Protein 5MUA (pdb70)

Sequence (544 aa):
SFQGHGIYYIASAYVANNTRLALSESPDVIIISSDAVDPLNNLWLIEPVGEADTYTVRNAFAGSYMDLAGHAATDGTAIIGYRPTGGDNQKWIISSQQWKIKSKETGTFVTLLNGTVVGWQNITNNTSQNWTFQKLSQTGANVHATLLLACPALRQDFKSYLSDGLYLVLTRDQISSSIWQQASGLGSTPWRSEIFDCDDFATVFKGAVAKKWGNEENFKANGFALLCGLLMFGSKSSSGAHAYNWFVEERGNFSSTVTFFEPQNGTYSSANNAWDYKAYFGLFSFQGHGIYYIASAYVANTRLALSEDSSANKSPDVIISSSDAVDPLNNLWLIEPVGEADDTYTVRNAFAGSYMDLAGHAATTDGTAIIIGYRPTGGDNQKWIISQWKIKSKETGTFVTLLNGTVVGWQNITNNTSQNWTFQKLSQTGANVHHATLLACPALRQDFKSYLSDGLYLVLTRDQISSSIWQASGLGSSTPWRSEIFDCDDFATVFKGAVAKWGNENFKANGFALLLCGLMFGSKSSGAHAYNWFVERGNFSSTVTFFEPQNGTYSANAWDYKAYFGLF

Radius of gyration: 29.64 Å; Cα contacts (8 Å, |Δi|>4): 1423; chains: 2; bounding box: 54×51×108 Å

B-factor: mean 17.14, std 5.66, range [8.71, 62.14]

Structure (mmCIF, N/CA/C/O backbone):
data_5MUA
#
_entry.id   5MUA
#
_cell.length_a   75.671
_cell.length_b   94.331
_cell.length_c   102.764
_cell.angle_alpha   90.00
_cell.angle_beta   90.00
_cell.angle_gamma   90.00
#
_symmetry.space_group_name_H-M   'P 21 21 21'
#
loop_
_entity.id
_entity.type
_entity.pdbx_description
1 polymer 'Ricin B-related lectin'
2 non-polymer beta-D-galactopyranose
3 non-polymer 'CALCIUM ION'
4 non-polymer N-[N-[1-HYDROXYCARBOXYETHYL-CARBONYL]LEUCYLAMINO-BUTYL]-GUANIDINE
5 non-polymer 'DIMETHYL SULFOXIDE'
6 water water
#
loop_
_atom_site.group_PDB
_atom_site.id
_atom_site.type_symbol
_atom_site.label_atom_id
_atom_site.label_alt_id
_atom_site.label_comp_id
_atom_site.label_asym_id
_atom_site.label_entity_id
_atom_site.label_seq_id
_atom_site.pdbx_PDB_ins_code
_atom_site.Cartn_x
_atom_site.Cartn_y
_atom_site.Cartn_z
_atom_site.occupancy
_atom_site.B_iso_or_equiv
_atom_site.auth_seq_id
_atom_site.auth_comp_id
_atom_site.auth_asym_id
_atom_site.auth_atom_id
_atom_site.pdbx_PDB_model_num
ATOM 1 N N . SER A 1 2 ? 5.939 17.445 -37.219 1.00 20.42 2 SER A N 1
ATOM 2 C CA . SER A 1 2 ? 5.226 18.367 -38.119 1.00 21.38 2 SER A CA 1
ATOM 3 C C . SER A 1 2 ? 4.919 19.606 -37.304 1.00 19.47 2 SER A C 1
ATOM 4 O O . SER A 1 2 ? 4.919 19.572 -36.046 1.00 20.17 2 SER A O 1
ATOM 7 N N . PHE A 1 3 ? 4.679 20.706 -37.998 1.00 17.09 3 PHE A N 1
ATOM 8 C CA . PHE A 1 3 ? 4.256 21.911 -37.311 1.00 17.09 3 PHE A CA 1
ATOM 9 C C . PHE A 1 3 ? 2.813 21.823 -36.846 1.00 15.44 3 PHE A C 1
ATOM 10 O O . PHE A 1 3 ? 1.897 21.480 -37.617 1.00 16.47 3 PHE A O 1
ATOM 18 N N . GLN A 1 4 ? 2.572 22.143 -35.606 1.00 15.48 4 GLN A N 1
ATOM 19 C CA . GLN A 1 4 ? 1.221 22.029 -35.041 1.00 15.92 4 GLN A CA 1
ATOM 20 C C . GLN A 1 4 ? 0.783 23.262 -34.264 1.00 15.70 4 GLN A C 1
ATOM 21 O O . GLN A 1 4 ? 0.041 23.188 -33.321 1.00 17.25 4 GLN A O 1
ATOM 27 N N . GLY A 1 5 ? 1.309 24.402 -34.635 1.00 14.82 5 GLY A N 1
ATOM 28 C CA . GLY A 1 5 ? 0.994 25.655 -33.965 1.00 15.96 5 GLY A CA 1
ATOM 29 C C . GLY A 1 5 ? 1.772 25.788 -32.665 1.00 14.15 5 GLY A C 1
ATOM 30 O O . GLY A 1 5 ? 2.889 25.309 -32.561 1.00 15.35 5 GLY A O 1
ATOM 31 N N . HIS A 1 6 ? 1.175 26.472 -31.719 1.00 14.65 6 HIS A N 1
ATOM 32 C CA . HIS A 1 6 ? 1.801 26.785 -30.427 1.00 13.64 6 HIS A CA 1
ATOM 33 C C . HIS A 1 6 ? 2.650 25.673 -29.896 1.00 15.64 6 HIS A C 1
ATOM 34 O O . HIS A 1 6 ? 2.139 24.623 -29.632 1.00 13.51 6 HIS A O 1
ATOM 41 N N . GLY A 1 7 ? 3.941 25.907 -29.699 1.00 14.68 7 GLY A N 1
ATOM 42 C CA . GLY A 1 7 ? 4.825 24.848 -29.216 1.00 14.97 7 GLY A CA 1
ATOM 43 C C . GLY A 1 7 ? 6.277 25.223 -29.313 1.00 13.89 7 GLY A C 1
ATOM 44 O O . GLY A 1 7 ? 6.622 26.328 -29.696 1.00 15.24 7 GLY A O 1
ATOM 45 N N . ILE A 1 8 ? 7.115 24.267 -28.945 1.00 12.61 8 ILE A N 1
ATOM 46 C CA . ILE A 1 8 ? 8.553 24.417 -29.016 1.00 12.05 8 ILE A CA 1
ATOM 47 C C . ILE A 1 8 ? 9.049 23.401 -30.003 1.00 12.55 8 ILE A C 1
ATOM 48 O O . ILE A 1 8 ? 8.571 22.229 -29.962 1.00 11.84 8 ILE A O 1
ATOM 53 N N . TYR A 1 9 ? 9.958 23.840 -30.877 1.00 12.01 9 TYR A N 1
ATOM 54 C CA . TYR A 1 9 ? 10.335 23.016 -32.027 1.00 12.91 9 TYR A CA 1
ATOM 55 C C . TYR A 1 9 ? 11.823 23.114 -32.334 1.00 12.95 9 TYR A C 1
ATOM 56 O O . TYR A 1 9 ? 12.439 24.168 -32.110 1.00 12.17 9 TYR A O 1
ATOM 65 N N . TYR A 1 10 ? 12.311 22.065 -32.978 1.00 11.46 10 TYR A N 1
ATOM 66 C CA . TYR A 1 10 ? 13.470 22.167 -33.850 1.00 12.33 10 TYR A CA 1
ATOM 67 C C . TYR A 1 10 ? 12.943 22.625 -35.226 1.00 12.06 10 TYR A C 1
ATOM 68 O O . TYR A 1 10 ? 11.876 22.142 -35.666 1.00 13.72 10 TYR A O 1
ATOM 77 N N . ILE A 1 11 ? 13.648 23.586 -35.842 1.00 11.38 11 ILE A N 1
ATOM 78 C CA . ILE A 1 11 ? 13.347 23.996 -37.222 1.00 11.71 11 ILE A CA 1
ATOM 79 C C . ILE A 1 11 ? 14.523 23.556 -38.091 1.00 11.75 11 ILE A C 1
ATOM 80 O O . ILE A 1 11 ? 15.634 24.138 -38.014 1.00 13.25 11 ILE A O 1
ATOM 85 N N . ALA A 1 12 ? 14.260 22.537 -38.901 1.00 13.42 12 ALA A N 1
ATOM 86 C CA . ALA A 1 12 ? 15.281 21.871 -39.649 1.00 13.75 12 ALA A CA 1
ATOM 87 C C . ALA A 1 12 ? 15.133 22.244 -41.163 1.00 13.69 12 ALA A C 1
ATOM 88 O O . ALA A 1 12 ? 14.056 22.332 -41.654 1.00 12.99 12 ALA A O 1
ATOM 90 N N . SER A 1 13 ? 16.241 22.438 -41.837 1.00 15.79 13 SER A N 1
ATOM 91 C CA . SER A 1 13 ? 16.214 22.632 -43.311 1.00 13.84 13 SER A CA 1
ATOM 92 C C . SER A 1 13 ? 15.681 21.378 -43.998 1.00 16.32 13 SER A C 1
ATOM 93 O O . SER A 1 13 ? 16.079 20.293 -43.674 1.00 16.17 13 SER A O 1
ATOM 96 N N . ALA A 1 14 ? 14.789 21.525 -44.959 1.00 15.02 14 ALA A N 1
ATOM 97 C CA . ALA A 1 14 ? 14.426 20.403 -45.826 1.00 14.90 14 ALA A CA 1
ATOM 98 C C . ALA A 1 14 ? 15.390 20.265 -47.001 1.00 15.81 14 ALA A C 1
ATOM 99 O O . ALA A 1 14 ? 15.357 19.272 -47.710 1.00 17.42 14 ALA A O 1
ATOM 101 N N . TYR A 1 15 ? 16.216 21.260 -47.197 1.00 15.63 15 TYR A N 1
ATOM 102 C CA . TYR A 1 15 ? 17.085 21.416 -48.348 1.00 17.51 15 TYR A CA 1
ATOM 103 C C . TYR A 1 15 ? 18.338 20.652 -48.219 1.00 19.13 15 TYR A C 1
ATOM 104 O O . TYR A 1 15 ? 18.825 20.137 -49.231 1.00 18.88 15 TYR A O 1
ATOM 113 N N . VAL A 1 16 ? 18.890 20.554 -46.994 1.00 19.87 16 VAL A N 1
ATOM 114 C CA . VAL A 1 16 ? 20.096 19.783 -46.701 1.00 20.39 16 VAL A CA 1
ATOM 115 C C . VAL A 1 16 ? 19.915 19.087 -45.371 1.00 21.24 16 VAL A C 1
ATOM 116 O O . VAL A 1 16 ? 19.181 19.578 -44.507 1.00 21.07 16 VAL A O 1
ATOM 120 N N . ALA A 1 17 ? 20.511 17.915 -45.289 1.00 21.59 17 ALA A N 1
ATOM 121 C CA . ALA A 1 17 ? 20.421 17.007 -44.189 1.00 23.62 17 ALA A CA 1
ATOM 122 C C . ALA A 1 17 ? 21.120 17.574 -42.954 1.00 19.09 17 ALA A C 1
ATOM 123 O O . ALA A 1 17 ? 22.069 18.340 -43.026 1.00 18.07 17 ALA A O 1
ATOM 125 N N A ASN A 1 18 ? 20.554 17.179 -41.819 0.50 20.25 18 ASN A N 1
ATOM 126 N N B ASN A 1 18 ? 20.716 17.094 -41.780 0.50 20.32 18 ASN A N 1
ATOM 127 C CA A ASN A 1 18 ? 21.208 17.266 -40.531 0.50 19.26 18 ASN A CA 1
ATOM 128 C CA B ASN A 1 18 ? 21.458 17.323 -40.519 0.50 19.28 18 ASN A CA 1
ATOM 129 C C A ASN A 1 18 ? 21.521 18.681 -40.100 0.50 18.51 18 ASN A C 1
ATOM 130 C C B ASN A 1 18 ? 21.557 18.744 -40.058 0.50 18.50 18 ASN A C 1
ATOM 131 O O A ASN A 1 18 ? 22.486 18.925 -39.399 0.50 17.38 18 ASN A O 1
ATOM 132 O O B ASN A 1 18 ? 22.455 19.064 -39.286 0.50 17.73 18 ASN A O 1
ATOM 141 N N . THR A 1 19 ? 20.654 19.601 -40.539 1.00 17.75 19 THR A N 1
ATOM 142 C CA . THR A 1 19 ? 20.858 20.990 -40.434 1.00 18.39 19 THR A CA 1
ATOM 143 C C . THR A 1 19 ? 19.607 21.620 -39.856 1.00 18.73 19 THR A C 1
ATOM 144 O O . THR A 1 19 ? 18.525 21.375 -40.339 1.00 20.65 19 THR A O 1
ATOM 148 N N . ARG A 1 20 ? 19.782 22.386 -38.787 1.00 16.22 20 ARG A N 1
ATOM 149 C CA . ARG A 1 20 ? 18.663 23.066 -38.129 1.00 15.77 20 ARG A CA 1
ATOM 150 C C . ARG A 1 20 ? 19.036 24.440 -37.645 1.00 14.90 20 ARG A C 1
ATOM 151 O O . ARG A 1 20 ? 20.256 24.807 -37.659 1.00 18.14 20 ARG A O 1
ATOM 159 N N . LEU A 1 21 ? 18.043 25.230 -37.236 1.00 14.41 21 LEU A N 1
ATOM 160 C CA . LEU A 1 21 ? 18.287 26.616 -36.898 1.00 13.10 21 LEU A CA 1
ATOM 161 C C . LEU A 1 21 ? 18.633 26.796 -35.457 1.00 14.88 21 LEU A C 1
ATOM 162 O O . LEU A 1 21 ? 18.057 26.132 -34.596 1.00 14.36 21 LEU A O 1
ATOM 167 N N . ALA A 1 22 ? 19.616 27.647 -35.246 1.00 15.24 22 ALA A N 1
ATOM 168 C CA . ALA A 1 22 ? 19.996 28.145 -33.961 1.00 17.04 22 ALA A CA 1
ATOM 169 C C . ALA A 1 22 ? 20.312 29.637 -33.999 1.00 17.61 22 ALA A C 1
ATOM 170 O O . ALA A 1 22 ? 20.160 30.292 -34.989 1.00 16.17 22 ALA A O 1
ATOM 172 N N . LEU A 1 23 ? 20.713 30.184 -32.856 1.00 18.63 23 LEU A N 1
ATOM 173 C CA . LEU A 1 23 ? 20.998 31.602 -32.769 1.00 18.15 23 LEU A CA 1
ATOM 174 C C . LEU A 1 23 ? 22.432 31.692 -32.360 1.00 21.66 23 LEU A C 1
ATOM 175 O O . LEU A 1 23 ? 22.841 30.971 -31.437 1.00 25.27 23 LEU A O 1
ATOM 180 N N . SER A 1 24 ? 23.220 32.550 -33.020 1.00 19.78 24 SER A N 1
ATOM 181 C CA . SER A 1 24 ? 24.594 32.800 -32.600 1.00 22.58 24 SER A CA 1
ATOM 182 C C . SER A 1 24 ? 24.619 33.394 -31.183 1.00 23.62 24 SER A C 1
ATOM 183 O O . SER A 1 24 ? 23.621 33.912 -30.687 1.00 25.45 24 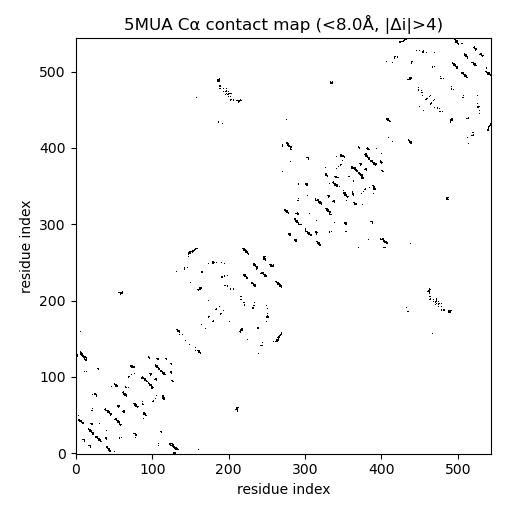SER A O 1
ATOM 186 N N . GLU A 1 25 ? 25.800 33.425 -30.601 1.00 30.64 25 GLU A N 1
ATOM 187 C CA . GLU A 1 25 ? 26.027 33.824 -29.188 1.00 36.37 25 GLU A CA 1
ATOM 188 C C . GLU A 1 25 ? 26.725 35.204 -29.074 1.00 37.03 25 GLU A C 1
ATOM 189 O O . GLU A 1 25 ? 26.862 35.929 -30.092 1.00 42.71 25 GLU A O 1
ATOM 195 N N . SER A 1 32 ? 23.614 42.559 -33.603 1.00 26.03 32 SER A N 1
ATOM 196 C CA . SER A 1 32 ? 22.553 41.615 -33.283 1.00 25.20 32 SER A CA 1
ATOM 197 C C . SER A 1 32 ? 23.028 40.199 -33.666 1.00 24.22 32 SER A C 1
ATOM 198 O O . SER A 1 32 ? 23.714 40.004 -34.674 1.00 23.01 32 SER A O 1
ATOM 201 N N . PRO A 1 33 ? 22.588 39.187 -32.900 1.00 21.48 33 PRO A N 1
ATOM 202 C CA . PRO A 1 33 ? 22.910 37.784 -33.243 1.00 18.90 33 PRO A CA 1
ATOM 203 C C . PRO A 1 33 ? 22.158 37.334 -34.484 1.00 17.87 33 PRO A C 1
ATOM 204 O O . PRO A 1 33 ? 21.068 37.810 -34.744 1.00 18.83 33 PRO A O 1
ATOM 208 N N . ASP A 1 34 ? 22.792 36.478 -35.279 1.00 18.68 34 ASP A N 1
ATOM 209 C CA . ASP A 1 34 ? 22.215 35.942 -36.483 1.00 17.57 34 ASP A CA 1
ATOM 210 C C . ASP A 1 34 ? 21.521 34.618 -36.179 1.00 15.90 34 ASP A C 1
ATOM 211 O O . ASP A 1 34 ? 21.960 33.899 -35.311 1.00 16.00 34 ASP A O 1
ATOM 216 N N . VAL A 1 35 ? 20.450 34.342 -36.883 1.00 14.24 35 VAL A N 1
ATOM 217 C CA . VAL A 1 35 ? 19.900 32.987 -36.936 1.00 13.68 35 VAL A CA 1
ATOM 218 C C . VAL A 1 35 ? 20.878 32.233 -37.832 1.00 15.07 35 VAL A C 1
ATOM 219 O O . VAL A 1 35 ? 21.200 32.695 -38.950 1.00 16.59 35 VAL A O 1
ATOM 223 N N . ILE A 1 36 ? 21.369 31.103 -37.357 1.00 15.47 36 ILE A N 1
ATOM 224 C CA . ILE A 1 36 ? 22.446 30.353 -38.044 1.00 16.58 36 ILE A CA 1
ATOM 225 C C . ILE A 1 36 ? 22.046 28.897 -38.217 1.00 17.08 36 ILE A C 1
ATOM 226 O O . ILE A 1 36 ? 21.142 28.402 -37.548 1.00 17.33 36 ILE A O 1
ATOM 231 N N . ILE A 1 37 ? 22.761 28.209 -39.093 1.00 16.43 37 ILE A N 1
ATOM 232 C CA A ILE A 1 37 ? 22.593 26.770 -39.227 0.80 17.36 37 ILE A CA 1
ATOM 233 C CA B ILE A 1 37 ? 22.675 26.757 -39.290 0.20 17.02 37 ILE A CA 1
ATOM 234 C C . ILE A 1 37 ? 23.416 26.081 -38.131 1.00 17.76 37 ILE A C 1
ATOM 235 O O . ILE A 1 37 ? 24.423 26.637 -37.637 1.00 16.85 37 ILE A O 1
ATOM 244 N N . SER A 1 38 ? 22.934 24.898 -37.744 1.00 16.92 38 SER A N 1
ATOM 245 C CA . SER A 1 38 ? 23.422 24.177 -36.595 1.00 17.48 38 SER A CA 1
ATOM 246 C C . SER A 1 38 ? 23.297 22.720 -36.955 1.00 15.91 38 SER A C 1
ATOM 247 O O . SER A 1 38 ? 22.351 22.301 -37.580 1.00 17.13 38 SER A O 1
ATOM 250 N N . SER A 1 39 ? 24.262 21.929 -36.520 1.00 17.38 39 SER A N 1
ATOM 251 C CA . SER A 1 39 ? 24.286 20.499 -36.811 1.00 17.68 39 SER A CA 1
ATOM 252 C C . SER A 1 39 ? 23.373 19.751 -35.838 1.00 17.15 39 SER A C 1
ATOM 253 O O . SER A 1 39 ? 23.429 20.009 -34.637 1.00 17.45 39 SER A O 1
ATOM 256 N N . ASP A 1 40 ? 22.619 18.796 -36.327 1.00 17.79 40 ASP A N 1
ATOM 257 C CA . ASP A 1 40 ? 21.813 17.976 -35.453 1.00 19.88 40 ASP A CA 1
ATOM 258 C C . ASP A 1 40 ? 22.573 16.827 -34.793 1.00 18.76 40 ASP A C 1
ATOM 259 O O . ASP A 1 40 ? 21.989 16.046 -34.070 1.00 19.04 40 ASP A O 1
ATOM 264 N N . ALA A 1 41 ? 23.883 16.820 -34.937 1.00 19.37 41 ALA A N 1
ATOM 265 C CA . ALA A 1 41 ? 24.710 15.888 -34.165 1.00 21.16 41 ALA A CA 1
ATOM 266 C C . ALA A 1 41 ? 24.888 16.348 -32.750 1.00 20.44 41 ALA A C 1
ATOM 267 O O . ALA A 1 41 ? 25.275 15.548 -31.925 1.00 20.02 41 ALA A O 1
ATOM 269 N N . VAL A 1 42 ? 24.637 17.651 -32.489 1.00 19.03 42 VAL A N 1
ATOM 270 C CA . VAL A 1 42 ? 24.741 18.254 -31.157 1.00 20.17 42 VAL A CA 1
ATOM 271 C C . VAL A 1 42 ? 23.380 18.850 -30.828 1.00 19.22 42 VAL A C 1
ATOM 272 O O . VAL A 1 42 ? 22.603 19.120 -31.734 1.00 16.81 42 VAL A O 1
ATOM 276 N N . ASP A 1 43 ? 23.135 19.115 -29.522 1.00 17.97 43 ASP A N 1
ATOM 277 C CA . ASP A 1 43 ? 21.867 19.635 -29.041 1.00 17.15 43 ASP A CA 1
ATOM 278 C C . ASP A 1 43 ? 21.941 20.860 -28.163 1.00 15.87 43 ASP A C 1
ATOM 279 O O . ASP A 1 43 ? 21.382 20.896 -27.078 1.00 15.73 43 ASP A O 1
ATOM 284 N N . PRO A 1 44 ? 22.636 21.897 -28.589 1.00 15.65 44 PRO A N 1
ATOM 285 C CA . PRO A 1 44 ? 22.745 23.099 -27.809 1.00 16.54 44 PRO A CA 1
ATOM 286 C C . PRO A 1 44 ? 21.394 23.779 -27.641 1.00 15.94 44 PRO A C 1
ATOM 287 O O . PRO A 1 44 ? 20.549 23.771 -28.526 1.00 13.66 44 PRO A O 1
ATOM 291 N N . LEU A 1 45 ? 21.165 24.316 -26.453 1.00 15.54 45 LEU A N 1
ATOM 292 C CA . LEU A 1 45 ? 19.828 24.789 -26.108 1.00 15.45 45 LEU A CA 1
ATOM 293 C C . LEU A 1 45 ? 19.322 25.925 -27.024 1.00 14.36 45 LEU A C 1
ATOM 294 O O . LEU A 1 45 ? 18.161 26.169 -27.063 1.00 14.79 45 LEU A O 1
ATOM 299 N N . ASN A 1 46 ? 20.228 26.640 -27.703 1.00 14.27 46 ASN A N 1
ATOM 300 C CA . ASN A 1 46 ? 19.874 27.696 -28.599 1.00 15.08 46 ASN A CA 1
ATOM 301 C C . ASN A 1 46 ? 19.380 27.230 -29.941 1.00 13.79 46 ASN A C 1
ATOM 302 O O . ASN A 1 46 ? 19.156 28.072 -30.800 1.00 13.44 46 ASN A O 1
ATOM 307 N N . ASN A 1 47 ? 19.133 25.925 -30.082 1.00 12.43 47 ASN A N 1
ATOM 308 C CA . ASN A 1 47 ? 18.318 25.371 -31.221 1.00 13.64 47 ASN A CA 1
ATOM 309 C C . ASN A 1 47 ? 16.817 25.222 -30.985 1.00 12.84 47 ASN A C 1
ATOM 310 O O . ASN A 1 47 ? 16.093 24.741 -31.857 1.00 13.06 47 ASN A O 1
ATOM 315 N N . LEU A 1 48 ? 16.346 25.625 -29.796 1.00 11.93 48 LEU A N 1
ATOM 316 C CA . LEU A 1 48 ? 14.942 25.481 -29.413 1.00 12.41 48 LEU A CA 1
ATOM 317 C C . LEU A 1 48 ? 14.164 26.749 -29.711 1.00 13.31 48 LEU A C 1
ATOM 318 O O . LEU A 1 48 ? 14.515 27.809 -29.257 1.00 12.43 48 LEU A O 1
ATOM 323 N N . TRP A 1 49 ? 13.084 26.609 -30.461 1.00 12.60 49 TRP A N 1
ATOM 324 C CA . TRP A 1 49 ? 12.270 27.752 -30.903 1.00 11.54 49 TRP A CA 1
ATOM 325 C C . TRP A 1 49 ? 10.879 27.617 -30.343 1.00 12.29 49 TRP A C 1
ATOM 326 O O . TRP A 1 49 ? 10.214 26.588 -30.576 1.00 12.32 49 TRP A O 1
ATOM 337 N N . LEU A 1 50 ? 10.474 28.655 -29.569 1.00 11.66 50 LEU A N 1
ATOM 338 C CA . LEU A 1 50 ? 9.152 28.734 -28.971 1.00 12.17 50 LEU A CA 1
ATOM 339 C C . LEU A 1 50 ? 8.301 29.568 -29.912 1.00 11.50 50 LEU A C 1
ATOM 340 O O . LEU A 1 50 ? 8.597 30.733 -30.116 1.00 10.99 50 LEU A O 1
ATOM 345 N N . ILE A 1 51 ? 7.338 28.887 -30.506 1.00 11.23 51 ILE A N 1
ATOM 346 C CA . ILE A 1 51 ? 6.462 29.434 -31.532 1.00 11.27 51 ILE A CA 1
ATOM 347 C C . ILE A 1 51 ? 5.087 29.700 -30.948 1.00 12.42 51 ILE A C 1
ATOM 348 O O . ILE A 1 51 ? 4.412 28.805 -30.499 1.00 12.69 51 ILE A O 1
ATOM 353 N N . GLU A 1 52 ? 4.732 30.986 -30.881 1.00 13.21 52 GLU A N 1
ATOM 354 C CA . GLU A 1 52 ? 3.539 31.436 -30.176 1.00 13.39 52 GLU A CA 1
ATOM 355 C C . GLU A 1 52 ? 2.583 32.193 -31.124 1.00 13.71 52 GLU A C 1
ATOM 356 O O . GLU A 1 52 ? 3.025 33.084 -31.830 1.00 13.32 52 GLU A O 1
ATOM 362 N N . PRO A 1 53 ? 1.304 31.848 -31.135 1.00 14.76 53 PRO A N 1
ATOM 363 C CA . PRO A 1 53 ? 0.366 32.437 -32.069 1.00 14.40 53 PRO A CA 1
ATOM 364 C C . PRO A 1 53 ? 0.070 33.831 -31.691 1.00 16.12 53 PRO A C 1
ATOM 365 O O . PRO A 1 53 ? 0.105 34.170 -30.492 1.00 16.50 53 PRO A O 1
ATOM 369 N N . VAL A 1 54 ? -0.160 34.667 -32.686 1.00 15.02 54 VAL A N 1
ATOM 370 C CA . VAL A 1 54 ? -0.501 36.047 -32.435 1.00 17.08 54 VAL A CA 1
ATOM 371 C C . VAL A 1 54 ? -1.957 36.428 -32.718 1.00 18.14 54 VAL A C 1
ATOM 372 O O . VAL A 1 54 ? -2.264 37.572 -32.545 1.00 24.92 54 VAL A O 1
ATOM 376 N N . GLY A 1 55 ? -2.837 35.489 -33.103 1.00 15.73 55 GLY A N 1
ATOM 377 C CA . GLY A 1 55 ? -4.230 35.764 -33.323 1.00 15.07 55 GLY A CA 1
ATOM 378 C C . GLY A 1 55 ? -4.634 35.690 -34.783 1.00 15.44 55 GLY A C 1
ATOM 379 O O . GLY A 1 55 ? -5.679 35.190 -35.085 1.00 19.31 55 GLY A O 1
ATOM 380 N N . GLU A 1 56 ? -3.752 36.111 -35.658 1.00 16.01 56 GLU A N 1
ATOM 381 C CA . GLU A 1 56 ? -3.942 36.120 -37.135 1.00 15.95 56 GLU A CA 1
ATOM 382 C C . GLU A 1 56 ? -3.723 34.690 -37.614 1.00 13.92 56 GLU A C 1
ATOM 383 O O . GLU A 1 56 ? -2.815 33.989 -37.138 1.00 12.50 56 GLU A O 1
ATOM 389 N N . ALA A 1 57 ? -4.528 34.255 -38.594 1.00 13.69 57 ALA A N 1
ATOM 390 C CA . ALA A 1 57 ? -4.385 32.933 -39.138 1.00 15.28 57 ALA A CA 1
ATOM 391 C C . ALA A 1 57 ? -2.932 32.575 -39.522 1.00 14.60 57 ALA A C 1
ATOM 392 O O . ALA A 1 57 ? -2.212 33.363 -40.134 1.00 13.43 57 ALA A O 1
ATOM 394 N N . ASP A 1 58 ? -2.516 31.395 -39.077 1.00 14.17 58 ASP A N 1
ATOM 395 C CA . ASP A 1 58 ? -1.189 30.861 -39.311 1.00 15.06 58 ASP A CA 1
ATOM 396 C C . ASP A 1 58 ? -0.005 31.789 -39.036 1.00 13.51 58 ASP A C 1
ATOM 397 O O . ASP A 1 58 ? 1.029 31.652 -39.641 1.00 13.40 58 ASP A O 1
ATOM 402 N N . THR A 1 59 ? -0.167 32.730 -38.088 1.00 11.90 59 THR A N 1
ATOM 403 C CA . THR A 1 59 ? 0.835 33.717 -37.810 1.00 12.44 59 THR A CA 1
ATOM 404 C C . THR A 1 59 ? 1.343 33.589 -36.396 1.00 13.28 59 THR A C 1
ATOM 405 O O . THR A 1 59 ? 0.566 33.528 -35.427 1.00 14.92 59 THR A O 1
ATOM 409 N N . TYR A 1 60 ? 2.657 33.607 -36.269 1.00 12.29 60 TYR A N 1
ATOM 410 C CA . TYR A 1 60 ? 3.347 33.370 -34.994 1.00 12.64 60 TYR A CA 1
ATOM 411 C C . TYR A 1 60 ? 4.552 34.248 -34.785 1.00 11.90 60 TYR A C 1
ATOM 412 O O . TYR A 1 60 ? 5.229 34.649 -35.718 1.00 11.86 60 TYR A O 1
ATOM 421 N N . THR A 1 61 ? 4.939 34.449 -33.530 1.00 10.94 61 THR A N 1
ATOM 422 C CA . THR A 1 61 ? 6.303 34.834 -33.228 1.00 11.46 61 THR A CA 1
ATOM 423 C C . THR A 1 61 ? 7.148 33.581 -33.099 1.00 12.08 61 THR A C 1
ATOM 424 O O . THR A 1 61 ? 6.629 32.507 -32.775 1.00 10.39 61 THR A O 1
ATOM 428 N N . VAL A 1 62 ? 8.448 33.727 -33.345 1.00 12.08 62 VAL A N 1
ATOM 429 C CA . VAL A 1 62 ? 9.367 32.607 -33.292 1.00 11.35 62 VAL A CA 1
ATOM 430 C C . VAL A 1 62 ? 10.525 33.012 -32.414 1.00 11.72 62 VAL A C 1
ATOM 431 O O . VAL A 1 62 ? 11.360 33.854 -32.796 1.00 11.64 62 VAL A O 1
ATOM 435 N N . ARG A 1 63 ? 10.564 32.469 -31.198 1.00 11.85 63 ARG A N 1
ATOM 436 C CA . ARG A 1 63 ? 11.459 33.003 -30.177 1.00 12.62 63 ARG A CA 1
ATOM 437 C C . ARG A 1 63 ? 12.471 31.980 -29.744 1.00 12.87 63 ARG A C 1
ATOM 438 O O . ARG A 1 63 ? 12.122 30.787 -29.551 1.00 12.11 63 ARG A O 1
ATOM 446 N N . ASN A 1 64 ? 13.712 32.424 -29.618 1.00 13.45 64 ASN A N 1
ATOM 447 C CA . ASN A 1 64 ? 14.776 31.565 -29.157 1.00 12.84 64 ASN A CA 1
ATOM 448 C C . ASN A 1 64 ? 14.498 31.342 -27.667 1.00 12.83 64 ASN A C 1
ATOM 449 O O . ASN A 1 64 ? 14.570 32.290 -26.900 1.00 12.96 64 ASN A O 1
ATOM 454 N N . ALA A 1 65 ? 14.154 30.127 -27.287 1.00 12.56 65 ALA A N 1
ATOM 455 C CA . ALA A 1 65 ? 13.897 29.808 -25.843 1.00 13.12 65 ALA A CA 1
ATOM 456 C C . ALA A 1 65 ? 15.114 30.172 -24.937 1.00 12.60 65 ALA A C 1
ATOM 457 O O . ALA A 1 65 ? 14.949 30.784 -23.819 1.00 12.04 65 ALA A O 1
ATOM 459 N N . PHE A 1 66 ? 16.308 29.849 -25.407 1.00 12.17 66 PHE A N 1
ATOM 460 C CA . PHE A 1 66 ? 17.546 30.056 -24.629 1.00 14.00 66 PHE A CA 1
ATOM 461 C C . PHE A 1 66 ? 17.810 31.577 -24.484 1.00 13.73 66 PHE A C 1
ATOM 462 O O . PHE A 1 66 ? 17.919 32.116 -23.375 1.00 13.43 66 PHE A O 1
ATOM 470 N N . ALA A 1 67 ? 17.963 32.258 -25.614 1.00 13.88 67 ALA A N 1
ATOM 471 C CA . ALA A 1 67 ? 18.431 33.614 -25.603 1.00 14.67 67 ALA A CA 1
ATOM 472 C C . ALA A 1 67 ? 17.347 34.604 -25.371 1.00 13.87 67 ALA A C 1
ATOM 473 O O . ALA A 1 67 ? 17.617 35.767 -25.055 1.00 14.89 67 ALA A O 1
ATOM 475 N N . GLY A 1 68 ? 16.104 34.234 -25.583 1.00 15.38 68 GLY A N 1
ATOM 476 C CA . GLY A 1 68 ? 14.971 35.189 -25.390 1.00 14.41 68 GLY A CA 1
ATOM 477 C C . GLY A 1 68 ? 14.681 36.125 -26.577 1.00 16.45 68 GLY A C 1
ATOM 478 O O . GLY A 1 68 ? 13.588 36.733 -26.666 1.00 17.55 68 GLY A O 1
ATOM 479 N N . SER A 1 69 ? 15.623 36.166 -27.519 1.00 17.38 69 SER A N 1
ATOM 480 C CA . SER A 1 69 ? 15.505 36.981 -28.694 1.00 16.04 69 SER A CA 1
ATOM 481 C C . SER A 1 69 ? 14.419 36.393 -29.641 1.00 14.28 69 SER A C 1
ATOM 482 O O . SER A 1 69 ? 14.265 35.167 -29.746 1.00 14.10 69 SER A O 1
ATOM 485 N N . TYR A 1 70 ? 13.823 37.291 -30.428 1.00 14.03 70 TYR A N 1
ATOM 486 C CA . TYR A 1 70 ? 12.800 36.989 -31.442 1.00 13.69 70 TYR A CA 1
ATOM 487 C C . TYR A 1 70 ? 13.373 36.948 -32.868 1.00 13.17 70 TYR A C 1
ATOM 488 O O . TYR A 1 70 ? 14.191 37.832 -33.267 1.00 13.65 70 TYR A O 1
ATOM 497 N N . MET A 1 71 ? 13.009 35.900 -33.621 1.00 13.76 71 MET A N 1
ATOM 498 C CA . MET A 1 71 ? 13.385 35.825 -35.058 1.00 14.48 71 MET A CA 1
ATOM 499 C C . MET A 1 71 ? 12.808 37.078 -35.735 1.00 14.76 71 MET A C 1
ATOM 500 O O . MET A 1 71 ? 11.606 37.387 -35.612 1.00 13.46 71 MET A O 1
ATOM 505 N N . ASP A 1 72 ? 13.684 37.783 -36.445 1.00 14.45 72 ASP A N 1
ATOM 506 C CA . ASP A 1 72 ? 13.418 39.142 -36.902 1.00 15.02 72 ASP A CA 1
ATOM 507 C C . ASP A 1 72 ? 14.087 39.277 -38.277 1.00 14.37 72 ASP A C 1
ATOM 508 O O . ASP A 1 72 ? 15.244 38.871 -38.479 1.00 15.62 72 ASP A O 1
ATOM 513 N N . LEU A 1 73 ? 13.330 39.813 -39.223 1.00 14.18 73 LEU A N 1
ATOM 514 C CA . LEU A 1 73 ? 13.874 40.181 -40.534 1.00 15.33 73 LEU A CA 1
ATOM 515 C C . LEU A 1 73 ? 14.549 41.561 -40.404 1.00 16.31 73 LEU A C 1
ATOM 516 O O . LEU A 1 73 ? 13.862 42.587 -40.237 1.00 15.36 73 LEU A O 1
ATOM 521 N N . ALA A 1 74 ? 15.882 41.569 -40.456 1.00 16.94 74 ALA A N 1
ATOM 522 C CA . ALA A 1 74 ? 16.684 42.736 -40.116 1.00 17.91 74 ALA A CA 1
ATOM 523 C C . ALA A 1 74 ? 16.261 44.019 -40.832 1.00 19.43 74 ALA A C 1
ATOM 524 O O . ALA A 1 74 ? 16.178 44.056 -42.052 1.00 18.30 74 ALA A O 1
ATOM 526 N N . GLY A 1 75 ? 15.925 45.044 -40.056 1.00 19.95 75 GLY A N 1
ATOM 527 C CA . GLY A 1 75 ? 15.607 46.358 -40.640 1.00 18.93 75 GLY A CA 1
ATOM 528 C C . GLY A 1 75 ? 14.335 46.359 -41.458 1.00 19.74 75 GLY A C 1
ATOM 529 O O . GLY A 1 75 ? 14.107 47.298 -42.240 1.00 19.09 75 GLY A O 1
ATOM 530 N N . HIS A 1 76 ? 13.475 45.350 -41.289 1.00 16.20 76 HIS A N 1
ATOM 531 C CA . HIS A 1 76 ? 12.265 45.209 -42.040 1.00 17.01 76 HIS A CA 1
ATOM 532 C C . HIS A 1 76 ? 12.486 45.101 -43.531 1.00 15.98 76 HIS A C 1
ATOM 533 O O . HIS A 1 76 ? 11.535 45.273 -44.268 1.00 19.32 76 HIS A O 1
ATOM 540 N N . ALA A 1 77 ? 13.714 44.813 -43.973 1.00 16.80 77 ALA A N 1
ATOM 541 C CA . ALA A 1 77 ? 14.053 44.924 -45.415 1.00 17.43 77 ALA A CA 1
ATOM 542 C C . ALA A 1 77 ? 13.461 43.794 -46.236 1.00 17.74 77 ALA A C 1
ATOM 543 O O . ALA A 1 77 ? 13.633 42.632 -45.922 1.00 18.52 77 ALA A O 1
ATOM 545 N N . ALA A 1 78 ? 12.783 44.122 -47.315 1.00 20.49 78 ALA A N 1
ATOM 546 C CA . ALA A 1 78 ? 12.283 43.100 -48.237 1.00 20.78 78 ALA A CA 1
ATOM 547 C C . ALA A 1 78 ? 13.403 42.589 -49.150 1.00 19.87 78 ALA A C 1
ATOM 548 O O . ALA A 1 78 ? 13.197 41.654 -49.863 1.00 21.63 78 ALA A O 1
ATOM 550 N N . THR A 1 79 ? 14.553 43.221 -49.150 1.00 21.88 79 THR A N 1
ATOM 551 C CA . THR A 1 79 ? 15.630 42.943 -50.137 1.00 20.69 79 THR A CA 1
ATOM 552 C C . THR A 1 79 ? 16.092 41.500 -50.044 1.00 19.78 79 THR A C 1
ATOM 553 O O . THR A 1 79 ? 16.186 40.933 -48.943 1.00 18.00 79 THR A O 1
ATOM 557 N N . ASP A 1 80 ? 16.312 40.883 -51.179 1.00 17.99 80 ASP A N 1
ATOM 558 C CA . ASP A 1 80 ? 16.863 39.541 -51.203 1.00 19.02 80 ASP A CA 1
ATOM 559 C C . ASP A 1 80 ? 18.231 39.464 -50.502 1.00 18.64 80 ASP A C 1
ATOM 560 O O . ASP A 1 80 ? 19.100 40.246 -50.731 1.00 17.35 80 ASP A O 1
ATOM 565 N N . GLY A 1 81 ? 18.348 38.549 -49.542 1.00 18.06 81 GLY A N 1
ATOM 566 C CA . GLY A 1 81 ? 19.554 38.311 -48.721 1.00 18.92 81 GLY A CA 1
ATOM 567 C C . GLY A 1 81 ? 19.626 39.057 -47.382 1.00 17.23 81 GLY A C 1
ATOM 568 O O . GLY A 1 81 ? 20.647 39.046 -46.762 1.00 18.55 81 GLY A O 1
ATOM 569 N N . THR A 1 82 ? 18.594 39.803 -47.040 1.00 15.50 82 THR A N 1
ATOM 570 C CA . THR A 1 82 ? 18.435 40.437 -45.716 1.00 16.16 82 THR A CA 1
ATOM 571 C C . THR A 1 82 ? 18.631 39.394 -44.602 1.00 16.16 82 THR A C 1
ATOM 572 O O . THR A 1 82 ? 18.095 38.306 -44.694 1.00 15.54 82 THR A O 1
ATOM 576 N N . ALA A 1 83 ? 19.456 39.745 -43.635 1.00 16.40 83 ALA A N 1
ATOM 577 C CA . ALA A 1 83 ? 19.780 38.821 -42.530 1.00 17.35 83 ALA A CA 1
ATOM 578 C C . ALA A 1 83 ? 18.529 38.452 -41.700 1.00 17.45 83 ALA A C 1
ATOM 579 O O . ALA A 1 83 ? 17.659 39.281 -41.441 1.00 15.99 83 ALA A O 1
ATOM 581 N N . ILE A 1 84 ? 18.417 37.171 -41.362 1.00 16.46 84 ILE A N 1
ATOM 582 C CA . ILE A 1 84 ? 17.506 36.761 -40.319 1.00 15.87 84 ILE A CA 1
ATOM 583 C C . ILE A 1 84 ? 18.302 36.818 -38.994 1.00 15.13 84 ILE A C 1
ATOM 584 O O . ILE A 1 84 ? 19.343 36.135 -38.875 1.00 15.21 84 ILE A O 1
ATOM 589 N N . ILE A 1 85 ? 17.782 37.561 -37.990 1.00 15.13 85 ILE A N 1
ATOM 590 C CA . ILE A 1 85 ? 18.495 37.856 -36.751 1.00 14.16 85 ILE A CA 1
ATOM 591 C C . ILE A 1 85 ? 17.614 37.536 -35.552 1.00 13.81 85 ILE A C 1
ATOM 592 O O . ILE A 1 85 ? 16.412 37.309 -35.702 1.00 14.23 85 ILE A O 1
ATOM 597 N N . GLY A 1 86 ? 18.214 37.567 -34.379 1.00 14.02 86 GLY A N 1
ATOM 598 C CA . GLY A 1 86 ? 17.489 37.546 -33.138 1.00 15.28 86 GLY A CA 1
ATOM 599 C C . GLY A 1 86 ? 17.437 38.973 -32.568 1.00 16.22 86 GLY A C 1
ATOM 600 O O . GLY A 1 86 ? 18.483 39.661 -32.532 1.00 18.64 86 GLY A O 1
ATOM 601 N N . TYR A 1 87 ? 16.277 39.454 -32.144 1.00 15.66 87 TYR A N 1
ATOM 602 C CA . TYR A 1 87 ? 16.170 40.850 -31.724 1.00 16.93 87 TYR A CA 1
ATOM 603 C C . TYR A 1 87 ? 15.273 40.911 -30.494 1.00 18.41 87 TYR A C 1
ATOM 604 O O . TYR A 1 87 ? 14.424 40.022 -30.301 1.00 17.87 87 TYR A O 1
ATOM 613 N N . ARG A 1 88 ? 15.391 41.995 -29.722 1.00 18.69 88 ARG A N 1
ATOM 614 C CA . ARG A 1 88 ? 14.406 42.230 -28.690 1.00 17.76 88 ARG A CA 1
ATOM 615 C C . ARG A 1 88 ? 12.985 42.290 -29.268 1.00 17.74 88 ARG A C 1
ATOM 616 O O . ARG A 1 88 ? 12.747 42.670 -30.445 1.00 14.17 88 ARG A O 1
ATOM 631 N N . PRO A 1 89 ? 12.021 41.953 -28.447 1.00 16.65 89 PRO A N 1
ATOM 632 C CA . PRO A 1 89 ? 10.677 42.032 -28.927 1.00 16.43 89 PRO A CA 1
ATOM 633 C C . PRO A 1 89 ? 10.272 43.444 -29.233 1.00 17.90 89 PRO A C 1
ATOM 634 O O . PRO A 1 89 ? 10.475 44.321 -28.398 1.00 19.62 89 PRO A O 1
ATOM 638 N N . THR A 1 90 ? 9.673 43.648 -30.399 1.00 16.96 90 THR A N 1
ATOM 639 C CA . THR A 1 90 ? 9.213 44.982 -30.829 1.00 17.08 90 THR A CA 1
ATOM 640 C C . THR A 1 90 ? 7.756 45.081 -31.072 1.00 16.69 90 THR A C 1
ATOM 641 O O . THR A 1 90 ? 7.279 46.188 -31.192 1.00 18.28 90 THR A O 1
ATOM 645 N N . GLY A 1 91 ? 7.015 43.998 -31.195 1.00 15.78 91 GLY A N 1
ATOM 646 C CA . GLY A 1 91 ? 5.659 44.097 -31.666 1.00 17.77 91 GLY A CA 1
ATOM 647 C C . GLY A 1 91 ? 5.626 44.277 -33.184 1.00 18.01 91 GLY A C 1
ATOM 648 O O . GLY A 1 91 ? 4.580 44.360 -33.750 1.00 18.14 91 GLY A O 1
ATOM 649 N N . GLY A 1 92 ? 6.785 44.306 -33.847 1.00 18.59 92 GLY A N 1
ATOM 650 C CA . GLY A 1 92 ? 6.829 44.585 -35.293 1.00 17.37 92 GLY A CA 1
ATOM 651 C C . GLY A 1 92 ? 6.315 43.471 -36.145 1.00 17.35 92 GLY A C 1
ATOM 652 O O . GLY A 1 92 ? 6.439 42.288 -35.791 1.00 15.60 92 GLY A O 1
ATOM 653 N N . ASP A 1 93 ? 5.877 43.810 -37.357 1.00 18.08 93 ASP A N 1
ATOM 654 C CA . ASP A 1 93 ? 5.471 42.788 -38.331 1.00 17.50 93 ASP A CA 1
ATOM 655 C C . ASP A 1 93 ? 6.642 42.016 -38.906 1.00 16.93 93 ASP A C 1
ATOM 656 O O . ASP A 1 93 ? 6.427 40.929 -39.451 1.00 15.53 93 ASP A O 1
ATOM 661 N N . ASN A 1 94 ? 7.865 42.520 -38.747 1.00 15.82 94 ASN A N 1
ATOM 662 C CA . ASN A 1 94 ? 9.066 41.761 -39.154 1.00 16.47 94 ASN A CA 1
ATOM 663 C C . ASN A 1 94 ? 9.495 40.758 -38.079 1.00 14.08 94 ASN A C 1
ATOM 664 O O . ASN A 1 94 ? 10.572 40.132 -38.198 1.00 13.55 94 ASN A O 1
ATOM 669 N N . GLN A 1 95 ? 8.697 40.648 -37.007 1.00 14.49 95 GLN A N 1
ATOM 670 C CA . GLN A 1 95 ? 8.804 39.526 -36.035 1.00 15.24 95 GLN A CA 1
ATOM 671 C C . GLN A 1 95 ? 7.583 38.573 -36.048 1.00 13.99 95 GLN A C 1
ATOM 672 O O . GLN A 1 95 ? 7.488 37.719 -35.202 1.00 13.35 95 GLN A O 1
ATOM 678 N N . LYS A 1 96 ? 6.689 38.712 -37.009 1.00 13.80 96 LYS A N 1
ATOM 679 C CA . LYS A 1 96 ? 5.572 37.846 -37.178 1.00 13.37 96 LYS A CA 1
ATOM 680 C C . LYS A 1 96 ? 5.824 37.018 -38.430 1.00 13.86 96 LYS A C 1
ATOM 681 O O . LYS A 1 96 ? 6.222 37.524 -39.435 1.00 14.86 96 LYS A O 1
ATOM 687 N N . TRP A 1 97 ? 5.528 35.732 -38.325 1.00 13.81 97 TRP A N 1
ATOM 688 C CA . TRP A 1 97 ? 5.897 34.770 -39.326 1.00 14.20 97 TRP A CA 1
ATOM 689 C C . TRP A 1 97 ? 4.711 33.914 -39.665 1.00 15.06 97 TRP A C 1
ATOM 690 O O . TRP A 1 97 ? 4.064 33.366 -38.760 1.00 15.98 97 TRP A O 1
ATOM 701 N N . ILE A 1 98 ? 4.390 33.834 -40.971 1.00 13.23 98 ILE A N 1
ATOM 702 C CA . ILE A 1 98 ? 3.311 33.003 -41.446 1.00 14.11 98 ILE A CA 1
ATOM 703 C C . ILE A 1 98 ? 3.916 31.628 -41.768 1.00 14.32 98 ILE A C 1
ATOM 704 O O . ILE A 1 98 ? 4.746 31.497 -42.685 1.00 13.99 98 ILE A O 1
ATOM 709 N N . ILE A 1 99 ? 3.525 30.606 -41.030 1.00 14.41 99 ILE A N 1
ATOM 710 C CA . ILE A 1 99 ? 4.073 29.260 -41.178 1.00 15.72 99 ILE A CA 1
ATOM 711 C C . ILE A 1 99 ? 2.914 28.434 -41.703 1.00 17.92 99 ILE A C 1
ATOM 712 O O . ILE A 1 99 ? 1.966 28.229 -41.014 1.00 19.14 99 ILE A O 1
ATOM 717 N N . SER A 1 100 ? 3.067 27.937 -42.924 1.00 20.26 100 SER A N 1
ATOM 718 C CA A SER A 1 100 ? 1.999 27.298 -43.709 0.50 22.70 100 SER A CA 1
ATOM 719 C CA B SER A 1 100 ? 1.993 27.244 -43.639 0.50 21.88 100 SER A CA 1
ATOM 720 C C . SER A 1 100 ? 2.588 26.115 -44.472 1.00 21.79 100 SER A C 1
ATOM 721 O O . SER A 1 100 ? 3.814 26.075 -44.721 1.00 19.52 100 SER A O 1
ATOM 726 N N . GLN A 1 101 ? 1.715 25.193 -44.839 1.00 24.47 101 GLN A N 1
ATOM 727 C CA A GLN A 1 101 ? 2.062 24.037 -45.665 0.50 27.38 101 GLN A CA 1
ATOM 728 C CA B GLN A 1 101 ? 2.052 24.044 -45.657 0.50 26.44 101 GLN A CA 1
ATOM 729 C C . GLN A 1 101 ? 1.217 24.082 -46.927 1.00 28.12 101 GLN A C 1
ATOM 730 O O . GLN A 1 101 ? 1.753 23.842 -48.014 1.00 38.36 101 GLN A O 1
ATOM 741 N N . TRP A 1 106 ? 6.450 22.807 -45.517 1.00 21.41 106 TRP A N 1
ATOM 742 C CA . TRP A 1 106 ? 6.409 24.091 -44.711 1.00 20.14 106 TRP A CA 1
ATOM 743 C C . TRP A 1 106 ? 7.381 25.237 -45.036 1.00 17.41 106 TRP A C 1
ATOM 744 O O . TRP A 1 106 ? 8.599 25.045 -45.118 1.00 17.66 106 TRP A O 1
ATOM 755 N N . LYS A 1 107 ? 6.858 26.456 -45.088 1.00 13.95 107 LYS A N 1
ATOM 756 C CA . LYS A 1 107 ? 7.627 27.643 -45.318 1.00 15.33 107 LYS A CA 1
ATOM 757 C C . LYS A 1 107 ? 7.350 28.638 -44.183 1.00 15.15 107 LYS A C 1
ATOM 758 O O . LYS A 1 107 ? 6.353 28.534 -43.506 1.00 14.66 107 LYS A O 1
ATOM 764 N N . ILE A 1 108 ? 8.208 29.633 -44.094 1.00 14.90 108 ILE A N 1
ATOM 765 C CA . ILE A 1 108 ? 8.180 30.616 -42.987 1.00 14.24 108 ILE A CA 1
ATOM 766 C C . ILE A 1 108 ? 8.282 31.957 -43.676 1.00 12.80 108 ILE A C 1
ATOM 767 O O . ILE A 1 108 ? 9.371 32.319 -44.094 1.00 14.73 108 ILE A O 1
ATOM 772 N N . LYS A 1 109 ? 7.168 32.658 -43.732 1.00 13.58 109 LYS A N 1
ATOM 773 C CA . LYS A 1 109 ? 7.023 33.894 -44.491 1.00 14.34 109 LYS A CA 1
ATOM 774 C C . LYS A 1 109 ? 6.865 35.094 -43.588 1.00 14.38 109 LYS A C 1
ATOM 775 O O . LYS A 1 109 ? 6.038 35.067 -42.687 1.00 12.35 109 LYS A O 1
ATOM 781 N N . SER A 1 110 ? 7.620 36.145 -43.828 1.00 12.20 110 SER A N 1
ATOM 782 C CA . SER A 1 110 ? 7.474 37.369 -43.036 1.00 14.14 110 SER A CA 1
ATOM 783 C C . SER A 1 110 ? 6.127 38.022 -43.281 1.00 15.00 110 SER A C 1
ATOM 784 O O . SER A 1 110 ? 5.753 38.268 -44.436 1.00 14.39 110 SER A O 1
ATOM 787 N N . LYS A 1 111 ? 5.441 38.402 -42.216 1.00 14.32 111 LYS A N 1
ATOM 788 C CA . LYS A 1 111 ? 4.149 39.057 -42.398 1.00 15.56 111 LYS A CA 1
ATOM 789 C C . LYS A 1 111 ? 4.381 40.395 -43.124 1.00 15.98 111 LYS A C 1
ATOM 790 O O . LYS A 1 111 ? 3.610 40.762 -44.018 1.00 16.27 111 LYS A O 1
ATOM 796 N N . GLU A 1 112 ? 5.422 41.110 -42.730 1.00 15.79 112 GLU A N 1
ATOM 797 C CA . GLU A 1 112 ? 5.639 42.458 -43.235 1.00 17.60 112 GLU A CA 1
ATOM 798 C C . GLU A 1 112 ? 6.025 42.463 -44.732 1.00 18.39 112 GLU A C 1
ATOM 799 O O . GLU A 1 112 ? 5.482 43.232 -45.518 1.00 18.72 112 GLU A O 1
ATOM 805 N N . THR A 1 113 ? 6.998 41.661 -45.112 1.00 17.13 113 THR A N 1
ATOM 806 C CA . THR A 1 113 ? 7.531 41.720 -46.498 1.00 17.06 113 THR A CA 1
ATOM 807 C C . THR A 1 113 ? 6.985 40.699 -47.466 1.00 16.99 113 THR A C 1
ATOM 808 O O . THR A 1 113 ? 7.101 40.869 -48.667 1.00 16.73 113 THR A O 1
ATOM 812 N N . GLY A 1 114 ? 6.489 39.592 -46.959 1.00 15.77 114 GLY A N 1
ATOM 813 C CA . GLY A 1 114 ? 6.210 38.433 -47.791 1.00 17.31 114 GLY A CA 1
ATOM 814 C C . GLY A 1 114 ? 7.439 37.718 -48.273 1.00 16.98 114 GLY A C 1
ATOM 815 O O . GLY A 1 114 ? 7.317 36.874 -49.157 1.00 17.12 114 GLY A O 1
ATOM 816 N N . THR A 1 115 ? 8.637 38.084 -47.787 1.00 16.53 115 THR A N 1
ATOM 817 C CA . THR A 1 115 ? 9.847 37.305 -48.090 1.00 16.34 115 THR A CA 1
ATOM 818 C C . THR A 1 115 ? 9.971 36.130 -47.135 1.00 16.66 115 THR A C 1
ATOM 819 O O . THR A 1 115 ? 9.337 36.101 -46.044 1.00 14.70 115 THR A O 1
ATOM 823 N N . PHE A 1 116 ? 10.736 35.142 -47.560 1.00 15.70 116 PHE A N 1
ATOM 824 C CA . PHE A 1 116 ? 10.814 33.873 -46.862 1.00 16.57 116 PHE A CA 1
ATOM 825 C C . PHE A 1 116 ? 12.129 33.581 -46.189 1.00 15.65 116 PHE A C 1
ATOM 826 O O . PHE A 1 116 ? 13.201 33.935 -46.680 1.00 15.40 116 PHE A O 1
ATOM 834 N N . VAL A 1 117 ? 12.062 32.868 -45.053 1.00 13.95 117 VAL A N 1
ATOM 835 C CA . VAL A 1 117 ? 13.276 32.408 -44.430 1.00 14.25 117 VAL A CA 1
ATOM 836 C C . VAL A 1 117 ? 13.911 31.372 -45.355 1.00 14.07 117 VAL A C 1
ATOM 837 O O . VAL A 1 117 ? 13.277 30.393 -45.741 1.00 15.18 117 VAL A O 1
ATOM 841 N N . THR A 1 118 ? 15.146 31.654 -45.742 1.00 12.95 118 THR A N 1
ATOM 842 C CA . THR A 1 118 ? 15.820 30.917 -46.784 1.00 14.90 118 THR A CA 1
ATOM 843 C C . THR A 1 118 ? 17.217 30.518 -46.326 1.00 13.27 118 THR A C 1
ATOM 844 O O . THR A 1 118 ? 18.016 31.350 -45.801 1.00 12.68 118 THR A O 1
ATOM 848 N N . LEU A 1 119 ? 17.581 29.280 -46.626 1.00 14.25 119 LEU A N 1
ATOM 849 C CA . LEU A 1 119 ? 18.971 28.863 -46.406 1.00 14.92 119 LEU A CA 1
ATOM 850 C C . LEU A 1 119 ? 19.803 29.237 -47.659 1.00 16.88 119 LEU A C 1
ATOM 851 O O . LEU A 1 119 ? 19.562 28.714 -48.725 1.00 17.57 119 LEU A O 1
ATOM 856 N N . LEU A 1 120 ? 20.768 30.094 -47.504 1.00 19.07 120 LEU A N 1
ATOM 857 C CA . LEU A 1 120 ? 21.519 30.605 -48.660 1.00 21.67 120 LEU A CA 1
ATOM 858 C C . LEU A 1 120 ? 22.910 29.961 -48.640 1.00 22.50 120 LEU A C 1
ATOM 859 O O . LEU A 1 120 ? 23.588 29.987 -47.600 1.00 21.72 120 LEU A O 1
ATOM 864 N N . ASN A 1 121 ? 23.356 29.402 -49.776 1.00 27.43 121 ASN A N 1
ATOM 865 C CA . ASN A 1 121 ? 24.778 28.918 -49.942 1.00 31.25 121 ASN A CA 1
ATOM 866 C C . ASN A 1 121 ? 25.199 27.773 -49.047 1.00 30.57 121 ASN A C 1
ATOM 867 O O . ASN A 1 121 ? 24.485 26.761 -48.980 1.00 39.82 121 ASN A O 1
ATOM 872 N N . GLY A 1 128 ? 26.556 27.766 -45.015 1.00 23.74 128 GLY A N 1
ATOM 873 C CA . GLY A 1 128 ? 25.429 28.628 -45.377 1.00 25.13 128 GLY A CA 1
ATOM 874 C C . GLY A 1 128 ? 24.856 29.640 -44.356 1.00 22.29 128 GLY A C 1
ATOM 875 O O . GLY A 1 128 ? 25.177 29.616 -43.180 1.00 21.64 128 GLY A O 1
ATOM 876 N N . THR A 1 129 ? 24.025 30.569 -44.822 1.00 20.76 129 THR A N 1
ATOM 877 C CA . THR A 1 129 ? 23.440 31.612 -43.995 1.00 20.48 129 THR A CA 1
ATOM 878 C C . THR A 1 129 ? 21.941 31.620 -44.117 1.00 18.98 129 THR A C 1
ATOM 879 O O . THR A 1 129 ? 21.360 30.971 -44.984 1.00 18.63 129 THR A O 1
ATOM 883 N N . VAL A 1 130 ? 21.293 32.331 -43.187 1.00 16.26 130 VAL A N 1
ATOM 884 C CA . VAL A 1 130 ? 19.866 32.315 -43.114 1.00 15.49 130 VAL A CA 1
ATOM 885 C C . VAL A 1 130 ? 19.355 33.721 -43.375 1.00 14.75 130 VAL A C 1
ATOM 886 O O . VAL A 1 130 ? 19.665 34.667 -42.618 1.00 15.13 130 VAL A O 1
ATOM 890 N N . VAL A 1 131 ? 18.575 33.838 -44.442 1.00 14.90 131 VAL A N 1
ATOM 891 C CA . VAL A 1 131 ? 18.166 35.117 -44.952 1.00 15.05 131 VAL A CA 1
ATOM 892 C C . VAL A 1 131 ? 16.725 35.188 -45.394 1.00 14.60 131 VAL A C 1
ATOM 893 O O . VAL A 1 131 ? 16.007 34.213 -45.521 1.00 15.14 131 VAL A O 1
ATOM 897 N N . GLY A 1 132 ? 16.282 36.413 -45.659 1.00 15.66 132 GLY A N 1
ATOM 898 C CA . GLY A 1 132 ? 14.977 36.622 -46.228 1.00 14.55 132 GLY A CA 1
ATOM 899 C C . GLY A 1 132 ? 15.181 36.700 -47.769 1.00 16.68 132 GLY A C 1
ATOM 900 O O . GLY A 1 132 ? 16.145 37.274 -48.226 1.00 17.54 132 GLY A O 1
ATOM 901 N N . TRP A 1 133 ? 14.295 36.071 -48.519 1.00 16.56 133 TRP A N 1
ATOM 902 C CA . TRP A 1 133 ? 14.371 36.030 -49.977 1.00 16.77 133 TRP A CA 1
ATOM 903 C C . TRP A 1 133 ? 12.976 35.929 -50.533 1.00 17.40 133 TRP A C 1
ATOM 904 O O . TRP A 1 133 ? 12.086 35.294 -49.959 1.00 16.26 133 TRP A O 1
ATOM 915 N N . GLN A 1 134 ? 12.786 36.499 -51.720 1.00 17.76 134 GLN A N 1
ATOM 916 C CA . GLN A 1 134 ? 11.542 36.279 -52.430 1.00 16.49 134 GLN A CA 1
ATOM 917 C C . GLN A 1 134 ? 11.278 34.803 -52.730 1.00 15.75 134 GLN A C 1
ATOM 918 O O . GLN A 1 134 ? 12.189 33.982 -52.640 1.00 16.19 134 GLN A O 1
ATOM 924 N N . ASN A 1 135 ? 10.046 34.476 -53.125 1.00 16.47 135 ASN A N 1
ATOM 925 C CA . ASN A 1 135 ? 9.698 33.102 -53.433 1.00 17.76 135 ASN A CA 1
ATOM 926 C C . ASN A 1 135 ? 10.669 32.463 -54.399 1.00 17.01 135 ASN A C 1
ATOM 927 O O . ASN A 1 135 ? 10.915 33.022 -55.469 1.00 15.87 135 ASN A O 1
ATOM 932 N N . ILE A 1 136 ? 11.187 31.284 -54.039 1.00 15.97 136 ILE A N 1
ATOM 933 C CA . ILE A 1 136 ? 12.088 30.507 -54.895 1.00 16.85 136 ILE A CA 1
ATOM 934 C C . ILE A 1 136 ? 11.363 29.247 -55.272 1.00 18.69 136 ILE A C 1
ATOM 935 O O . ILE A 1 136 ? 10.832 28.534 -54.428 1.00 20.83 136 ILE A O 1
ATOM 940 N N . THR A 1 137 ? 11.328 28.938 -56.557 1.00 19.41 137 THR A N 1
ATOM 941 C CA . THR A 1 137 ? 10.596 27.764 -56.953 1.00 21.54 137 THR A CA 1
ATOM 942 C C . THR A 1 137 ? 11.489 26.650 -57.575 1.00 22.68 137 THR A C 1
ATOM 943 O O . THR A 1 137 ? 10.993 25.564 -57.752 1.00 27.46 137 THR A O 1
ATOM 947 N N . ASN A 1 138 ? 12.759 26.908 -57.826 1.00 16.60 138 ASN A N 1
ATOM 948 C CA . ASN A 1 138 ? 13.636 25.910 -58.435 1.00 18.72 138 ASN A CA 1
ATOM 949 C C . ASN A 1 138 ? 14.516 25.170 -57.455 1.00 16.89 138 ASN A C 1
ATOM 950 O O . ASN A 1 138 ? 15.358 24.362 -57.827 1.00 14.88 138 ASN A O 1
ATOM 955 N N . ASN A 1 139 ? 14.336 25.466 -56.162 1.00 14.77 139 ASN A N 1
ATOM 956 C CA . ASN A 1 139 ? 14.945 24.672 -55.160 1.00 14.14 139 ASN A CA 1
ATOM 957 C C . ASN A 1 139 ? 14.106 24.740 -53.896 1.00 14.70 139 ASN A C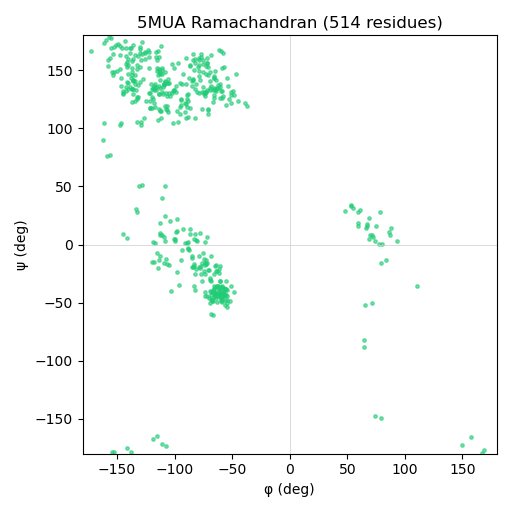 1
ATOM 958 O O . ASN A 1 139 ? 13.155 25.501 -53.824 1.00 13.70 139 ASN A O 1
ATOM 963 N N . THR A 1 140 ? 14.463 23.879 -52.956 1.00 15.96 140 THR A N 1
ATOM 964 C CA . THR A 1 140 ? 13.771 23.730 -51.654 1.00 14.65 140 THR A CA 1
ATOM 965 C C . THR A 1 140 ? 14.431 24.466 -50.498 1.00 14.55 140 THR A C 1
ATOM 966 O O . THR A 1 140 ? 14.131 24.152 -49.348 1.00 14.38 140 THR A O 1
ATOM 970 N N . SER A 1 141 ? 15.232 25.473 -50.780 1.00 13.32 141 SER A N 1
ATOM 971 C CA . SER A 1 141 ? 15.978 26.232 -49.768 1.00 13.83 141 SER A CA 1
ATOM 972 C C . SER A 1 141 ? 15.100 27.012 -48.793 1.00 14.41 141 SER A C 1
ATOM 973 O O . SER A 1 141 ? 15.600 27.378 -47.734 1.00 14.03 141 SER A O 1
ATOM 976 N N . GLN A 1 142 ? 13.842 27.236 -49.154 1.00 14.63 142 GLN A N 1
ATOM 977 C CA . GLN A 1 142 ? 12.844 27.898 -48.278 1.00 15.11 142 GLN A CA 1
ATOM 978 C C . GLN A 1 142 ? 11.902 26.923 -47.548 1.00 14.12 142 GLN A C 1
ATOM 979 O O . GLN A 1 142 ? 10.917 27.384 -46.930 1.00 15.05 142 GLN A O 1
ATOM 985 N N . ASN A 1 143 ? 12.193 25.616 -47.580 1.00 14.39 143 ASN A N 1
ATOM 986 C CA . ASN A 1 143 ? 11.314 24.625 -47.027 1.00 13.72 143 ASN A CA 1
ATOM 987 C C . ASN A 1 143 ? 11.934 24.135 -45.716 1.00 14.26 143 ASN A C 1
ATOM 988 O O . ASN A 1 143 ? 13.163 23.900 -45.650 1.00 13.34 143 ASN A O 1
ATOM 993 N N . TRP A 1 144 ? 11.052 23.959 -44.723 1.00 14.08 144 TRP A N 1
ATOM 994 C CA . TRP A 1 144 ? 11.522 23.692 -43.356 1.00 14.17 144 TRP A CA 1
ATOM 995 C C . TRP A 1 144 ? 10.667 22.617 -42.775 1.00 13.59 144 TRP A C 1
ATOM 996 O O . TRP A 1 144 ? 9.498 22.501 -43.142 1.00 14.49 144 TRP A O 1
ATOM 1007 N N . THR A 1 145 ? 11.269 21.799 -41.892 1.00 14.48 145 THR A N 1
ATOM 1008 C CA . THR A 1 145 ? 10.534 20.766 -41.147 1.00 14.50 145 THR A CA 1
ATOM 1009 C C . THR A 1 145 ? 10.596 21.139 -39.713 1.00 15.38 145 THR A C 1
ATOM 1010 O O . THR A 1 145 ? 11.541 21.815 -39.335 1.00 14.94 145 THR A O 1
ATOM 1014 N N . PHE A 1 146 ? 9.538 20.745 -39.008 1.00 15.88 146 PHE A N 1
ATOM 1015 C CA . PHE A 1 146 ? 9.337 21.185 -37.606 1.00 15.33 146 PHE A CA 1
ATOM 1016 C C . PHE A 1 146 ? 9.178 19.894 -36.802 1.00 16.03 146 PHE A C 1
ATOM 1017 O O . PHE A 1 146 ? 8.240 19.121 -37.092 1.00 16.18 146 PHE A O 1
ATOM 1025 N N . GLN A 1 147 ? 10.034 19.708 -35.762 1.00 13.57 147 GLN A N 1
ATOM 1026 C CA . GLN A 1 147 ? 9.856 18.618 -34.854 1.00 14.51 147 GLN A CA 1
ATOM 1027 C C . GLN A 1 147 ? 9.349 19.199 -33.508 1.00 13.49 147 GLN A C 1
ATOM 1028 O O . GLN A 1 147 ? 10.030 20.047 -32.902 1.00 13.12 147 GLN A O 1
ATOM 1034 N N . LYS A 1 148 ? 8.142 18.813 -33.134 1.00 12.84 148 LYS A N 1
ATOM 1035 C CA . LYS A 1 148 ? 7.548 19.313 -31.856 1.00 13.66 148 LYS A CA 1
ATOM 1036 C C . LYS A 1 148 ? 8.230 18.655 -30.672 1.00 12.90 148 LYS A C 1
ATOM 1037 O O . LYS A 1 148 ? 8.385 17.405 -30.632 1.00 11.64 148 LYS A O 1
ATOM 1043 N N . LEU A 1 149 ? 8.628 19.502 -29.718 1.00 13.35 149 LEU A N 1
ATOM 1044 C CA . LEU A 1 149 ? 9.336 19.090 -28.518 1.00 12.89 149 LEU A CA 1
ATOM 1045 C C . LEU A 1 149 ? 8.566 19.429 -27.258 1.00 13.10 149 LEU A C 1
ATOM 1046 O O . LEU A 1 149 ? 9.111 19.230 -26.117 1.00 14.75 149 LEU A O 1
ATOM 1051 N N . SER A 1 150 ? 7.369 19.987 -27.434 1.00 12.25 150 SER A N 1
ATOM 1052 C CA . SER A 1 150 ? 6.532 20.387 -26.297 1.00 11.72 150 SER A CA 1
ATOM 1053 C C . SER A 1 150 ? 5.258 19.626 -26.221 1.00 12.69 150 SER A C 1
ATOM 1054 O O . SER A 1 150 ? 4.837 18.930 -27.157 1.00 13.39 150 SER A O 1
ATOM 1057 N N . GLN A 1 151 ? 4.601 19.728 -25.050 1.00 12.38 151 GLN A N 1
ATOM 1058 C CA . GLN A 1 151 ? 3.266 19.256 -24.769 1.00 12.82 151 GLN A CA 1
ATOM 1059 C C . GLN A 1 151 ? 2.513 20.354 -24.014 1.00 13.72 151 GLN A C 1
ATOM 1060 O O . GLN A 1 151 ? 3.081 21.000 -23.121 1.00 11.62 151 GLN A O 1
ATOM 1066 N N . THR A 1 152 ? 1.231 20.572 -24.377 1.00 14.67 152 THR A N 1
ATOM 1067 C CA . THR A 1 152 ? 0.359 21.410 -23.562 1.00 14.67 152 THR A CA 1
ATOM 1068 C C . THR A 1 152 ? 0.058 20.722 -22.213 1.00 13.14 152 THR A C 1
ATOM 1069 O O . THR A 1 152 ? 0.215 19.483 -22.028 1.00 11.33 152 THR A O 1
ATOM 1073 N N . GLY A 1 153 ? -0.418 21.524 -21.276 1.00 12.85 153 GLY A N 1
ATOM 1074 C CA . GLY A 1 153 ? -0.902 20.915 -20.034 1.00 12.34 153 GLY A CA 1
ATOM 1075 C C . GLY A 1 153 ? -1.990 19.874 -20.292 1.00 12.95 153 GLY A C 1
ATOM 1076 O O . GLY A 1 153 ? -1.965 18.753 -19.735 1.00 13.57 153 GLY A O 1
ATOM 1077 N N . ALA A 1 154 ? -2.866 20.143 -21.250 1.00 13.72 154 ALA A N 1
ATOM 1078 C CA . ALA A 1 154 ? -3.952 19.190 -21.551 1.00 13.27 154 ALA A CA 1
ATOM 1079 C C . ALA A 1 154 ? -3.341 17.910 -22.149 1.00 14.86 154 ALA A C 1
ATOM 1080 O O . ALA A 1 154 ? -3.833 16.806 -21.880 1.00 13.49 154 ALA A O 1
ATOM 1082 N N . ASN A 1 155 ? -2.335 18.055 -23.042 1.00 13.10 155 ASN A N 1
ATOM 1083 C CA . ASN A 1 155 ? -1.661 16.892 -23.645 1.00 14.39 155 ASN A CA 1
ATOM 1084 C C . ASN A 1 155 ? -1.147 15.958 -22.530 1.00 14.89 155 ASN A C 1
ATOM 1085 O O . ASN A 1 155 ? -1.428 14.725 -22.522 1.00 13.54 155 ASN A O 1
ATOM 1090 N N . VAL A 1 156 ? -0.369 16.532 -21.593 1.00 14.04 156 VAL A N 1
ATOM 1091 C CA . VAL A 1 156 ? 0.277 15.708 -20.550 1.00 14.65 156 VAL A CA 1
ATOM 1092 C C . VAL A 1 156 ? -0.784 15.107 -19.626 1.00 14.84 156 VAL A C 1
ATOM 1093 O O . VAL A 1 156 ? -0.697 13.936 -19.251 1.00 14.68 156 VAL A O 1
ATOM 1097 N N . HIS A 1 157 ? -1.818 15.879 -19.300 1.00 14.63 157 HIS A N 1
ATOM 1098 C CA . HIS A 1 157 ? -2.879 15.440 -18.415 1.00 17.93 157 HIS A CA 1
ATOM 1099 C C . HIS A 1 157 ? -3.546 14.228 -19.030 1.00 18.20 157 HIS A C 1
ATOM 1100 O O . HIS A 1 157 ? -3.768 13.210 -18.352 1.00 17.35 157 HIS A O 1
ATOM 1107 N N . ALA A 1 158 ? -3.803 14.286 -20.355 1.00 15.46 158 ALA A N 1
ATOM 1108 C CA . ALA A 1 158 ? -4.470 13.153 -20.984 1.00 15.83 158 ALA A CA 1
ATOM 1109 C C . ALA A 1 158 ? -3.540 11.909 -20.997 1.00 15.20 158 ALA A C 1
ATOM 1110 O O . ALA A 1 158 ? -3.979 10.769 -20.738 1.00 16.58 158 ALA A O 1
ATOM 1112 N N . THR A 1 159 ? -2.259 12.108 -21.288 1.00 13.33 159 THR A N 1
ATOM 1113 C CA . THR A 1 159 ? -1.293 11.028 -21.267 1.00 14.29 159 THR A CA 1
ATOM 1114 C C . THR A 1 159 ? -1.230 10.390 -19.893 1.00 15.24 159 THR A C 1
ATOM 1115 O O . THR A 1 159 ? -1.277 9.155 -19.739 1.00 13.98 159 THR A O 1
ATOM 1119 N N . LEU A 1 160 ? -1.143 11.256 -18.897 1.00 15.74 160 LEU A N 1
ATOM 1120 C CA A LEU A 1 160 ? -1.068 10.823 -17.498 0.50 17.80 160 LEU A CA 1
ATOM 1121 C CA B LEU A 1 160 ? -1.035 10.786 -17.524 0.50 16.76 160 LEU A CA 1
ATOM 1122 C C . LEU A 1 160 ? -2.230 9.907 -17.166 1.00 18.89 160 LEU A C 1
ATOM 1123 O O . LEU A 1 160 ? -2.052 8.781 -16.667 1.00 19.69 160 LEU A O 1
ATOM 1132 N N . LEU A 1 161 ? -3.448 10.349 -17.468 1.00 19.10 161 LEU A N 1
ATOM 1133 C CA . LEU A 1 161 ? -4.642 9.566 -17.222 1.00 22.12 161 LEU A CA 1
ATOM 1134 C C . LEU A 1 161 ? -4.782 8.268 -17.974 1.00 20.07 161 LEU A C 1
ATOM 1135 O O . LEU A 1 161 ? -5.477 7.398 -17.502 1.00 21.22 161 LEU A O 1
ATOM 1140 N N . ALA A 1 162 ? -4.108 8.108 -19.104 1.00 17.92 162 ALA A N 1
ATOM 1141 C CA . ALA A 1 162 ? -4.083 6.876 -19.834 1.00 19.90 162 ALA A CA 1
ATOM 1142 C C . ALA A 1 162 ? -2.926 5.985 -19.359 1.00 21.14 162 ALA A C 1
ATOM 1143 O O . ALA A 1 162 ? -2.746 4.912 -19.928 1.00 22.08 162 ALA A O 1
ATOM 1145 N N . CYS A 1 163 ? -2.147 6.415 -18.369 1.00 19.71 163 CYS A N 1
ATOM 1146 C CA . CYS A 1 163 ? -0.965 5.678 -17.909 1.00 20.52 163 CYS A CA 1
ATOM 1147 C C . CYS A 1 163 ? -1.427 4.399 -17.229 1.00 19.90 163 CYS A C 1
ATOM 1148 O O . CYS A 1 163 ? -2.313 4.473 -16.410 1.00 20.99 163 CYS A O 1
ATOM 1151 N N . PRO A 1 164 ? -0.789 3.256 -17.500 1.00 20.43 164 PRO A N 1
ATOM 1152 C CA . PRO A 1 164 ? -1.234 2.016 -16.770 1.00 21.42 164 PRO A CA 1
ATOM 1153 C C . PRO A 1 164 ? -0.681 1.865 -15.349 1.00 21.10 164 PRO A C 1
ATOM 1154 O O . PRO A 1 164 ? -0.963 0.881 -14.728 1.00 24.30 164 PRO A O 1
ATOM 1158 N N . ALA A 1 165 ? 0.072 2.804 -14.818 1.00 21.11 165 ALA A N 1
ATOM 1159 C CA . ALA A 1 165 ? 0.727 2.602 -13.507 1.00 21.23 165 ALA A CA 1
ATOM 1160 C C . ALA A 1 165 ? 0.074 3.537 -12.458 1.00 19.85 165 ALA A C 1
ATOM 1161 O O . ALA A 1 165 ? 0.767 4.103 -11.626 1.00 19.83 165 ALA A O 1
ATOM 1163 N N . LEU A 1 166 ? -1.259 3.669 -12.521 1.00 19.56 166 LEU A N 1
ATOM 1164 C CA . LEU A 1 166 ? -2.058 4.505 -11.602 1.00 19.29 166 LEU A CA 1
ATOM 1165 C C . LEU A 1 166 ? -2.900 3.663 -10.652 1.00 19.88 166 LEU A C 1
ATOM 1166 O O . LEU A 1 166 ? -3.525 2.687 -11.044 1.00 20.33 166 LEU A O 1
ATOM 1171 N N . ARG A 1 167 ? -2.946 4.076 -9.385 1.00 19.18 167 ARG A N 1
ATOM 1172 C CA . ARG A 1 167 ? -3.890 3.503 -8.455 1.00 18.15 167 ARG A CA 1
ATOM 1173 C C . ARG A 1 167 ? -5.269 4.065 -8.772 1.00 17.19 167 ARG A C 1
ATOM 1174 O O . ARG A 1 167 ? -5.362 5.160 -9.340 1.00 17.04 167 ARG A O 1
ATOM 1182 N N . GLN A 1 168 ? -6.335 3.338 -8.407 1.00 17.17 168 GLN A N 1
ATOM 1183 C CA . GLN A 1 168 ? -7.713 3.762 -8.795 1.00 21.70 168 GLN A CA 1
ATOM 1184 C C . GLN A 1 168 ? -8.144 5.150 -8.254 1.00 20.26 168 GLN A C 1
ATOM 1185 O O . GLN A 1 168 ? -8.840 5.871 -8.936 1.00 20.56 168 GLN A O 1
ATOM 1191 N N . ASP A 1 169 ? -7.643 5.543 -7.088 1.00 17.48 169 ASP A N 1
ATOM 1192 C CA . ASP A 1 169 ? -7.905 6.909 -6.491 1.00 17.28 169 ASP A CA 1
ATOM 1193 C C . ASP A 1 169 ? -6.940 8.011 -6.946 1.00 17.60 169 ASP A C 1
ATOM 1194 O O . ASP A 1 169 ? -6.864 9.081 -6.300 1.00 16.95 169 ASP A O 1
ATOM 1199 N N . PHE A 1 170 ? -6.152 7.780 -7.984 1.00 17.33 170 PHE A N 1
ATOM 1200 C CA . PHE A 1 170 ? -5.185 8.784 -8.465 1.00 17.20 170 PHE A CA 1
ATOM 1201 C C . PHE A 1 170 ? -5.810 10.124 -8.755 1.00 18.13 170 PHE A C 1
ATOM 1202 O O . PHE A 1 170 ? -6.871 10.223 -9.378 1.00 17.13 170 PHE A O 1
ATOM 1210 N N . LYS A 1 171 ? -5.094 11.164 -8.312 1.00 19.18 171 LYS A N 1
ATOM 1211 C CA . LYS A 1 171 ? -5.467 12.552 -8.550 1.00 21.66 171 LYS A CA 1
ATOM 1212 C C . LYS A 1 171 ? -4.153 13.268 -8.946 1.00 18.45 171 LYS A C 1
ATOM 1213 O O . LYS A 1 171 ? -3.098 13.002 -8.365 1.00 16.17 171 LYS A O 1
ATOM 1219 N N . SER A 1 172 ? -4.239 14.178 -9.907 1.00 18.32 172 SER A N 1
ATOM 1220 C CA . SER A 1 172 ? -3.116 14.925 -10.375 1.00 17.04 172 SER A CA 1
ATOM 1221 C C . SER A 1 172 ? -3.432 16.413 -10.468 1.00 14.81 172 SER A C 1
ATOM 1222 O O . SER A 1 172 ? -4.590 16.797 -10.556 1.00 14.36 172 SER A O 1
ATOM 1225 N N . TYR A 1 173 ? -2.385 17.210 -10.373 1.00 12.64 173 TYR A N 1
ATOM 1226 C CA . TYR A 1 173 ? -2.495 18.658 -10.404 1.00 14.42 173 TYR A CA 1
ATOM 1227 C C . TYR A 1 173 ? -1.388 19.190 -11.303 1.00 14.69 173 TYR A C 1
ATOM 1228 O O . TYR A 1 173 ? -0.258 18.706 -11.217 1.00 15.21 173 TYR A O 1
ATOM 1237 N N . LEU A 1 174 ? -1.661 20.219 -12.103 1.00 13.81 174 LEU A N 1
ATOM 1238 C CA . LEU A 1 174 ? -0.629 20.741 -12.929 1.00 13.10 174 LEU A CA 1
ATOM 1239 C C . LEU A 1 174 ? -0.516 22.252 -12.778 1.00 13.14 174 LEU A C 1
ATOM 1240 O O . LEU A 1 174 ? -1.445 22.905 -12.371 1.00 12.83 174 LEU A O 1
ATOM 1245 N N . SER A 1 175 ? 0.647 22.758 -13.140 1.00 12.29 175 SER A N 1
ATOM 1246 C CA . SER A 1 175 ? 0.986 24.127 -12.843 1.00 12.93 175 SER A CA 1
ATOM 1247 C C . SER A 1 175 ? 1.145 25.015 -14.024 1.00 11.71 175 SER A C 1
ATOM 1248 O O . SER A 1 175 ? 1.093 26.235 -13.822 1.00 11.09 175 SER A O 1
ATOM 1251 N N . ASP A 1 176 ? 1.376 24.471 -15.235 1.00 10.79 176 ASP A N 1
ATOM 1252 C CA . ASP A 1 176 ? 1.773 25.319 -16.373 1.00 10.94 176 ASP A CA 1
ATOM 1253 C C . ASP A 1 176 ? 1.076 24.834 -17.631 1.00 12.04 176 ASP A C 1
ATOM 1254 O O . ASP A 1 176 ? 0.656 23.701 -17.714 1.00 12.75 176 ASP A O 1
ATOM 1259 N N . GLY A 1 177 ? 0.899 25.744 -18.589 1.00 11.99 177 GLY A N 1
ATOM 1260 C CA . GLY A 1 177 ? 0.067 25.424 -19.749 1.00 12.01 177 GLY A CA 1
ATOM 1261 C C . GLY A 1 177 ? 0.826 24.897 -20.945 1.00 11.80 177 GLY A C 1
ATOM 1262 O O . GLY A 1 177 ? 0.192 24.416 -21.906 1.00 11.52 177 GLY A O 1
ATOM 1263 N N . LEU A 1 178 ? 2.138 25.029 -20.940 1.00 10.87 178 LEU A N 1
ATOM 1264 C CA . LEU A 1 178 ? 3.022 24.538 -22.038 1.00 11.65 178 LEU A CA 1
ATOM 1265 C C . LEU A 1 178 ? 4.319 24.054 -21.408 1.00 11.65 178 LEU A C 1
ATOM 1266 O O . LEU A 1 178 ? 4.930 24.762 -20.610 1.00 11.08 178 LEU A O 1
ATOM 1271 N N . TYR A 1 179 ? 4.707 22.837 -21.775 1.00 11.20 179 TYR A N 1
ATOM 1272 C CA . TYR A 1 179 ? 5.913 22.218 -21.304 1.00 11.09 179 TYR A CA 1
ATOM 1273 C C . TYR A 1 179 ? 6.900 21.847 -22.421 1.00 12.11 179 TYR A C 1
ATOM 1274 O O . TYR A 1 179 ? 6.475 21.295 -23.437 1.00 13.47 179 TYR A O 1
ATOM 1283 N N . LEU A 1 180 ? 8.179 22.105 -22.168 1.00 12.40 180 LEU A N 1
ATOM 1284 C CA . LEU A 1 180 ? 9.304 21.481 -22.911 1.00 12.30 180 LEU A CA 1
ATOM 1285 C C . LEU A 1 180 ? 9.499 20.107 -22.364 1.00 12.39 180 LEU A C 1
ATOM 1286 O O . LEU A 1 180 ? 9.589 19.915 -21.146 1.00 12.95 180 LEU A O 1
ATOM 1291 N N . VAL A 1 181 ? 9.568 19.148 -23.250 1.00 12.56 181 VAL A N 1
ATOM 1292 C CA . VAL A 1 181 ? 9.961 17.804 -22.932 1.00 12.98 181 VAL A CA 1
ATOM 1293 C C . VAL A 1 181 ? 11.471 17.701 -23.079 1.00 12.60 181 VAL A C 1
ATOM 1294 O O . VAL A 1 181 ? 12.027 17.855 -24.157 1.00 11.92 181 VAL A O 1
ATOM 1298 N N . LEU A 1 182 ? 12.132 17.381 -21.972 1.00 12.15 182 LEU A N 1
ATOM 1299 C CA . LEU A 1 182 ? 13.586 17.281 -21.970 1.00 12.36 182 LEU A CA 1
ATOM 1300 C C . LEU A 1 182 ? 14.025 15.936 -22.498 1.00 12.36 182 LEU A C 1
ATOM 1301 O O . LEU A 1 182 ? 13.315 14.971 -22.410 1.00 13.89 182 LEU A O 1
ATOM 1306 N N . THR A 1 183 ? 15.244 15.896 -22.994 1.00 12.59 183 THR A N 1
ATOM 1307 C CA . THR A 1 183 ? 15.891 14.637 -23.324 1.00 13.33 183 THR A CA 1
ATOM 1308 C C . THR A 1 183 ? 16.434 13.954 -22.059 1.00 13.33 183 THR A C 1
ATOM 1309 O O . THR A 1 183 ? 16.678 14.598 -21.048 1.00 13.74 183 THR A O 1
ATOM 1313 N N . ARG A 1 184 ? 16.679 12.676 -22.148 1.00 14.50 184 ARG A N 1
ATOM 1314 C CA . ARG A 1 184 ? 17.418 12.012 -21.072 1.00 14.40 184 ARG A CA 1
ATOM 1315 C C . ARG A 1 184 ? 18.768 12.568 -20.835 1.00 14.71 184 ARG A C 1
ATOM 1316 O O . ARG A 1 184 ? 19.247 12.641 -19.666 1.00 13.84 184 ARG A O 1
ATOM 1324 N N . ASP A 1 185 ? 19.462 12.988 -21.881 1.00 14.00 185 ASP A N 1
ATOM 1325 C CA . ASP A 1 185 ? 20.769 13.634 -21.629 1.00 15.48 185 ASP A CA 1
ATOM 1326 C C . ASP A 1 185 ? 20.599 14.847 -20.725 1.00 14.95 185 ASP A C 1
ATOM 1327 O O . ASP A 1 185 ? 21.431 15.089 -19.814 1.00 15.09 185 ASP A O 1
ATOM 1332 N N . GLN A 1 186 ? 19.544 15.623 -20.986 1.00 12.96 186 GLN A N 1
ATOM 1333 C CA . GLN A 1 186 ? 19.335 16.843 -20.209 1.00 13.40 186 GLN A CA 1
ATOM 1334 C C . GLN A 1 186 ? 18.988 16.504 -18.756 1.00 12.73 186 GLN A C 1
ATOM 1335 O O . GLN A 1 186 ? 19.527 17.089 -17.850 1.00 14.43 186 GLN A O 1
ATOM 1341 N N . ILE A 1 187 ? 18.056 15.589 -18.606 1.00 13.57 187 ILE A N 1
ATOM 1342 C CA . ILE A 1 187 ? 17.566 15.153 -17.258 1.00 13.35 187 ILE A CA 1
ATOM 1343 C C . ILE A 1 187 ? 18.735 14.611 -16.471 1.00 15.47 187 ILE A C 1
ATOM 1344 O O . ILE A 1 187 ? 18.956 15.025 -15.311 1.00 13.24 187 ILE A O 1
ATOM 1349 N N . SER A 1 188 ? 19.506 13.711 -17.082 1.00 14.62 188 SER A N 1
ATOM 1350 C CA . SER A 1 188 ? 20.636 13.183 -16.377 1.00 16.10 188 SER A CA 1
ATOM 1351 C C . SER A 1 188 ? 21.695 14.231 -16.030 1.00 15.36 188 SER A C 1
ATOM 1352 O O . SER A 1 188 ? 22.278 14.137 -14.985 1.00 15.30 188 SER A O 1
ATOM 1355 N N . SER A 1 189 ? 21.927 15.225 -16.897 1.00 14.30 189 SER A N 1
ATOM 1356 C CA A SER A 1 189 ? 22.863 16.310 -16.573 0.50 15.28 189 SER A CA 1
ATOM 1357 C CA B SER A 1 189 ? 22.844 16.283 -16.570 0.50 15.14 189 SER A CA 1
ATOM 1358 C C . SER A 1 189 ? 22.379 17.133 -15.373 1.00 14.42 189 SER A C 1
ATOM 1359 O O . SER A 1 189 ? 23.171 17.560 -14.544 1.00 13.72 189 SER A O 1
ATOM 1364 N N . ILE A 1 190 ? 21.076 17.372 -15.310 1.00 15.21 190 ILE A N 1
ATOM 1365 C CA . ILE A 1 190 ? 20.495 18.090 -14.163 1.00 14.69 190 ILE A CA 1
ATOM 1366 C C . ILE A 1 190 ? 20.657 17.276 -12.894 1.00 14.79 190 ILE A C 1
ATOM 1367 O O . ILE A 1 190 ? 21.059 17.808 -11.840 1.00 13.68 190 ILE A O 1
ATOM 1372 N N . TRP A 1 191 ? 20.380 15.976 -13.041 1.00 14.25 191 TRP A N 1
ATOM 1373 C CA . TRP A 1 191 ? 20.524 15.056 -11.921 1.00 14.01 191 TRP A CA 1
ATOM 1374 C C . TRP A 1 191 ? 21.966 14.966 -11.435 1.00 14.82 191 TRP A C 1
ATOM 1375 O O . TRP A 1 191 ? 22.215 15.054 -10.240 1.00 13.06 191 TRP A O 1
ATOM 1386 N N . GLN A 1 192 ? 22.936 14.762 -12.311 1.00 15.27 192 GLN A N 1
ATOM 1387 C CA A GLN A 1 192 ? 24.360 14.829 -11.954 0.70 15.89 192 GLN A CA 1
ATOM 1388 C CA B GLN A 1 192 ? 24.302 14.761 -11.805 0.30 17.35 192 GLN A CA 1
ATOM 1389 C C . GLN A 1 192 ? 24.792 16.099 -11.228 1.00 15.71 192 GLN A C 1
ATOM 1390 O O . GLN A 1 192 ? 25.564 16.071 -10.302 1.00 19.41 192 GLN A O 1
ATOM 1401 N N . ALA A 1 193 ? 24.268 17.224 -11.665 1.00 14.80 193 ALA A N 1
ATOM 1402 C CA . ALA A 1 193 ? 24.598 18.495 -11.085 1.00 14.89 193 ALA A CA 1
ATOM 1403 C C . ALA A 1 193 ? 23.876 18.678 -9.718 1.00 15.91 193 ALA A C 1
ATOM 1404 O O . ALA A 1 193 ? 24.273 19.556 -8.959 1.00 15.77 193 ALA A O 1
ATOM 1406 N N . SER A 1 194 ? 22.844 17.864 -9.427 1.00 15.79 194 SER A N 1
ATOM 1407 C CA . SER A 1 194 ? 21.958 18.093 -8.261 1.00 15.33 194 SER A CA 1
ATOM 1408 C C . SER A 1 194 ? 22.637 17.719 -6.964 1.00 17.50 194 SER A C 1
ATOM 1409 O O . SER A 1 194 ? 22.249 18.227 -5.901 1.00 17.04 194 SER A O 1
ATOM 1412 N N . GLY A 1 195 ? 23.633 16.852 -7.064 1.00 17.61 195 GLY A N 1
ATOM 1413 C CA . GLY A 1 195 ? 24.236 16.244 -5.908 1.00 19.89 195 GLY A CA 1
ATOM 1414 C C . GLY A 1 195 ? 23.391 15.188 -5.185 1.00 17.74 195 GLY A C 1
ATOM 1415 O O . GLY A 1 195 ? 23.771 14.749 -4.090 1.00 17.89 195 GLY A O 1
ATOM 1416 N N . LEU A 1 196 ? 22.245 14.811 -5.734 1.00 14.49 196 LEU A N 1
ATOM 1417 C CA . LEU A 1 196 ? 21.387 13.830 -5.053 1.00 14.60 196 LEU A CA 1
ATOM 1418 C C . LEU A 1 196 ? 21.967 12.445 -5.029 1.00 13.79 196 LEU A C 1
ATOM 1419 O O . LEU A 1 196 ? 21.755 11.704 -4.092 1.00 12.50 196 LEU A O 1
ATOM 1424 N N . GLY A 1 197 ? 22.740 12.096 -6.030 1.00 13.28 197 GLY A N 1
ATOM 1425 C CA . GLY A 1 197 ? 23.255 10.733 -6.085 1.00 14.70 197 GLY A CA 1
ATOM 1426 C C . GLY A 1 197 ? 24.300 10.450 -5.023 1.00 16.34 197 GLY A C 1
ATOM 1427 O O . GLY A 1 197 ? 24.521 9.297 -4.708 1.00 16.10 197 GLY A O 1
ATOM 1428 N N . SER A 1 198 ? 24.953 11.489 -4.494 1.00 16.63 198 SER A N 1
ATOM 1429 C CA . SER A 1 198 ? 25.937 11.340 -3.444 1.00 17.96 198 SER A CA 1
ATOM 1430 C C . SER A 1 198 ? 25.296 11.692 -2.074 1.00 17.94 198 SER A C 1
ATOM 1431 O O . SER A 1 198 ? 26.024 11.810 -1.083 1.00 19.44 198 SER A O 1
ATOM 1434 N N . THR A 1 199 ? 23.985 11.962 -2.024 1.00 16.64 199 THR A N 1
ATOM 1435 C CA . THR A 1 199 ? 23.258 12.217 -0.762 1.00 16.29 199 THR A CA 1
ATOM 1436 C C . THR A 1 199 ? 22.711 10.909 -0.198 1.00 16.62 199 THR A C 1
ATOM 1437 O O . THR A 1 199 ? 21.870 10.281 -0.823 1.00 17.56 199 THR A O 1
ATOM 1441 N N . PRO A 1 200 ? 23.113 10.550 1.044 1.00 17.49 200 PRO A N 1
ATOM 1442 C CA . PRO A 1 200 ? 22.625 9.324 1.644 1.00 17.06 200 PRO A CA 1
ATOM 1443 C C . PRO A 1 200 ? 21.185 9.393 1.992 1.00 15.35 200 PRO A C 1
ATOM 1444 O O . PRO A 1 200 ? 20.733 10.434 2.455 1.00 16.35 200 PRO A O 1
ATOM 1448 N N . TRP A 1 201 ? 20.467 8.316 1.785 1.00 15.35 201 TRP A N 1
ATOM 1449 C CA . TRP A 1 201 ? 19.082 8.195 2.205 1.00 15.61 201 TRP A CA 1
ATOM 1450 C C . TRP A 1 201 ? 19.051 8.218 3.728 1.00 15.59 201 TRP A C 1
ATOM 1451 O O . TRP A 1 201 ? 19.842 7.526 4.377 1.00 14.89 201 TRP A O 1
ATOM 1462 N N . ARG A 1 202 ? 18.141 8.977 4.302 1.00 15.29 202 ARG A N 1
ATOM 1463 C CA . ARG A 1 202 ? 17.919 8.929 5.752 1.00 14.70 202 ARG A CA 1
ATOM 1464 C C . ARG A 1 202 ? 16.450 9.021 6.101 1.00 14.03 202 ARG A C 1
ATOM 1465 O O . ARG A 1 202 ? 15.696 9.859 5.580 1.00 13.32 202 ARG A O 1
ATOM 1473 N N . SER A 1 203 ? 16.038 8.219 7.088 1.00 13.17 203 SER A N 1
ATOM 1474 C CA . SER A 1 203 ? 14.632 8.081 7.480 1.00 14.62 203 SER A CA 1
ATOM 1475 C C . SER A 1 203 ? 14.061 9.458 7.809 1.00 13.54 203 SER A C 1
ATOM 1476 O O . SER A 1 203 ? 14.566 10.144 8.683 1.00 13.33 203 SER A O 1
ATOM 1479 N N . GLU A 1 204 ? 13.037 9.825 7.060 1.00 11.14 204 GLU A N 1
ATOM 1480 C CA . GLU A 1 204 ? 12.225 11.021 7.189 1.00 11.36 204 GLU A CA 1
ATOM 1481 C C . GLU A 1 204 ? 12.899 12.329 6.804 1.00 10.99 204 GLU A C 1
ATOM 1482 O O . GLU A 1 204 ? 12.292 13.165 6.073 1.00 11.75 204 GLU A O 1
ATOM 1493 N N . ILE A 1 205 ? 14.070 12.532 7.353 1.00 10.58 205 ILE A N 1
ATOM 1494 C CA .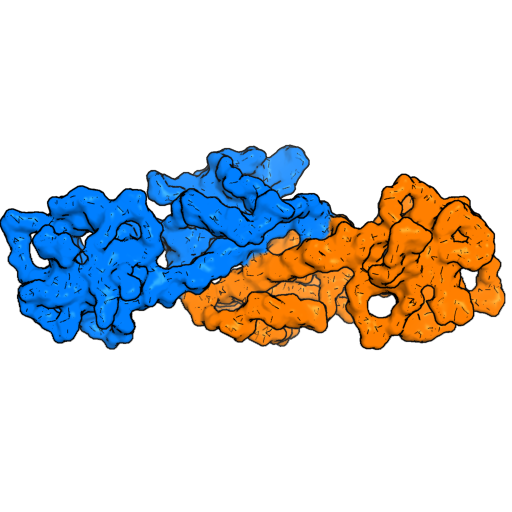 ILE A 1 205 ? 14.834 13.751 7.207 1.00 11.26 205 ILE A CA 1
ATOM 1495 C C . ILE A 1 205 ? 15.354 13.920 5.758 1.00 11.88 205 ILE A C 1
ATOM 1496 O O . ILE A 1 205 ? 15.466 15.031 5.302 1.00 12.29 205 ILE A O 1
ATOM 1501 N N . PHE A 1 206 ? 15.636 12.827 5.067 1.00 11.21 206 PHE A N 1
ATOM 1502 C CA . PHE A 1 206 ? 15.920 12.985 3.608 1.00 11.59 206 PHE A CA 1
ATOM 1503 C C . PHE A 1 206 ? 15.693 11.647 2.952 1.00 10.76 206 PHE A C 1
ATOM 1504 O O . PHE A 1 206 ? 16.615 10.921 2.675 1.00 11.06 206 PHE A O 1
ATOM 1512 N N . ASP A 1 207 ? 14.430 11.350 2.793 1.00 11.54 207 ASP A N 1
ATOM 1513 C CA . ASP A 1 207 ? 13.979 10.062 2.276 1.00 12.15 207 ASP A CA 1
ATOM 1514 C C . ASP A 1 207 ? 13.278 10.323 0.929 1.00 12.49 207 ASP A C 1
ATOM 1515 O O . ASP A 1 207 ? 13.510 11.394 0.328 1.00 11.63 207 ASP A O 1
ATOM 1520 N N . CYS A 1 208 ? 12.532 9.349 0.431 1.00 11.73 208 CYS A N 1
ATOM 1521 C CA . CYS A 1 208 ? 12.124 9.369 -0.967 1.00 13.04 208 CYS A CA 1
ATOM 1522 C C . CYS A 1 208 ? 11.382 10.673 -1.345 1.00 13.39 208 CYS A C 1
ATOM 1523 O O . CYS A 1 208 ? 11.705 11.247 -2.395 1.00 13.36 208 CYS A O 1
ATOM 1526 N N . ASP A 1 209 ? 10.448 11.143 -0.485 1.00 11.59 209 ASP A N 1
ATOM 1527 C CA . ASP A 1 209 ? 9.732 12.374 -0.760 1.00 11.64 209 ASP A CA 1
ATOM 1528 C C . ASP A 1 209 ? 10.661 13.553 -0.987 1.00 11.29 209 ASP A C 1
ATOM 1529 O O . ASP A 1 209 ? 10.415 14.361 -1.823 1.00 10.44 209 ASP A O 1
ATOM 1534 N N . ASP A 1 210 ? 11.756 13.608 -0.221 1.00 10.81 210 ASP A N 1
ATOM 1535 C CA . ASP A 1 210 ? 12.736 14.640 -0.372 1.00 10.70 210 ASP A CA 1
ATOM 1536 C C . ASP A 1 210 ? 13.496 14.530 -1.684 1.00 11.02 210 ASP A C 1
ATOM 1537 O O . ASP A 1 210 ? 13.698 15.521 -2.323 1.00 10.57 210 ASP A O 1
ATOM 1542 N N . PHE A 1 211 ? 13.958 13.325 -2.035 1.00 10.12 211 PHE A N 1
ATOM 1543 C CA . PHE A 1 211 ? 14.672 13.194 -3.296 1.00 11.32 211 PHE A CA 1
ATOM 1544 C C . PHE A 1 211 ? 13.803 13.683 -4.476 1.00 11.14 211 PHE A C 1
ATOM 1545 O O . PHE A 1 211 ? 14.283 14.443 -5.354 1.00 10.89 211 PHE A O 1
ATOM 1553 N N . ALA A 1 212 ? 12.533 13.293 -4.447 1.00 11.20 212 ALA A N 1
ATOM 1554 C CA . ALA A 1 212 ? 11.640 13.552 -5.573 1.00 11.26 212 ALA A CA 1
ATOM 1555 C C . ALA A 1 212 ? 11.257 15.050 -5.625 1.00 11.00 212 ALA A C 1
ATOM 1556 O O . ALA A 1 212 ? 11.244 15.660 -6.682 1.00 10.19 212 ALA A O 1
ATOM 1558 N N . THR A 1 213 ? 10.997 15.631 -4.467 1.00 10.70 213 THR A N 1
ATOM 1559 C CA . THR A 1 213 ? 10.697 17.057 -4.381 1.00 10.93 213 THR A CA 1
ATOM 1560 C C . THR A 1 213 ? 11.903 17.920 -4.740 1.00 11.66 213 THR A C 1
ATOM 1561 O O . THR A 1 213 ? 11.750 18.859 -5.467 1.00 11.38 213 THR A O 1
ATOM 1565 N N . VAL A 1 214 ? 13.068 17.642 -4.164 1.00 11.47 214 VAL A N 1
ATOM 1566 C CA . VAL A 1 214 ? 14.294 18.374 -4.432 1.00 11.30 214 VAL A CA 1
ATOM 1567 C C . VAL A 1 214 ? 14.647 18.291 -5.924 1.00 10.71 214 VAL A C 1
ATOM 1568 O O . VAL A 1 214 ? 14.917 19.272 -6.519 1.00 12.34 214 VAL A O 1
ATOM 1572 N N . PHE A 1 215 ? 14.552 17.096 -6.482 1.00 10.19 215 PHE A N 1
ATOM 1573 C CA . PHE A 1 215 ? 14.901 16.931 -7.903 1.00 10.12 215 PHE A CA 1
ATOM 1574 C C . PHE A 1 215 ? 13.926 17.757 -8.787 1.00 10.64 215 PHE A C 1
ATOM 1575 O O . PHE A 1 215 ? 14.387 18.445 -9.697 1.00 10.73 215 PHE A O 1
ATOM 1583 N N . LYS A 1 216 ? 12.637 17.754 -8.478 1.00 10.84 216 LYS A N 1
ATOM 1584 C CA . LYS A 1 216 ? 11.692 18.577 -9.292 1.00 11.28 216 LYS A CA 1
ATOM 1585 C C . LYS A 1 216 ? 12.089 20.010 -9.211 1.00 11.00 216 LYS A C 1
ATOM 1586 O O . LYS A 1 216 ? 12.075 20.714 -10.196 1.00 11.08 216 LYS A O 1
ATOM 1592 N N . GLY A 1 217 ? 12.452 20.463 -8.013 1.00 11.30 217 GLY A N 1
ATOM 1593 C CA . GLY A 1 217 ? 12.984 21.808 -7.878 1.00 11.60 217 GLY A CA 1
ATOM 1594 C C . GLY A 1 217 ? 14.279 22.071 -8.620 1.00 11.77 217 GLY A C 1
ATOM 1595 O O . GLY A 1 217 ? 14.489 23.178 -9.133 1.00 12.24 217 GLY A O 1
ATOM 1596 N N . ALA A 1 218 ? 15.168 21.076 -8.657 1.00 11.18 218 ALA A N 1
ATOM 1597 C CA . ALA A 1 218 ? 16.397 21.224 -9.421 1.00 11.69 218 ALA A CA 1
ATOM 1598 C C . ALA A 1 218 ? 16.118 21.444 -10.905 1.00 11.24 218 ALA A C 1
ATOM 1599 O O . ALA A 1 218 ? 16.763 22.280 -11.555 1.00 12.39 218 ALA A O 1
ATOM 1601 N N . VAL A 1 219 ? 15.115 20.738 -11.435 1.00 11.24 219 VAL A N 1
ATOM 1602 C CA . VAL A 1 219 ? 14.805 20.914 -12.834 1.00 11.44 219 VAL A CA 1
ATOM 1603 C C . VAL A 1 219 ? 14.290 22.378 -13.070 1.00 12.70 219 VAL A C 1
ATOM 1604 O O . VAL A 1 219 ? 14.695 23.040 -14.027 1.00 12.77 219 VAL A O 1
ATOM 1608 N N . ALA A 1 220 ? 13.414 22.853 -12.173 1.00 12.25 220 ALA A N 1
ATOM 1609 C CA . ALA A 1 220 ? 12.923 24.195 -12.311 1.00 12.83 220 ALA A CA 1
ATOM 1610 C C . ALA A 1 220 ? 14.023 25.237 -12.249 1.00 12.74 220 ALA A C 1
ATOM 1611 O O . ALA A 1 220 ? 14.016 26.208 -13.052 1.00 12.21 220 ALA A O 1
ATOM 1613 N N . LYS A 1 221 ? 14.990 25.071 -11.326 1.00 12.19 221 LYS A N 1
ATOM 1614 C CA A LYS A 1 221 ? 16.075 26.039 -11.221 0.50 12.29 221 LYS A CA 1
ATOM 1615 C CA B LYS A 1 221 ? 16.085 26.023 -11.198 0.50 12.15 221 LYS A CA 1
ATOM 1616 C C . LYS A 1 221 ? 16.964 26.038 -12.466 1.00 12.29 221 LYS A C 1
ATOM 1617 O O . LYS A 1 221 ? 17.471 27.073 -12.902 1.00 12.55 221 LYS A O 1
ATOM 1628 N N . TRP A 1 222 ? 17.181 24.847 -13.016 1.00 11.79 222 TRP A N 1
ATOM 1629 C CA . TRP A 1 222 ? 17.986 24.714 -14.225 1.00 12.74 222 TRP A CA 1
ATOM 1630 C C . TRP A 1 222 ? 17.281 25.405 -15.417 1.00 12.90 222 TRP A C 1
ATOM 1631 O O . TRP A 1 222 ? 17.963 26.083 -16.218 1.00 13.76 222 TRP A O 1
ATOM 1642 N N . GLY A 1 223 ? 15.941 25.298 -15.490 1.00 12.12 223 GLY A N 1
ATOM 1643 C CA . GLY A 1 223 ? 15.195 26.026 -16.489 1.00 12.26 223 GLY A CA 1
ATOM 1644 C C . GLY A 1 223 ? 15.381 27.509 -16.338 1.00 13.53 223 GLY A C 1
ATOM 1645 O O . GLY A 1 223 ? 15.565 28.203 -17.305 1.00 12.64 223 GLY A O 1
ATOM 1646 N N . ASN A 1 224 ? 15.289 27.992 -15.092 1.00 13.69 224 ASN A N 1
ATOM 1647 C CA . ASN A 1 224 ? 15.397 29.414 -14.859 1.00 14.19 224 ASN A CA 1
ATOM 1648 C C . ASN A 1 224 ? 16.782 29.907 -15.215 1.00 13.80 224 ASN A C 1
ATOM 1649 O O . ASN A 1 224 ? 16.927 31.002 -15.748 1.00 14.32 224 ASN A O 1
ATOM 1654 N N . GLU A 1 225 ? 17.815 29.106 -14.945 1.00 15.38 225 GLU A N 1
ATOM 1655 C CA A GLU A 1 225 ? 19.194 29.504 -15.205 0.50 15.28 225 GLU A CA 1
ATOM 1656 C CA B GLU A 1 225 ? 19.194 29.507 -15.198 0.50 16.56 225 GLU A CA 1
ATOM 1657 C C . GLU A 1 225 ? 19.451 29.523 -16.713 1.00 16.19 225 GLU A C 1
ATOM 1658 O O . GLU A 1 225 ? 20.289 30.270 -17.168 1.00 16.51 225 GLU A O 1
ATOM 1669 N N . ASN A 1 226 ? 18.745 28.697 -17.466 1.00 14.31 226 ASN A N 1
ATOM 1670 C CA . ASN A 1 226 ? 19.152 28.475 -18.890 1.00 14.34 226 ASN A CA 1
ATOM 1671 C C . ASN A 1 226 ? 18.282 29.045 -19.939 1.00 16.41 226 ASN A C 1
ATOM 1672 O O . ASN A 1 226 ? 18.731 29.116 -21.109 1.00 18.65 226 ASN A O 1
ATOM 1677 N N . PHE A 1 227 ? 17.059 29.425 -19.597 1.00 14.21 227 PHE A N 1
ATOM 1678 C CA . PHE A 1 227 ? 16.113 29.950 -20.632 1.00 14.83 227 PHE A CA 1
ATOM 1679 C C . PHE A 1 227 ? 15.652 31.352 -20.299 1.00 15.42 227 PHE A C 1
ATOM 1680 O O . PHE A 1 227 ? 14.982 31.584 -19.285 1.00 15.32 227 PHE A O 1
ATOM 1688 N N . LYS A 1 228 ? 15.981 32.281 -21.172 1.00 14.77 228 LYS A N 1
ATOM 1689 C CA . LYS A 1 228 ? 15.579 33.676 -21.038 1.00 16.23 228 LYS A CA 1
ATOM 1690 C C . LYS A 1 228 ? 14.168 33.985 -21.514 1.00 14.35 228 LYS A C 1
ATOM 1691 O O . LYS A 1 228 ? 13.592 35.004 -21.099 1.00 13.53 228 LYS A O 1
ATOM 1697 N N . ALA A 1 229 ? 13.610 33.120 -22.371 1.00 11.89 229 ALA A N 1
ATOM 1698 C CA . ALA A 1 229 ? 12.225 33.226 -22.746 1.00 13.37 229 ALA A CA 1
ATOM 1699 C C . ALA A 1 229 ? 11.349 32.809 -21.589 1.00 13.86 229 ALA A C 1
ATOM 1700 O O . ALA A 1 229 ? 11.808 32.107 -20.677 1.00 14.70 229 ALA A O 1
ATOM 1702 N N . ASN A 1 230 ? 10.125 33.311 -21.606 1.00 13.68 230 ASN A N 1
ATOM 1703 C CA . ASN A 1 230 ? 9.069 32.878 -20.658 1.00 13.55 230 ASN A CA 1
ATOM 1704 C C . ASN A 1 230 ? 8.005 32.097 -21.430 1.00 12.76 230 ASN A C 1
ATOM 1705 O O . ASN A 1 230 ? 8.186 31.815 -22.641 1.00 13.24 230 ASN A O 1
ATOM 1710 N N . GLY A 1 231 ? 6.892 31.755 -20.805 1.00 11.92 231 GLY A N 1
ATOM 1711 C CA . GLY A 1 231 ? 5.773 31.163 -21.537 1.00 12.72 231 GLY A CA 1
ATOM 1712 C C . GLY A 1 231 ? 5.802 29.663 -21.741 1.00 12.07 231 GLY A C 1
ATOM 1713 O O . GLY A 1 231 ? 4.994 29.131 -22.472 1.00 12.44 231 GLY A O 1
ATOM 1714 N N . PHE A 1 232 ? 6.723 29.006 -21.037 1.00 10.93 232 PHE A N 1
ATOM 1715 C CA . PHE A 1 232 ? 6.741 27.571 -21.013 1.00 10.29 232 PHE A CA 1
ATOM 1716 C C . PHE A 1 232 ? 7.471 27.132 -19.710 1.00 11.72 232 PHE A C 1
ATOM 1717 O O . PHE A 1 232 ? 8.240 27.922 -19.116 1.00 11.68 232 PHE A O 1
ATOM 1725 N N . ALA A 1 233 ? 7.227 25.879 -19.320 1.00 10.52 233 ALA A N 1
ATOM 1726 C CA . ALA A 1 233 ? 7.891 25.245 -18.186 1.00 10.35 233 ALA A CA 1
ATOM 1727 C C . ALA A 1 233 ? 8.591 23.977 -18.672 1.00 11.67 233 ALA A C 1
ATOM 1728 O O . ALA A 1 233 ? 8.292 23.427 -19.742 1.00 11.68 233 ALA A O 1
ATOM 1730 N N . LEU A 1 234 ? 9.479 23.461 -17.814 1.00 12.29 234 LEU A N 1
ATOM 1731 C CA . LEU A 1 234 ? 10.102 22.145 -18.027 1.00 12.51 234 LEU A CA 1
ATOM 1732 C C . LEU A 1 234 ? 9.293 21.067 -17.422 1.00 12.30 234 LEU A C 1
ATOM 1733 O O . LEU A 1 234 ? 8.953 21.165 -16.237 1.00 12.77 234 LEU A O 1
ATOM 1738 N N . LEU A 1 235 ? 8.965 20.014 -18.184 1.00 11.45 235 LEU A N 1
ATOM 1739 C CA . LEU A 1 235 ? 8.229 18.895 -17.596 1.00 11.58 235 LEU A CA 1
ATOM 1740 C C . LEU A 1 235 ? 9.102 18.073 -16.634 1.00 11.45 235 LEU A C 1
ATOM 1741 O O . LEU A 1 235 ? 10.163 17.527 -17.015 1.00 11.83 235 LEU A O 1
ATOM 1746 N N . CYS A 1 236 ? 8.694 18.086 -15.354 1.00 10.83 236 CYS A N 1
ATOM 1747 C CA . CYS A 1 236 ? 9.258 17.182 -14.356 1.00 11.32 236 CYS A CA 1
ATOM 1748 C C . CYS A 1 236 ? 8.224 16.799 -13.371 1.00 11.06 236 CYS A C 1
ATOM 1749 O O . CYS A 1 236 ? 7.854 17.551 -12.501 1.00 10.30 236 CYS A O 1
ATOM 1752 N N . GLY A 1 237 ? 7.741 15.578 -13.514 1.00 10.57 237 GLY A N 1
ATOM 1753 C CA . GLY A 1 237 ? 6.621 15.089 -12.734 1.00 11.13 237 GLY A CA 1
ATOM 1754 C C . GLY A 1 237 ? 7.117 14.570 -11.347 1.00 10.83 237 GLY A C 1
ATOM 1755 O O . GLY A 1 237 ? 8.240 14.135 -11.202 1.00 11.30 237 GLY A O 1
ATOM 1756 N N . LEU A 1 238 ? 6.247 14.690 -10.369 1.00 11.12 238 LEU A N 1
ATOM 1757 C CA A LEU A 1 238 ? 6.388 14.068 -9.048 0.80 12.26 238 LEU A CA 1
ATOM 1758 C CA B LEU A 1 238 ? 6.396 14.052 -9.069 0.20 10.93 238 LEU A CA 1
ATOM 1759 C C . LEU A 1 238 ? 5.199 13.109 -8.879 1.00 10.97 238 LEU A C 1
ATOM 1760 O O . LEU A 1 238 ? 4.061 13.415 -9.292 1.00 11.93 238 LEU A O 1
ATOM 1769 N N . MET A 1 239 ? 5.449 11.929 -8.309 1.00 11.28 239 MET A N 1
ATOM 1770 C CA . MET A 1 239 ? 4.413 10.983 -7.987 1.00 11.15 239 MET A CA 1
ATOM 1771 C C . MET A 1 239 ? 4.674 10.399 -6.595 1.00 11.26 239 MET A C 1
ATOM 1772 O O . MET A 1 239 ? 5.847 10.224 -6.217 1.00 11.46 239 MET A O 1
ATOM 1777 N N . PHE A 1 240 ? 3.580 10.136 -5.916 1.00 10.63 240 PHE A N 1
ATOM 1778 C CA . PHE A 1 240 ? 3.546 9.221 -4.777 1.00 12.74 240 PHE A CA 1
ATOM 1779 C C . PHE A 1 240 ? 2.782 8.009 -5.245 1.00 12.39 240 PHE A C 1
ATOM 1780 O O . PHE A 1 240 ? 1.653 8.132 -5.793 1.00 13.29 240 PHE A O 1
ATOM 1788 N N . GLY A 1 241 ? 3.317 6.835 -4.915 1.00 12.25 241 GLY A N 1
ATOM 1789 C CA . GLY A 1 241 ? 2.629 5.582 -5.275 1.00 12.98 241 GLY A CA 1
ATOM 1790 C C . GLY A 1 241 ? 2.837 4.480 -4.300 1.00 13.42 241 GLY A C 1
ATOM 1791 O O . GLY A 1 241 ? 3.711 4.575 -3.482 1.00 13.49 241 GLY A O 1
ATOM 1792 N N . SER A 1 242 ? 2.093 3.404 -4.472 1.00 13.50 242 SER A N 1
ATOM 1793 C CA . SER A 1 242 ? 2.170 2.317 -3.521 1.00 15.16 242 SER A CA 1
ATOM 1794 C C . SER A 1 242 ? 2.075 0.946 -4.172 1.00 17.44 242 SER A C 1
ATOM 1795 O O . SER A 1 242 ? 1.659 0.804 -5.326 1.00 16.16 242 SER A O 1
ATOM 1798 N N . LYS A 1 243 ? 2.510 -0.046 -3.399 1.00 18.52 243 LYS A N 1
ATOM 1799 C CA . LYS A 1 243 ? 2.354 -1.473 -3.777 1.00 18.93 243 LYS A CA 1
ATOM 1800 C C . LYS A 1 243 ? 2.341 -2.256 -2.463 1.00 20.30 243 LYS A C 1
ATOM 1801 O O . LYS A 1 243 ? 2.481 -1.658 -1.376 1.00 16.82 243 LYS A O 1
ATOM 1807 N N . SER A 1 244 ? 2.240 -3.589 -2.524 1.00 20.98 244 SER A N 1
ATOM 1808 C CA A SER A 1 244 ? 2.066 -4.338 -1.287 0.80 23.34 244 SER A CA 1
ATOM 1809 C CA B SER A 1 244 ? 2.110 -4.393 -1.304 0.20 21.73 244 SER A CA 1
ATOM 1810 C C . SER A 1 244 ? 3.212 -4.145 -0.279 1.00 24.12 244 SER A C 1
ATOM 1811 O O . SER A 1 244 ? 2.969 -4.149 0.908 1.00 25.11 244 SER A O 1
ATOM 1816 N N . SER A 1 245 ? 4.436 -3.980 -0.724 1.00 23.44 245 SER A N 1
ATOM 1817 C CA . SER A 1 245 ? 5.534 -3.808 0.204 1.00 27.31 245 SER A CA 1
ATOM 1818 C C . SER A 1 245 ? 5.617 -2.385 0.811 1.00 26.08 245 SER A C 1
ATOM 1819 O O . SER A 1 245 ? 6.204 -2.187 1.859 1.00 28.33 245 SER A O 1
ATOM 1822 N N . GLY A 1 246 ? 5.007 -1.392 0.185 1.00 22.69 246 GLY A N 1
ATOM 1823 C CA . GLY A 1 246 ? 5.067 -0.037 0.715 1.00 23.01 246 GLY A CA 1
ATOM 1824 C C . GLY A 1 246 ? 4.828 1.024 -0.324 1.00 21.37 246 GLY A C 1
ATOM 1825 O O . GLY A 1 246 ? 4.295 0.751 -1.420 1.00 20.80 246 GLY A O 1
ATOM 1826 N N . ALA A 1 247 ? 5.175 2.240 0.051 1.00 18.62 247 ALA A N 1
ATOM 1827 C CA . ALA A 1 247 ? 4.851 3.427 -0.754 1.00 19.20 247 ALA A CA 1
ATOM 1828 C C . ALA A 1 247 ? 6.121 4.230 -0.927 1.00 17.59 247 ALA A C 1
ATOM 1829 O O . ALA A 1 247 ? 7.011 4.165 -0.115 1.00 16.06 247 ALA A O 1
ATOM 1831 N N . HIS A 1 248 ? 6.190 4.991 -2.031 1.00 15.26 248 HIS A N 1
ATOM 1832 C CA . HIS A 1 248 ? 7.413 5.574 -2.480 1.00 14.30 248 HIS A CA 1
ATOM 1833 C C . HIS A 1 248 ? 7.106 6.826 -3.300 1.00 13.55 248 HIS A C 1
ATOM 1834 O O . HIS A 1 248 ? 6.095 6.872 -3.960 1.00 14.57 248 HIS A O 1
ATOM 1841 N N . ALA A 1 249 ? 8.013 7.772 -3.230 1.00 13.48 249 ALA A N 1
ATOM 1842 C CA . ALA A 1 249 ? 8.029 8.979 -4.042 1.00 12.31 249 ALA A CA 1
ATOM 1843 C C . ALA A 1 249 ? 9.055 8.917 -5.097 1.00 11.37 249 ALA A C 1
ATOM 1844 O O . ALA A 1 249 ? 10.144 8.468 -4.880 1.00 12.19 249 ALA A O 1
ATOM 1846 N N . TYR A 1 250 ? 8.702 9.386 -6.294 1.00 10.97 250 TYR A N 1
ATOM 1847 C CA . TYR A 1 250 ? 9.568 9.280 -7.474 1.00 11.54 250 TYR A CA 1
ATOM 1848 C C . TYR A 1 250 ? 9.134 10.315 -8.496 1.00 12.50 250 TYR A C 1
ATOM 1849 O O . TYR A 1 250 ? 8.190 11.096 -8.207 1.00 12.05 250 TYR A O 1
ATOM 1858 N N . ASN A 1 251 ? 9.870 10.425 -9.617 1.00 11.16 251 ASN A N 1
ATOM 1859 C CA . ASN A 1 251 ? 9.620 11.454 -10.625 1.00 11.48 251 ASN A CA 1
ATOM 1860 C C . ASN A 1 251 ? 9.170 10.777 -11.894 1.00 12.21 251 ASN A C 1
ATOM 1861 O O . ASN A 1 251 ? 9.222 9.527 -12.020 1.00 10.65 251 ASN A O 1
ATOM 1866 N N . TRP A 1 252 ? 8.636 11.540 -12.814 1.00 11.15 252 TRP A N 1
ATOM 1867 C CA . TRP A 1 252 ? 8.203 10.973 -14.085 1.00 11.51 252 TRP A CA 1
ATOM 1868 C C . TRP A 1 252 ? 8.252 12.024 -15.154 1.00 10.95 252 TRP A C 1
ATOM 1869 O O . TRP A 1 252 ? 8.296 13.217 -14.886 1.00 10.75 252 TRP A O 1
ATOM 1880 N N . PHE A 1 253 ? 8.207 11.536 -16.392 1.00 12.34 253 PHE A N 1
ATOM 1881 C CA . PHE A 1 253 ? 8.336 12.322 -17.579 1.00 11.88 253 PHE A CA 1
ATOM 1882 C C . PHE A 1 253 ? 7.527 11.686 -18.709 1.00 12.80 253 PHE A C 1
ATOM 1883 O O . PHE A 1 253 ? 7.093 10.564 -18.579 1.00 13.02 253 PHE A O 1
ATOM 1891 N N . VAL A 1 254 ? 7.423 12.385 -19.841 1.00 13.69 254 VAL A N 1
ATOM 1892 C CA . VAL A 1 254 ? 7.067 11.726 -21.117 1.00 13.97 254 VAL A CA 1
ATOM 1893 C C . VAL A 1 254 ? 8.276 11.917 -21.981 1.00 15.95 254 VAL A C 1
ATOM 1894 O O . VAL A 1 254 ? 9.131 12.808 -21.685 1.00 16.54 254 VAL A O 1
ATOM 1898 N N . GLU A 1 255 ? 8.427 11.135 -23.050 1.00 17.34 255 GLU A N 1
ATOM 1899 C CA A GLU A 1 255 ? 9.595 11.291 -23.888 0.60 18.93 255 GLU A CA 1
ATOM 1900 C CA B GLU A 1 255 ? 9.575 11.434 -23.872 0.40 16.95 255 GLU A CA 1
ATOM 1901 C C . GLU A 1 255 ? 9.320 11.750 -25.316 1.00 16.70 255 GLU A C 1
ATOM 1902 O O . GLU A 1 255 ? 8.237 11.513 -25.830 1.00 15.17 255 GLU A O 1
ATOM 1913 N N . ARG A 1 256 ? 10.307 12.427 -25.858 1.00 17.30 256 ARG A N 1
ATOM 1914 C CA . ARG A 1 256 ? 10.259 12.981 -27.248 1.00 18.98 256 ARG A CA 1
ATOM 1915 C C . ARG A 1 256 ? 9.944 11.984 -28.243 1.00 21.57 256 ARG A C 1
ATOM 1916 O O . ARG A 1 256 ? 9.190 12.290 -29.153 1.00 28.13 256 ARG A O 1
ATOM 1924 N N . GLY A 1 257 ? 10.461 10.778 -28.117 1.00 18.82 257 GLY A N 1
ATOM 1925 C CA . GLY A 1 257 ? 10.076 9.818 -29.198 1.00 24.48 257 GLY A CA 1
ATOM 1926 C C . GLY A 1 257 ? 8.624 9.296 -29.150 1.00 24.35 257 GLY A C 1
ATOM 1927 O O . GLY A 1 257 ? 8.151 8.640 -30.068 1.00 22.58 257 GLY A O 1
ATOM 1928 N N . ASN A 1 258 ? 7.952 9.450 -28.010 1.00 19.74 258 ASN A N 1
ATOM 1929 C CA . ASN A 1 258 ? 6.597 8.995 -27.831 1.00 21.04 258 ASN A CA 1
ATOM 1930 C C . ASN A 1 258 ? 5.949 9.667 -26.649 1.00 18.44 258 ASN A C 1
ATOM 1931 O O . ASN A 1 258 ? 5.995 9.216 -25.490 1.00 17.96 258 ASN A O 1
ATOM 1936 N N . PHE A 1 259 ? 5.338 10.779 -26.961 1.00 16.58 259 PHE A N 1
ATOM 1937 C CA . PHE A 1 259 ? 4.746 11.611 -25.935 1.00 16.05 259 PHE A CA 1
ATOM 1938 C C . PHE A 1 259 ? 3.654 10.954 -25.107 1.00 16.99 259 PHE A C 1
ATOM 1939 O O . PHE A 1 259 ? 3.344 11.426 -24.008 1.00 18.26 259 PHE A O 1
ATOM 1947 N N . SER A 1 260 ? 3.073 9.870 -25.600 1.00 18.03 260 SER A N 1
ATOM 1948 C CA A SER A 1 260 ? 1.946 9.221 -24.941 0.50 18.46 260 SER A CA 1
ATOM 1949 C CA B SER A 1 260 ? 1.938 9.230 -24.949 0.50 18.46 260 SER A CA 1
ATOM 1950 C C . SER A 1 260 ? 2.427 8.212 -23.921 1.00 19.01 260 SER A C 1
ATOM 1951 O O . SER A 1 260 ? 1.634 7.606 -23.246 1.00 19.56 260 SER A O 1
ATOM 1956 N N . THR A 1 261 ? 3.740 8.044 -23.782 1.00 18.02 261 THR A N 1
ATOM 1957 C CA . THR A 1 261 ? 4.263 7.105 -22.795 1.00 20.33 261 THR A CA 1
ATOM 1958 C C . THR A 1 261 ? 4.860 7.805 -21.609 1.00 16.85 261 THR A C 1
ATOM 1959 O O . THR A 1 261 ? 5.707 8.676 -21.777 1.00 15.21 261 THR A O 1
ATOM 1963 N N . VAL A 1 262 ? 4.410 7.415 -20.430 1.00 16.01 262 VAL A N 1
ATOM 1964 C CA . VAL A 1 262 ? 4.997 7.978 -19.177 1.00 15.54 262 VAL A CA 1
ATOM 1965 C C . VAL A 1 262 ? 6.195 7.120 -18.776 1.00 15.67 262 VAL A C 1
ATOM 1966 O O . VAL A 1 262 ? 6.069 5.935 -18.691 1.00 16.81 262 VAL A O 1
ATOM 1970 N N . THR A 1 263 ? 7.323 7.738 -18.510 1.00 15.63 263 THR A N 1
ATOM 1971 C CA . THR A 1 263 ? 8.536 7.080 -18.067 1.00 15.59 263 THR A CA 1
ATOM 1972 C C . THR A 1 263 ? 8.788 7.569 -16.600 1.00 16.02 263 THR A C 1
ATOM 1973 O O . THR A 1 263 ? 8.494 8.744 -16.269 1.00 15.62 263 THR A O 1
ATOM 1977 N N . PHE A 1 264 ? 9.433 6.712 -15.810 1.00 13.63 264 PHE A N 1
ATOM 1978 C CA . PHE A 1 264 ? 9.630 6.967 -14.401 1.00 13.27 264 PHE A CA 1
ATOM 1979 C C . PHE A 1 264 ? 11.104 7.124 -14.095 1.00 13.33 264 PHE A C 1
ATOM 1980 O O . PHE A 1 264 ? 11.973 6.534 -14.760 1.00 15.84 264 PHE A O 1
ATOM 1988 N N . PHE A 1 265 ? 11.393 7.912 -13.040 1.00 11.27 265 PHE A N 1
ATOM 1989 C CA . PHE A 1 265 ? 12.737 8.288 -12.737 1.00 11.36 265 PHE A CA 1
ATOM 1990 C C . PHE A 1 265 ? 12.926 8.252 -11.246 1.00 11.58 265 PHE A C 1
ATOM 1991 O O . PHE A 1 265 ? 12.051 8.712 -10.523 1.00 12.33 265 PHE A O 1
ATOM 1999 N N . GLU A 1 266 ? 14.034 7.636 -10.834 1.00 11.27 266 GLU A N 1
ATOM 2000 C CA . GLU A 1 266 ? 14.346 7.443 -9.397 1.00 11.19 266 GLU A CA 1
ATOM 2001 C C . GLU A 1 266 ? 15.379 8.506 -9.032 1.00 11.48 266 GLU A C 1
ATOM 2002 O O . GLU A 1 266 ? 16.564 8.369 -9.337 1.00 11.40 266 GLU A O 1
ATOM 2008 N N . PRO A 1 267 ? 14.959 9.556 -8.315 1.00 10.78 267 PRO A N 1
ATOM 2009 C CA . PRO A 1 267 ? 15.918 10.644 -7.991 1.00 12.17 267 PRO A CA 1
ATOM 2010 C C . PRO A 1 267 ? 17.041 10.260 -7.010 1.00 11.72 267 PRO A C 1
ATOM 2011 O O . PRO A 1 267 ? 18.030 10.957 -6.883 1.00 13.64 267 PRO A O 1
ATOM 2015 N N . GLN A 1 268 ? 16.951 9.098 -6.394 1.00 13.45 268 GLN A N 1
ATOM 2016 C CA . GLN A 1 268 ? 18.045 8.646 -5.470 1.00 14.52 268 GLN A CA 1
ATOM 2017 C C . GLN A 1 268 ? 19.243 8.147 -6.218 1.00 14.43 268 GLN A C 1
ATOM 2018 O O . GLN A 1 268 ? 20.341 8.232 -5.739 1.00 15.28 268 GLN A O 1
ATOM 2024 N N . ASN A 1 269 ? 19.030 7.670 -7.464 1.00 15.96 269 ASN A N 1
ATOM 2025 C CA . ASN A 1 269 ? 20.124 7.053 -8.231 1.00 13.97 269 ASN A CA 1
ATOM 2026 C C . ASN A 1 269 ? 20.147 7.361 -9.722 1.00 15.03 269 ASN A C 1
ATOM 2027 O O . ASN A 1 269 ? 21.035 6.880 -10.413 1.00 14.04 269 ASN A O 1
ATOM 2032 N N . GLY A 1 270 ? 19.259 8.230 -10.175 1.00 14.85 270 GLY A N 1
ATOM 2033 C CA . GLY A 1 270 ? 19.282 8.700 -11.567 1.00 15.20 270 GLY A CA 1
ATOM 2034 C C . GLY A 1 270 ? 18.924 7.673 -12.623 1.00 15.04 270 GLY A C 1
ATOM 2035 O O . GLY A 1 270 ? 19.294 7.898 -13.817 1.00 14.37 270 GLY A O 1
ATOM 2036 N N . THR A 1 271 ? 18.198 6.621 -12.238 1.00 14.95 271 THR A N 1
ATOM 2037 C CA . THR A 1 271 ? 17.788 5.581 -13.181 1.00 14.23 271 THR A CA 1
ATOM 2038 C C . THR A 1 271 ? 16.353 5.787 -13.611 1.00 14.38 271 THR A C 1
ATOM 2039 O O . THR A 1 271 ? 15.490 6.369 -12.913 1.00 14.68 271 THR A O 1
ATOM 2043 N N . TYR A 1 272 ? 16.101 5.309 -14.839 1.00 13.67 272 TYR A N 1
ATOM 2044 C CA . TYR A 1 272 ? 14.772 5.357 -15.417 1.00 14.15 272 TYR A CA 1
ATOM 2045 C C . TYR A 1 272 ? 14.151 3.965 -15.305 1.00 16.59 272 TYR A C 1
ATOM 2046 O O . TYR A 1 272 ? 14.881 2.936 -15.288 1.00 16.26 272 TYR A O 1
ATOM 2055 N N . SER A 1 273 ? 12.831 3.921 -15.296 1.00 16.93 273 SER A N 1
ATOM 2056 C CA A SER A 1 273 ? 12.081 2.636 -15.316 0.50 17.71 273 SER A CA 1
ATOM 2057 C CA B SER A 1 273 ? 12.117 2.644 -15.397 0.50 17.50 273 SER A CA 1
ATOM 2058 C C . SER A 1 273 ? 10.852 2.853 -16.214 1.00 17.01 273 SER A C 1
ATOM 2059 O O . SER A 1 273 ? 10.175 3.888 -16.131 1.00 17.23 273 SER A O 1
ATOM 2064 N N . ALA A 1 274 ? 10.523 1.882 -17.049 1.00 14.90 274 ALA A N 1
ATOM 2065 C CA . ALA A 1 274 ? 9.275 1.958 -17.765 1.00 15.05 274 ALA A CA 1
ATOM 2066 C C . ALA A 1 274 ? 8.018 1.565 -16.928 1.00 13.75 274 ALA A C 1
ATOM 2067 O O . ALA A 1 274 ? 6.922 1.929 -17.241 1.00 15.94 274 ALA A O 1
ATOM 2069 N N . ASN A 1 275 ? 8.197 0.848 -15.840 1.00 15.28 275 ASN A N 1
ATOM 2070 C CA A ASN A 1 275 ? 6.985 0.377 -15.118 0.50 16.45 275 ASN A CA 1
ATOM 2071 C CA B ASN A 1 275 ? 7.133 0.218 -15.062 0.50 15.23 275 ASN A CA 1
ATOM 2072 C C . ASN A 1 275 ? 6.984 0.795 -13.655 1.00 16.52 275 ASN A C 1
ATOM 2073 O O . ASN A 1 275 ? 6.296 0.183 -12.824 1.00 16.22 275 ASN A O 1
ATOM 2082 N N . ALA A 1 276 ? 7.709 1.881 -13.351 1.00 17.08 276 ALA A N 1
ATOM 2083 C CA . ALA A 1 276 ? 7.638 2.497 -11.996 1.00 15.93 276 ALA A CA 1
ATOM 2084 C C . ALA A 1 276 ? 7.929 1.590 -10.809 1.00 15.93 276 ALA A C 1
ATOM 2085 O O . ALA A 1 276 ? 7.346 1.795 -9.712 1.00 13.72 276 ALA A O 1
ATOM 2087 N N . TRP A 1 277 ? 8.817 0.580 -10.994 1.00 15.98 277 TRP A N 1
ATOM 2088 C CA . TRP A 1 277 ? 9.186 -0.300 -9.900 1.00 16.69 277 TRP A CA 1
ATOM 2089 C C . TRP A 1 277 ? 7.917 -0.924 -9.218 1.00 16.14 277 TRP A C 1
ATOM 2090 O O . TRP A 1 277 ? 7.912 -1.145 -7.989 1.00 16.92 277 TRP A O 1
ATOM 2101 N N . ASP A 1 278 ? 6.885 -1.188 -10.030 1.00 17.63 278 ASP A N 1
ATOM 2102 C CA . ASP A 1 278 ? 5.608 -1.747 -9.549 1.00 21.12 278 ASP A CA 1
ATOM 2103 C C . ASP A 1 278 ? 4.776 -0.861 -8.643 1.00 17.80 278 ASP A C 1
ATOM 2104 O O . ASP A 1 278 ? 3.761 -1.311 -8.121 1.00 17.29 278 ASP A O 1
ATOM 2109 N N . TYR A 1 279 ? 5.101 0.428 -8.587 1.00 15.95 279 TYR A N 1
ATOM 2110 C CA . TYR A 1 279 ? 4.334 1.327 -7.775 1.00 16.15 279 TYR A CA 1
ATOM 2111 C C . TYR A 1 279 ? 3.162 1.784 -8.594 1.00 15.89 279 TYR A C 1
ATOM 2112 O O . TYR A 1 279 ? 3.311 2.044 -9.786 1.00 15.55 279 TYR A O 1
ATOM 2121 N N . LYS A 1 280 ? 2.002 1.897 -7.940 1.00 16.92 280 LYS A N 1
ATOM 2122 C CA . LYS A 1 280 ? 0.797 2.467 -8.538 1.00 16.54 280 LYS A CA 1
ATOM 2123 C C . LYS A 1 280 ? 0.541 3.863 -7.936 1.00 15.36 280 LYS A C 1
ATOM 2124 O O . LYS A 1 280 ? 0.342 3.977 -6.734 1.00 14.80 280 LYS A O 1
ATOM 2130 N N . ALA A 1 281 ? 0.613 4.894 -8.774 1.00 14.84 281 ALA A N 1
ATOM 2131 C CA . ALA A 1 281 ? 0.570 6.263 -8.298 1.00 15.06 281 ALA A CA 1
ATOM 2132 C C . ALA A 1 281 ? -0.781 6.627 -7.755 1.00 14.36 281 ALA A C 1
ATOM 2133 O O . ALA A 1 281 ? -1.818 6.368 -8.382 1.00 14.43 281 ALA A O 1
ATOM 2135 N N . TYR A 1 282 ? -0.796 7.281 -6.585 1.00 13.42 282 TYR A N 1
ATOM 2136 C CA . TYR A 1 282 ? -2.034 7.875 -6.050 1.00 12.38 282 TYR A CA 1
ATOM 2137 C C . TYR A 1 282 ? -2.070 9.416 -6.123 1.00 13.21 282 TYR A C 1
ATOM 2138 O O . TYR A 1 282 ? -3.157 10.013 -6.050 1.00 13.57 282 TYR A O 1
ATOM 2147 N N . PHE A 1 283 ? -0.905 10.005 -6.398 1.00 13.88 283 PHE A N 1
ATOM 2148 C CA . PHE A 1 283 ? -0.738 11.431 -6.468 1.00 15.06 283 PHE A CA 1
ATOM 2149 C C . PHE A 1 283 ? 0.267 11.812 -7.540 1.00 13.62 283 PHE A C 1
ATOM 2150 O O . PHE A 1 283 ? 1.380 11.240 -7.587 1.00 13.75 283 PHE A O 1
ATOM 2158 N N . GLY A 1 284 ? -0.116 12.746 -8.397 1.00 14.36 284 GLY A N 1
ATOM 2159 C CA . GLY A 1 284 ? 0.787 13.246 -9.410 1.00 14.55 284 GLY A CA 1
ATOM 2160 C C . GLY A 1 284 ? 0.830 14.774 -9.438 1.00 15.05 284 GLY A C 1
ATOM 2161 O O . GLY A 1 284 ? -0.240 15.418 -9.333 1.00 15.03 284 GLY A O 1
ATOM 2162 N N . LEU A 1 285 ? 2.024 15.339 -9.614 1.00 12.90 285 LEU A N 1
ATOM 2163 C CA . LEU A 1 285 ? 2.175 16.804 -9.690 1.00 12.72 285 LEU A CA 1
ATOM 2164 C C . LEU A 1 285 ? 3.128 17.117 -10.856 1.00 13.81 285 LEU A C 1
ATOM 2165 O O . LEU A 1 285 ? 4.228 16.465 -10.972 1.00 14.03 285 LEU A O 1
ATOM 2170 N N . PHE A 1 286 ? 2.764 18.099 -11.705 1.00 11.85 286 PHE A N 1
ATOM 2171 C CA . PHE A 1 286 ? 3.651 18.504 -12.767 1.00 12.03 286 PHE A CA 1
ATOM 2172 C C . PHE A 1 286 ? 3.396 19.928 -13.243 1.00 12.37 286 PHE A C 1
ATOM 2173 O O . PHE A 1 286 ? 2.443 20.519 -12.651 1.00 11.32 286 PHE A O 1
ATOM 2182 N N . SER B 1 2 ? 4.632 20.280 28.167 1.00 22.82 2 SER B N 1
ATOM 2183 C CA . SER B 1 2 ? 4.660 19.058 28.954 1.00 21.85 2 SER B CA 1
ATOM 2184 C C . SER B 1 2 ? 5.204 17.963 28.066 1.00 19.96 2 SER B C 1
ATOM 2185 O O . SER B 1 2 ? 5.053 17.964 26.810 1.00 19.37 2 SER B O 1
ATOM 2188 N N . PHE B 1 3 ? 5.771 16.977 28.723 1.00 16.65 3 PHE B N 1
ATOM 2189 C CA . PHE B 1 3 ? 6.292 15.836 28.064 1.00 17.05 3 PHE B CA 1
ATOM 2190 C C . PHE B 1 3 ? 5.162 14.929 27.604 1.00 17.45 3 PHE B C 1
ATOM 2191 O O . PHE B 1 3 ? 4.250 14.578 28.411 1.00 16.60 3 PHE B O 1
ATOM 2199 N N . GLN B 1 4 ? 5.219 14.518 26.335 1.00 15.74 4 GLN B N 1
ATOM 2200 C CA . GLN B 1 4 ? 4.147 13.771 25.721 1.00 16.52 4 GLN B CA 1
ATOM 2201 C C . GLN B 1 4 ? 4.658 12.564 24.952 1.00 16.92 4 GLN B C 1
ATOM 2202 O O . GLN B 1 4 ? 4.065 12.100 23.966 1.00 17.91 4 GLN B O 1
ATOM 2208 N N . GLY B 1 5 ? 5.770 12.012 25.420 1.00 15.78 5 GLY B N 1
ATOM 2209 C CA . GLY B 1 5 ? 6.414 10.855 24.777 1.00 16.62 5 GLY B CA 1
ATOM 2210 C C . GLY B 1 5 ? 7.122 11.242 23.489 1.00 15.82 5 GLY B C 1
ATOM 2211 O O . GLY B 1 5 ? 7.662 12.343 23.342 1.00 16.20 5 GLY B O 1
ATOM 2212 N N . HIS B 1 6 ? 7.135 10.315 22.551 1.00 15.67 6 HIS B N 1
ATOM 2213 C CA . HIS B 1 6 ? 7.808 10.525 21.246 1.00 15.09 6 HIS B CA 1
ATOM 2214 C C . HIS B 1 6 ? 7.636 11.936 20.703 1.00 14.41 6 HIS B C 1
ATOM 2215 O O . HIS B 1 6 ? 6.511 12.347 20.513 1.00 16.68 6 HIS B O 1
ATOM 2222 N N . GLY B 1 7 ? 8.734 12.668 20.441 1.00 13.85 7 GLY B N 1
ATOM 2223 C CA . GLY B 1 7 ? 8.638 14.057 19.997 1.00 13.22 7 GLY B CA 1
ATOM 2224 C C . GLY B 1 7 ? 9.959 14.782 20.055 1.00 13.10 7 GLY B C 1
ATOM 2225 O O . GLY B 1 7 ? 10.996 14.187 20.400 1.00 13.88 7 GLY B O 1
ATOM 2226 N N . ILE B 1 8 ? 9.957 16.043 19.691 1.00 11.97 8 ILE B N 1
ATOM 2227 C CA . ILE B 1 8 ? 11.164 16.901 19.754 1.00 12.30 8 ILE B CA 1
ATOM 2228 C C . ILE B 1 8 ? 10.820 17.988 20.732 1.00 12.00 8 ILE B C 1
ATOM 2229 O O . ILE B 1 8 ? 9.678 18.549 20.706 1.00 13.20 8 ILE B O 1
ATOM 2234 N N . TYR B 1 9 ? 11.764 18.268 21.633 1.00 12.46 9 TYR B N 1
ATOM 2235 C CA . TYR B 1 9 ? 11.522 19.130 22.764 1.00 11.58 9 TYR B CA 1
ATOM 2236 C C . TYR B 1 9 ? 12.676 20.032 23.102 1.00 11.57 9 TYR B C 1
ATOM 2237 O O . TYR B 1 9 ? 13.841 19.705 22.832 1.00 11.99 9 TYR B O 1
ATOM 2246 N N . TYR B 1 10 ? 12.381 21.181 23.704 1.00 11.25 10 TYR B N 1
ATOM 2247 C CA . TYR B 1 10 ? 13.370 21.859 24.565 1.00 12.46 10 TYR B CA 1
ATOM 2248 C C . TYR B 1 10 ? 13.240 21.215 25.927 1.00 12.14 10 TYR B C 1
ATOM 2249 O O . TYR B 1 10 ? 12.107 20.831 26.352 1.00 12.60 10 TYR B O 1
ATOM 2258 N N . ILE B 1 11 ? 14.363 21.018 26.578 1.00 11.84 11 ILE B N 1
ATOM 2259 C CA . ILE B 1 11 ? 14.370 20.479 27.955 1.00 12.21 11 ILE B CA 1
ATOM 2260 C C . ILE B 1 11 ? 14.926 21.628 28.796 1.00 12.07 11 ILE B C 1
ATOM 2261 O O . ILE B 1 11 ? 16.112 21.944 28.731 1.00 13.03 11 ILE B O 1
ATOM 2266 N N . ALA B 1 12 ? 14.067 22.282 29.579 1.00 14.03 12 ALA B N 1
ATOM 2267 C CA . ALA B 1 12 ? 14.489 23.449 30.351 1.00 13.97 12 ALA B CA 1
ATOM 2268 C C . ALA B 1 12 ? 14.558 23.094 31.826 1.00 13.27 12 ALA B C 1
ATOM 2269 O O . ALA B 1 12 ? 13.739 22.313 32.307 1.00 13.98 12 ALA B O 1
ATOM 2271 N N . SER B 1 13 ? 15.471 23.740 32.496 1.00 13.44 13 SER B N 1
ATOM 2272 C CA . SER B 1 13 ? 15.572 23.577 34.002 1.00 14.60 13 SER B CA 1
ATOM 2273 C C . SER B 1 13 ? 14.385 24.217 34.679 1.00 15.75 13 SER B C 1
ATOM 2274 O O . SER B 1 13 ? 14.057 25.331 34.372 1.00 16.59 13 SER B O 1
ATOM 2277 N N . ALA B 1 14 ? 13.735 23.528 35.636 1.00 14.48 14 ALA B N 1
ATOM 2278 C CA . ALA B 1 14 ? 12.731 24.213 36.458 1.00 15.76 14 ALA B CA 1
ATOM 2279 C C . ALA B 1 14 ? 13.399 24.832 37.671 1.00 17.88 14 ALA B C 1
ATOM 2280 O O . ALA B 1 14 ? 12.693 25.452 38.447 1.00 18.41 14 ALA B O 1
ATOM 2282 N N . TYR B 1 15 ? 14.705 24.624 37.853 1.00 16.20 15 TYR B N 1
ATOM 2283 C CA . TYR B 1 15 ? 15.443 25.125 39.007 1.00 18.17 15 TYR B CA 1
ATOM 2284 C C . TYR B 1 15 ? 15.870 26.556 38.861 1.00 20.35 15 TYR B C 1
ATOM 2285 O O . TYR B 1 15 ? 15.826 27.314 39.800 1.00 19.77 15 TYR B O 1
ATOM 2294 N N . VAL B 1 16 ? 16.297 26.950 37.662 1.00 20.48 16 VAL B N 1
ATOM 2295 C CA . VAL B 1 16 ? 16.632 28.352 37.367 1.00 19.64 16 VAL B CA 1
ATOM 2296 C C . VAL B 1 16 ? 15.988 28.759 36.051 1.00 21.22 16 VAL B C 1
ATOM 2297 O O . VAL B 1 16 ? 15.824 27.933 35.179 1.00 18.87 16 VAL B O 1
ATOM 2301 N N . ALA B 1 17 ? 15.672 30.034 35.914 1.00 19.60 17 ALA B N 1
ATOM 2302 C CA . ALA B 1 17 ? 14.974 30.509 34.744 1.00 20.40 17 ALA B CA 1
ATOM 2303 C C . ALA B 1 17 ? 15.871 30.640 33.507 1.00 17.14 17 ALA B C 1
ATOM 2304 O O . ALA B 1 17 ? 17.107 30.736 33.575 1.00 16.18 17 ALA B O 1
ATOM 2306 N N . ASN B 1 18 ? 15.195 30.683 32.366 1.00 18.43 18 ASN B N 1
ATOM 2307 C CA . ASN B 1 18 ? 15.852 30.980 31.111 1.00 19.14 18 ASN B CA 1
ATOM 2308 C C . ASN B 1 18 ? 16.977 30.029 30.698 1.00 16.42 18 ASN B C 1
ATOM 2309 O O . ASN B 1 18 ? 17.870 30.406 29.964 1.00 15.85 18 ASN B O 1
ATOM 2314 N N . THR B 1 19 ? 16.883 28.786 31.158 1.00 14.98 19 THR B N 1
ATOM 2315 C CA . THR B 1 19 ? 17.988 27.857 31.033 1.00 16.21 19 THR B CA 1
ATOM 2316 C C . THR B 1 19 ? 17.470 26.528 30.497 1.00 15.75 19 THR B C 1
ATOM 2317 O O . THR B 1 19 ? 16.536 25.948 31.048 1.00 18.18 19 THR B O 1
ATOM 2321 N N . ARG B 1 20 ? 18.063 26.088 29.407 1.00 14.41 20 ARG B N 1
ATOM 2322 C CA . ARG B 1 20 ? 17.735 24.772 28.847 1.00 14.44 20 ARG B CA 1
ATOM 2323 C C . ARG B 1 20 ? 18.974 24.011 28.378 1.00 14.04 20 ARG B C 1
ATOM 2324 O O . ARG B 1 20 ? 20.086 24.552 28.328 1.00 16.14 20 ARG B O 1
ATOM 2332 N N . LEU B 1 21 ? 18.771 22.728 28.070 1.00 13.26 21 LEU B N 1
ATOM 2333 C CA . LEU B 1 21 ? 19.845 21.864 27.763 1.00 12.54 21 LEU B CA 1
ATOM 2334 C C . LEU B 1 21 ? 20.243 21.991 26.308 1.00 12.62 21 LEU B C 1
ATOM 2335 O O . LEU B 1 21 ? 19.403 22.120 25.425 1.00 14.87 21 LEU B O 1
ATOM 2340 N N . ALA B 1 22 ? 21.527 21.915 26.072 1.00 12.38 22 ALA B N 1
ATOM 2341 C CA . ALA B 1 22 ? 22.061 21.880 24.700 1.00 11.99 22 ALA B CA 1
ATOM 2342 C C . ALA B 1 22 ? 23.310 20.976 24.707 1.00 12.66 22 ALA B C 1
ATOM 2343 O O . ALA B 1 22 ? 23.797 20.562 25.758 1.00 14.09 22 ALA B O 1
ATOM 2345 N N . LEU B 1 23 ? 23.808 20.629 23.525 1.00 13.84 23 LEU B N 1
ATOM 2346 C CA . LEU B 1 23 ? 25.051 19.895 23.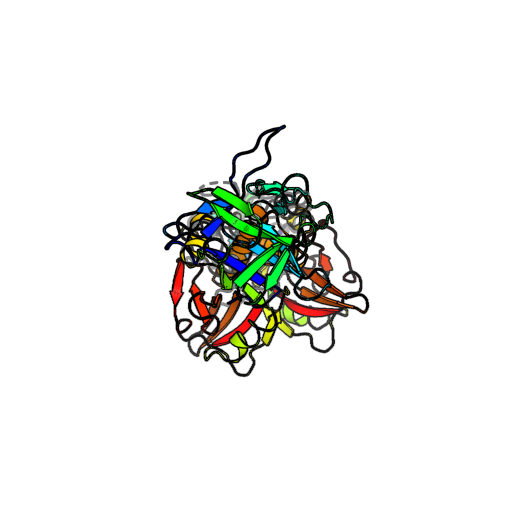403 1.00 14.42 23 LEU B CA 1
ATOM 2347 C C . LEU B 1 23 ? 26.169 20.808 22.931 1.00 15.56 23 LEU B C 1
ATOM 2348 O O . LEU B 1 23 ? 26.016 21.550 21.981 1.00 15.00 23 LEU B O 1
ATOM 2353 N N . SER B 1 24 ? 27.285 20.759 23.638 1.00 14.72 24 SER B N 1
ATOM 2354 C CA . SER B 1 24 ? 28.494 21.441 23.293 1.00 15.73 24 SER B CA 1
ATOM 2355 C C . SER B 1 24 ? 28.935 21.092 21.912 1.00 15.44 24 SER B C 1
ATOM 2356 O O . SER B 1 24 ? 28.769 19.945 21.501 1.00 15.66 24 SER B O 1
ATOM 2359 N N . GLU B 1 25 ? 29.484 22.074 21.195 1.00 16.14 25 GLU B N 1
ATOM 2360 C CA . GLU B 1 25 ? 30.116 21.760 19.888 1.00 16.35 25 GLU B CA 1
ATOM 2361 C C . GLU B 1 25 ? 31.602 21.359 19.954 1.00 16.94 25 GLU B C 1
ATOM 2362 O O . GLU B 1 25 ? 32.200 20.962 18.930 1.00 17.92 25 GLU B O 1
ATOM 2368 N N . ASP B 1 26 ? 32.194 21.424 21.161 1.00 15.29 26 ASP B N 1
ATOM 2369 C CA . ASP B 1 26 ? 33.586 21.103 21.360 1.00 15.47 26 ASP B CA 1
ATOM 2370 C C . ASP B 1 26 ? 33.764 19.715 21.931 1.00 16.38 26 ASP B C 1
ATOM 2371 O O . ASP B 1 26 ? 33.023 19.280 22.875 1.00 19.31 26 ASP B O 1
ATOM 2376 N N . SER B 1 27 ? 34.671 19.003 21.323 1.00 15.16 27 SER B N 1
ATOM 2377 C CA . SER B 1 27 ? 35.045 17.649 21.815 1.00 15.32 27 SER B CA 1
ATOM 2378 C C . SER B 1 27 ? 36.464 17.442 21.383 1.00 14.22 27 SER B C 1
ATOM 2379 O O . SER B 1 27 ? 37.028 18.304 20.730 1.00 17.72 27 SER B O 1
ATOM 2382 N N . SER B 1 28 ? 37.052 16.303 21.653 1.00 13.21 28 SER B N 1
ATOM 2383 C CA . SER B 1 28 ? 38.406 15.996 21.155 1.00 13.58 28 SER B CA 1
ATOM 2384 C C . SER B 1 28 ? 38.520 14.472 21.134 1.00 14.55 28 SER B C 1
ATOM 2385 O O . SER B 1 28 ? 37.591 13.781 21.518 1.00 14.69 28 SER B O 1
ATOM 2388 N N . ALA B 1 29 ? 39.653 13.956 20.696 1.00 17.72 29 ALA B N 1
ATOM 2389 C CA . ALA B 1 29 ? 39.851 12.505 20.702 1.00 17.99 29 ALA B CA 1
ATOM 2390 C C . ALA B 1 29 ? 39.474 11.906 22.028 1.00 16.59 29 ALA B C 1
ATOM 2391 O O . ALA B 1 29 ? 39.056 10.757 22.086 1.00 17.00 29 ALA B O 1
ATOM 2393 N N . ASN B 1 30 ? 39.832 12.587 23.090 1.00 15.27 30 ASN B N 1
ATOM 2394 C CA . ASN B 1 30 ? 39.733 11.962 24.409 1.00 16.99 30 ASN B CA 1
ATOM 2395 C C . ASN B 1 30 ? 38.648 12.577 25.281 1.00 20.11 30 ASN B C 1
ATOM 2396 O O . ASN B 1 30 ? 38.609 12.280 26.451 1.00 26.25 30 ASN B O 1
ATOM 2401 N N . LYS B 1 31 ? 37.816 13.463 24.751 1.00 17.59 31 LYS B N 1
ATOM 2402 C CA . LYS B 1 31 ? 36.788 14.193 25.545 1.00 21.28 31 LYS B CA 1
ATOM 2403 C C . LYS B 1 31 ? 35.472 14.179 24.684 1.00 20.33 31 LYS B C 1
ATOM 2404 O O . LYS B 1 31 ? 35.456 14.682 23.579 1.00 19.31 31 LYS B O 1
ATOM 2410 N N . SER B 1 32 ? 34.384 13.656 25.211 1.00 17.48 32 SER B N 1
ATOM 2411 C CA . SER B 1 32 ? 33.098 13.724 24.531 1.00 17.35 32 SER B CA 1
ATOM 2412 C C . SER B 1 32 ? 32.500 15.132 24.732 1.00 15.37 32 SER B C 1
ATOM 2413 O O . SER B 1 32 ? 32.850 15.789 25.702 1.00 15.53 32 SER B O 1
ATOM 2416 N N . PRO B 1 33 ? 31.616 15.610 23.818 1.00 14.38 33 PRO B N 1
ATOM 2417 C CA . PRO B 1 33 ? 30.911 16.869 24.045 1.00 15.09 33 PRO B CA 1
ATOM 2418 C C . PRO B 1 33 ? 29.971 16.758 25.262 1.00 14.49 33 PRO B C 1
ATOM 2419 O O . PRO B 1 33 ? 29.284 15.744 25.457 1.00 13.90 33 PRO B O 1
ATOM 2423 N N . ASP B 1 34 ? 30.031 17.765 26.101 1.00 15.13 34 ASP B N 1
ATOM 2424 C CA . ASP B 1 34 ? 29.167 17.805 27.286 1.00 16.79 34 ASP B CA 1
ATOM 2425 C C . ASP B 1 34 ? 27.770 18.237 26.915 1.00 16.17 34 ASP B C 1
ATOM 2426 O O . ASP B 1 34 ? 27.557 19.132 26.077 1.00 14.77 34 ASP B O 1
ATOM 2431 N N . VAL B 1 35 ? 26.780 17.681 27.604 1.00 14.81 35 VAL B N 1
ATOM 2432 C CA . VAL B 1 35 ? 25.487 18.313 27.659 1.00 13.46 35 VAL B CA 1
ATOM 2433 C C . VAL B 1 35 ? 25.698 19.520 28.554 1.00 14.01 35 VAL B C 1
ATOM 2434 O O . VAL B 1 35 ? 26.265 19.390 29.670 1.00 14.22 35 VAL B O 1
ATOM 2438 N N . ILE B 1 36 ? 25.216 20.687 28.142 1.00 13.17 36 ILE B N 1
ATOM 2439 C CA . ILE B 1 36 ? 25.501 21.967 28.803 1.00 14.09 36 ILE B CA 1
ATOM 2440 C C . ILE B 1 36 ? 24.197 22.751 28.958 1.00 14.43 36 ILE B C 1
ATOM 2441 O O . ILE B 1 36 ? 23.137 22.424 28.360 1.00 13.72 36 ILE B O 1
ATOM 2446 N N . ILE B 1 37 ? 24.245 23.745 29.831 1.00 14.98 37 ILE B N 1
ATOM 2447 C CA . ILE B 1 37 ? 23.169 24.706 29.952 1.00 16.19 37 ILE B CA 1
ATOM 2448 C C . ILE B 1 37 ? 23.311 25.741 28.832 1.00 17.08 37 ILE B C 1
ATOM 2449 O O . ILE B 1 37 ? 24.416 26.045 28.412 1.00 17.61 37 ILE B O 1
ATOM 2454 N N . SER B 1 38 ? 22.175 26.313 28.459 1.00 17.54 38 SER B N 1
ATOM 2455 C CA . SER B 1 38 ? 22.027 27.200 27.319 1.00 18.21 38 SER B CA 1
ATOM 2456 C C . SER B 1 38 ? 20.982 28.220 27.673 1.00 16.24 38 SER B C 1
ATOM 2457 O O . SER B 1 38 ? 19.903 27.886 28.196 1.00 19.17 38 SER B O 1
ATOM 2460 N N . SER B 1 39 ? 21.248 29.471 27.343 1.00 16.70 39 SER B N 1
ATOM 2461 C CA A SER B 1 39 ? 20.286 30.564 27.521 0.80 16.71 39 SER B CA 1
ATOM 2462 C CA B SER B 1 39 ? 20.272 30.530 27.547 0.20 16.73 39 SER B CA 1
ATOM 2463 C C . SER B 1 39 ? 19.127 30.436 26.517 1.00 16.23 39 SER B C 1
ATOM 2464 O O . SER B 1 39 ? 19.355 30.260 25.325 1.00 16.17 39 SER B O 1
ATOM 2469 N N . ASP B 1 40 ? 17.901 30.569 26.996 1.00 16.82 40 ASP B N 1
ATOM 2470 C CA . ASP B 1 40 ? 16.765 30.670 26.101 1.00 17.73 40 ASP B CA 1
ATOM 2471 C C . ASP B 1 40 ? 16.667 32.036 25.399 1.00 17.88 40 ASP B C 1
ATOM 2472 O O . ASP B 1 40 ? 15.754 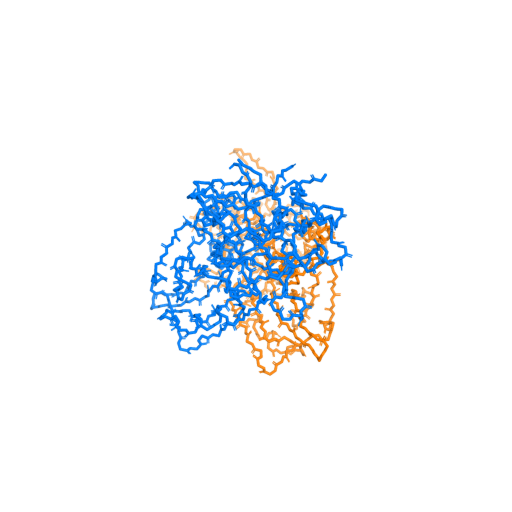32.211 24.592 1.00 17.53 40 ASP B O 1
ATOM 2477 N N . ALA B 1 41 ? 17.605 32.955 25.609 1.00 18.18 41 ALA B N 1
ATOM 2478 C CA . ALA B 1 41 ? 17.625 34.172 24.766 1.00 18.84 41 ALA B CA 1
ATOM 2479 C C . ALA B 1 41 ? 18.139 33.842 23.382 1.00 18.18 41 ALA B C 1
ATOM 2480 O O . ALA B 1 41 ? 17.957 34.642 22.514 1.00 17.97 41 ALA B O 1
ATOM 2482 N N . VAL B 1 42 ? 18.732 32.665 23.154 1.00 16.91 42 VAL B N 1
ATOM 2483 C CA . VAL B 1 42 ? 19.196 32.325 21.793 1.00 17.35 42 VAL B CA 1
ATOM 2484 C C . VAL B 1 42 ? 18.647 30.943 21.466 1.00 16.85 42 VAL B C 1
ATOM 2485 O O . VAL B 1 42 ? 18.126 30.258 22.359 1.00 15.61 42 VAL B O 1
ATOM 2489 N N . ASP B 1 43 ? 18.683 30.573 20.185 1.00 14.37 43 ASP B N 1
ATOM 2490 C CA . ASP B 1 43 ? 17.966 29.356 19.754 1.00 14.75 43 ASP B CA 1
ATOM 2491 C C . ASP B 1 43 ? 18.824 28.444 18.908 1.00 15.15 43 ASP B C 1
ATOM 2492 O O . ASP B 1 43 ? 18.377 28.048 17.802 1.00 14.15 43 ASP B O 1
ATOM 2497 N N . PRO B 1 44 ? 20.039 28.122 19.366 1.00 14.18 44 PRO B N 1
ATOM 2498 C CA . PRO B 1 44 ? 20.955 27.308 18.517 1.00 14.87 44 PRO B CA 1
ATOM 2499 C C . PRO B 1 44 ? 20.353 25.903 18.346 1.00 14.49 44 PRO B C 1
ATOM 2500 O O . PRO B 1 44 ? 19.725 25.372 19.248 1.00 13.65 44 PRO B O 1
ATOM 2504 N N . LEU B 1 45 ? 20.521 25.334 17.163 1.00 13.42 45 LEU B N 1
ATOM 2505 C CA . LEU B 1 45 ? 19.801 24.126 16.821 1.00 13.13 45 LEU B CA 1
ATOM 2506 C C . LEU B 1 45 ? 20.149 22.934 17.770 1.00 12.96 45 LEU B C 1
ATOM 2507 O O . LEU B 1 45 ? 19.380 22.013 17.871 1.00 13.18 45 LEU B O 1
ATOM 2512 N N . ASN B 1 46 ? 21.340 22.975 18.387 1.00 13.35 46 ASN B N 1
ATOM 2513 C CA . ASN B 1 46 ? 21.771 21.977 19.342 1.00 13.37 46 ASN B CA 1
ATOM 2514 C C . ASN B 1 46 ? 21.061 22.037 20.700 1.00 11.98 46 ASN B C 1
ATOM 2515 O O . ASN B 1 46 ? 21.434 21.277 21.617 1.00 12.78 46 ASN B O 1
ATOM 2520 N N . ASN B 1 47 ? 20.051 22.887 20.819 1.00 11.72 47 ASN B N 1
ATOM 2521 C CA . ASN B 1 47 ? 19.115 22.822 21.954 1.00 12.21 47 ASN B CA 1
ATOM 2522 C C . ASN B 1 47 ? 17.923 21.910 21.729 1.00 11.77 47 ASN B C 1
ATOM 2523 O O . ASN B 1 47 ? 17.009 21.845 22.564 1.00 12.70 47 ASN B O 1
ATOM 2528 N N . LEU B 1 48 ? 17.875 21.241 20.582 1.00 11.28 48 LEU B N 1
ATOM 2529 C CA . LEU B 1 48 ? 16.714 20.443 20.237 1.00 11.13 48 LEU B CA 1
ATOM 2530 C C . LEU B 1 48 ? 16.956 18.999 20.552 1.00 11.21 48 LEU B C 1
ATOM 2531 O O . LEU B 1 48 ? 17.935 18.434 20.101 1.00 11.63 48 LEU B O 1
ATOM 2536 N N . TRP B 1 49 ? 16.000 18.379 21.249 1.00 11.04 49 TRP B N 1
ATOM 2537 C CA . TRP B 1 49 ? 16.150 16.985 21.660 1.00 10.77 49 TRP B CA 1
ATOM 2538 C C . TRP B 1 49 ? 15.048 16.098 21.120 1.00 11.13 49 TRP B C 1
ATOM 2539 O O . TRP B 1 49 ? 13.834 16.344 21.343 1.00 12.04 49 TRP B O 1
ATOM 2550 N N . LEU B 1 50 ? 15.470 15.059 20.397 1.00 12.16 50 LEU B N 1
ATOM 2551 C CA . LEU B 1 50 ? 14.583 14.089 19.785 1.00 13.15 50 LEU B CA 1
ATOM 2552 C C . LEU B 1 50 ? 14.531 12.896 20.711 1.00 12.85 50 LEU B C 1
ATOM 2553 O O . LEU B 1 50 ? 15.517 12.258 20.940 1.00 13.69 50 LEU B O 1
ATOM 2558 N N . ILE B 1 51 ? 13.345 12.671 21.261 1.00 12.38 51 ILE B N 1
ATOM 2559 C CA . ILE B 1 51 ? 13.113 11.737 22.356 1.00 12.71 51 ILE B CA 1
ATOM 2560 C C . ILE B 1 51 ? 12.294 10.618 21.784 1.00 12.20 51 ILE B C 1
ATOM 2561 O O . ILE B 1 51 ? 11.174 10.848 21.285 1.00 13.34 51 ILE B O 1
ATOM 2566 N N . GLU B 1 52 ? 12.878 9.436 21.755 1.00 13.10 52 GLU B N 1
ATOM 2567 C CA . GLU B 1 52 ? 12.312 8.286 21.063 1.00 14.09 52 GLU B CA 1
ATOM 2568 C C . GLU B 1 52 ? 12.095 7.089 22.003 1.00 14.25 52 GLU B C 1
ATOM 2569 O O . GLU B 1 52 ? 12.987 6.677 22.676 1.00 13.90 52 GLU B O 1
ATOM 2575 N N . PRO B 1 53 ? 10.896 6.512 21.959 1.00 14.89 53 PRO B N 1
ATOM 2576 C CA . PRO B 1 53 ? 10.588 5.378 22.836 1.00 17.03 53 PRO B CA 1
ATOM 2577 C C . PRO B 1 53 ? 11.421 4.188 22.473 1.00 17.03 53 PRO B C 1
ATOM 2578 O O . PRO B 1 53 ? 11.661 3.971 21.272 1.00 18.19 53 PRO B O 1
ATOM 2582 N N . VAL B 1 54 ? 11.857 3.411 23.450 1.00 16.83 54 VAL B N 1
ATOM 2583 C CA . VAL B 1 54 ? 12.584 2.183 23.166 1.00 19.18 54 VAL B CA 1
ATOM 2584 C C . VAL B 1 54 ? 11.807 0.900 23.552 1.00 23.16 54 VAL B C 1
ATOM 2585 O O . VAL B 1 54 ? 12.397 -0.130 23.688 1.00 24.11 54 VAL B O 1
ATOM 2589 N N . GLY B 1 55 ? 10.504 0.971 23.721 1.00 25.41 55 GLY B N 1
ATOM 2590 C CA . GLY B 1 55 ? 9.683 -0.246 23.965 1.00 27.91 55 GLY B CA 1
ATOM 2591 C C . GLY B 1 55 ? 9.763 -0.749 25.407 1.00 29.61 55 GLY B C 1
ATOM 2592 O O . GLY B 1 55 ? 9.622 -1.943 25.638 1.00 32.77 55 GLY B O 1
ATOM 2593 N N . GLU B 1 56 ? 10.002 0.134 26.365 1.00 27.22 56 GLU B N 1
ATOM 2594 C CA . GLU B 1 56 ? 9.885 -0.185 27.800 1.00 26.21 56 GLU B CA 1
ATOM 2595 C C . GLU B 1 56 ? 9.203 0.988 28.430 1.00 25.88 56 GLU B C 1
ATOM 2596 O O . GLU B 1 56 ? 9.459 2.133 28.047 1.00 25.57 56 GLU B O 1
ATOM 2602 N N . ALA B 1 57 ? 8.358 0.722 29.397 1.00 23.11 57 ALA B N 1
ATOM 2603 C CA . ALA B 1 57 ? 7.508 1.716 30.017 1.00 23.48 57 ALA B CA 1
ATOM 2604 C C . ALA B 1 57 ? 8.285 3.015 30.347 1.00 22.44 57 ALA B C 1
ATOM 2605 O O . ALA B 1 57 ? 9.305 2.986 31.019 1.00 20.79 57 ALA B O 1
ATOM 2607 N N . ASP B 1 58 ? 7.806 4.142 29.831 1.00 19.36 58 ASP B N 1
ATOM 2608 C CA A ASP B 1 58 ? 8.387 5.437 30.124 0.70 19.29 58 ASP B CA 1
ATOM 2609 C CA B ASP B 1 58 ? 8.389 5.451 30.127 0.30 18.68 58 ASP B CA 1
ATOM 2610 C C . ASP B 1 58 ? 9.897 5.583 29.858 1.00 17.56 58 ASP B C 1
ATOM 2611 O O . ASP B 1 58 ? 10.551 6.464 30.421 1.00 16.68 58 ASP B O 1
ATOM 2620 N N . THR B 1 59 ? 10.445 4.779 28.941 1.00 17.31 59 THR B N 1
ATOM 2621 C CA . THR B 1 59 ? 11.865 4.779 28.706 1.00 16.83 59 THR B CA 1
ATOM 2622 C C . THR B 1 59 ? 12.168 5.231 27.281 1.00 16.21 59 THR B C 1
ATOM 2623 O O . THR B 1 59 ? 11.469 4.836 26.348 1.00 14.83 59 THR B O 1
ATOM 2627 N N . TYR B 1 60 ? 13.199 6.076 27.139 1.00 13.66 60 TYR B N 1
ATOM 2628 C CA . TYR B 1 60 ? 13.456 6.804 25.893 1.00 12.23 60 TYR B CA 1
ATOM 2629 C C . TYR B 1 60 ? 14.933 6.994 25.701 1.00 13.15 60 TYR B C 1
ATOM 2630 O O . TYR B 1 60 ? 15.701 7.119 26.691 1.00 12.88 60 TYR B O 1
ATOM 2639 N N . THR B 1 61 ? 15.352 7.068 24.421 1.00 11.95 61 THR B N 1
ATOM 2640 C CA . THR B 1 61 ? 16.628 7.711 24.113 1.00 11.46 61 THR B CA 1
ATOM 2641 C C . THR B 1 61 ? 16.321 9.197 23.954 1.00 11.24 61 THR B C 1
ATOM 2642 O O . THR B 1 61 ? 15.211 9.577 23.600 1.00 11.01 61 THR B O 1
ATOM 2646 N N . VAL B 1 62 ? 17.329 10.014 24.207 1.00 11.29 62 VAL B N 1
ATOM 2647 C CA . VAL B 1 62 ? 17.256 11.448 24.130 1.00 11.64 62 VAL B CA 1
ATOM 2648 C C . VAL B 1 62 ? 18.434 11.835 23.260 1.00 11.26 62 VAL B C 1
ATOM 2649 O O . VAL B 1 62 ? 19.599 11.796 23.657 1.00 11.34 62 VAL B O 1
ATOM 2653 N N . ARG B 1 63 ? 18.120 12.149 22.028 1.00 12.05 63 ARG B N 1
ATOM 2654 C CA . ARG B 1 63 ? 19.118 12.400 20.967 1.00 12.56 63 ARG B CA 1
ATOM 2655 C C . ARG B 1 63 ? 19.190 13.846 20.586 1.00 11.79 63 ARG B C 1
ATOM 2656 O O . ARG B 1 63 ? 18.154 14.483 20.417 1.00 11.38 63 ARG B O 1
ATOM 2664 N N . ASN B 1 64 ? 20.388 14.359 20.396 1.00 11.92 64 ASN B N 1
ATOM 2665 C CA . ASN B 1 64 ? 20.563 15.745 19.972 1.00 11.82 64 ASN B CA 1
ATOM 2666 C C . ASN B 1 64 ? 20.222 15.809 18.470 1.00 12.21 64 ASN B C 1
ATOM 2667 O O . ASN B 1 64 ? 20.822 15.111 17.683 1.00 13.19 64 ASN B O 1
ATOM 2672 N N . ALA B 1 65 ? 19.184 16.539 18.083 1.00 12.81 65 ALA B N 1
ATOM 2673 C CA . ALA B 1 65 ? 18.725 16.498 16.666 1.00 12.58 65 ALA B CA 1
ATOM 2674 C C . ALA B 1 65 ? 19.888 17.012 15.801 1.00 12.90 65 ALA B C 1
ATOM 2675 O O . ALA B 1 65 ? 20.114 16.470 14.703 1.00 12.73 65 ALA B O 1
ATOM 2677 N N . PHE B 1 66 ? 20.566 18.069 16.267 1.00 13.07 66 PHE B N 1
ATOM 2678 C CA . PHE B 1 66 ? 21.622 18.710 15.509 1.00 12.88 66 PHE B CA 1
ATOM 2679 C C . PHE B 1 66 ? 22.822 17.780 15.347 1.00 12.85 66 PHE B C 1
ATOM 2680 O O . PHE B 1 66 ? 23.187 17.426 14.251 1.00 12.66 66 PHE B O 1
ATOM 2688 N N . ALA B 1 67 ? 23.427 17.361 16.476 1.00 11.62 67 ALA B N 1
ATOM 2689 C CA . ALA B 1 67 ? 24.705 16.657 16.475 1.00 12.85 67 ALA B CA 1
ATOM 2690 C C . ALA B 1 67 ? 24.566 15.163 16.226 1.00 12.70 67 ALA B C 1
ATOM 2691 O O . ALA B 1 67 ? 25.554 14.511 15.858 1.00 14.39 67 ALA B O 1
ATOM 2693 N N . GLY B 1 68 ? 23.383 14.631 16.382 1.00 12.35 68 GLY B N 1
ATOM 2694 C CA . GLY B 1 68 ? 23.116 13.196 16.245 1.00 13.07 68 GLY B CA 1
ATOM 2695 C C . GLY B 1 68 ? 23.496 12.347 17.445 1.00 13.59 68 GLY B C 1
ATOM 2696 O O . GLY B 1 68 ? 23.092 11.169 17.522 1.00 15.58 68 GLY B O 1
ATOM 2697 N N . SER B 1 69 ? 24.310 12.918 18.328 1.00 14.09 69 SER B N 1
ATOM 2698 C CA . SER B 1 69 ? 24.833 12.280 19.549 1.00 14.24 69 SER B CA 1
ATOM 2699 C C . SER B 1 69 ? 23.634 11.980 20.503 1.00 12.80 69 SER B C 1
ATOM 2700 O O . SER B 1 69 ? 22.634 12.698 20.565 1.00 14.09 69 SER B O 1
ATOM 2703 N N . TYR B 1 70 ? 23.794 10.927 21.271 1.00 10.99 70 TYR B N 1
ATOM 2704 C CA . TYR B 1 70 ? 22.842 10.515 22.293 1.00 11.18 70 TYR B CA 1
ATOM 2705 C C . TYR B 1 70 ? 23.280 10.992 23.678 1.00 10.70 70 TYR B C 1
ATOM 2706 O O . TYR B 1 70 ? 24.432 10.827 24.072 1.00 11.26 70 TYR B O 1
ATOM 2715 N N . MET B 1 71 ? 22.327 11.500 24.430 1.00 10.82 71 MET B N 1
ATOM 2716 C CA . MET B 1 71 ? 22.547 11.873 25.862 1.00 10.79 71 MET B CA 1
ATOM 2717 C C . MET B 1 71 ? 22.949 10.590 26.598 1.00 10.94 71 MET B C 1
ATOM 2718 O O . MET B 1 71 ? 22.265 9.551 26.516 1.00 10.27 71 MET B O 1
ATOM 2725 N N . ASP B 1 72 ? 24.085 10.651 27.278 1.00 11.39 72 ASP B N 1
ATOM 2726 C CA . ASP B 1 72 ? 24.756 9.443 27.750 1.00 11.17 72 ASP B CA 1
ATOM 2727 C C . ASP B 1 72 ? 25.353 9.767 29.145 1.00 12.25 72 ASP B C 1
ATOM 2728 O O . ASP B 1 72 ? 25.939 10.837 29.363 1.00 11.12 72 ASP B O 1
ATOM 2733 N N . LEU B 1 73 ? 25.171 8.838 30.083 1.00 11.44 73 LEU B N 1
ATOM 2734 C CA . LEU B 1 73 ? 25.725 9.004 31.426 1.00 12.09 73 LEU B CA 1
ATOM 2735 C C . LEU B 1 73 ? 27.149 8.375 31.385 1.00 12.88 73 LEU B C 1
ATOM 2736 O O . LEU B 1 73 ? 27.296 7.141 31.211 1.00 11.50 73 LEU B O 1
ATOM 2741 N N . ALA B 1 74 ? 28.157 9.229 31.433 1.00 12.25 74 ALA B N 1
ATOM 2742 C CA . ALA B 1 74 ? 29.540 8.868 31.142 1.00 12.89 74 ALA B CA 1
ATOM 2743 C C . ALA B 1 74 ? 30.008 7.689 31.932 1.00 13.69 74 ALA B C 1
ATOM 2744 O O . ALA B 1 74 ? 29.863 7.616 33.180 1.00 13.16 74 ALA B O 1
ATOM 2746 N N . GLY B 1 75 ? 30.493 6.690 31.230 1.00 13.01 75 GLY B N 1
ATOM 2747 C CA . GLY B 1 75 ? 31.065 5.531 31.884 1.00 14.20 75 GLY B CA 1
ATOM 2748 C C . GLY B 1 75 ? 30.081 4.651 32.666 1.00 13.83 75 GLY B C 1
ATOM 2749 O O . GLY B 1 75 ? 30.499 3.753 33.444 1.00 14.73 75 GLY B O 1
ATOM 2750 N N . HIS B 1 76 ? 28.787 4.816 32.433 1.00 13.65 76 HIS B N 1
ATOM 2751 C CA . HIS B 1 76 ? 27.719 4.108 33.102 1.00 12.81 76 HIS B CA 1
ATOM 2752 C C . HIS B 1 76 ? 27.754 4.345 34.634 1.00 14.44 76 HIS B C 1
ATOM 2753 O O . HIS B 1 76 ? 27.200 3.538 35.368 1.00 13.76 76 HIS B O 1
ATOM 2760 N N . ALA B 1 77 ? 28.435 5.398 35.086 1.00 14.58 77 ALA B N 1
ATOM 2761 C CA . ALA B 1 77 ? 28.709 5.542 36.528 1.00 15.13 77 ALA B CA 1
ATOM 2762 C C . ALA B 1 77 ? 27.493 6.167 37.292 1.00 15.11 77 ALA B C 1
ATOM 2763 O O . ALA B 1 77 ? 26.866 7.202 36.889 1.00 13.82 77 ALA B O 1
ATOM 2765 N N . ALA B 1 78 ? 27.194 5.524 38.410 1.00 14.14 78 ALA B N 1
ATOM 2766 C CA . ALA B 1 78 ? 26.116 5.938 39.299 1.00 15.49 78 ALA B CA 1
ATOM 2767 C C . ALA B 1 78 ? 26.601 7.009 40.270 1.00 14.92 78 ALA B C 1
ATOM 2768 O O . ALA B 1 78 ? 25.809 7.625 40.993 1.00 17.17 78 ALA B O 1
ATOM 2770 N N . THR B 1 79 ? 27.895 7.220 40.290 1.00 14.50 79 THR B N 1
ATOM 2771 C CA A THR B 1 79 ? 28.482 8.156 41.227 0.50 14.41 79 THR B CA 1
ATOM 2772 C CA B THR B 1 79 ? 28.576 8.174 41.138 0.50 14.57 79 THR B CA 1
ATOM 2773 C C . THR B 1 79 ? 27.956 9.554 41.025 1.00 14.91 79 THR B C 1
ATOM 2774 O O . THR B 1 79 ? 27.722 10.006 39.896 1.00 15.73 79 THR B O 1
ATOM 2781 N N . ASP B 1 80 ? 27.740 10.247 42.147 1.00 14.06 80 ASP B N 1
ATOM 2782 C CA . ASP B 1 80 ? 27.280 11.627 42.050 1.00 13.39 80 ASP B CA 1
ATOM 2783 C C . ASP B 1 80 ? 28.291 12.488 41.305 1.00 13.53 80 ASP B C 1
ATOM 2784 O O . ASP B 1 80 ? 29.508 12.431 41.547 1.00 12.51 80 ASP B O 1
ATOM 2789 N N . GLY B 1 81 ? 27.766 13.326 40.398 1.00 12.55 81 GLY B N 1
ATOM 2790 C CA . GLY B 1 81 ? 28.560 14.300 39.660 1.00 13.00 81 GLY B CA 1
ATOM 2791 C C . GLY B 1 81 ? 29.181 13.764 38.384 1.00 13.77 81 GLY B C 1
ATOM 2792 O O . GLY B 1 81 ? 30.015 14.463 37.800 1.00 15.56 81 GLY B O 1
ATOM 2793 N N . THR B 1 82 ? 28.797 12.548 37.996 1.00 13.42 82 THR B N 1
ATOM 2794 C CA . THR B 1 82 ? 29.196 11.968 36.732 1.00 13.42 82 THR B CA 1
ATOM 2795 C C . THR B 1 82 ? 28.679 12.791 35.546 1.00 13.28 82 THR B C 1
ATOM 2796 O O . THR B 1 82 ? 27.524 13.169 35.529 1.00 12.76 82 THR B O 1
ATOM 2800 N N . ALA B 1 83 ? 29.552 13.033 34.577 1.00 12.73 83 ALA B N 1
ATOM 2801 C CA . ALA B 1 83 ? 29.228 13.918 33.440 1.00 13.36 83 ALA B CA 1
ATOM 2802 C C . ALA B 1 83 ? 28.123 13.282 32.627 1.00 12.06 83 ALA B C 1
ATOM 2803 O O . ALA B 1 83 ? 28.120 12.048 32.405 1.00 11.55 83 ALA B O 1
ATOM 2805 N N . ILE B 1 84 ? 27.282 14.152 32.099 1.00 13.13 84 ILE B N 1
ATOM 2806 C CA A ILE B 1 84 ? 26.262 13.790 31.107 0.50 13.25 84 ILE B CA 1
ATOM 2807 C CA B ILE B 1 84 ? 26.318 13.752 31.103 0.50 12.32 84 ILE B CA 1
ATOM 2808 C C . ILE B 1 84 ? 26.830 14.336 29.775 1.00 12.79 84 ILE B C 1
ATOM 2809 O O . ILE B 1 84 ? 27.098 15.515 29.679 1.00 12.54 84 ILE B O 1
ATOM 2818 N N . ILE B 1 85 ? 26.979 13.471 28.776 1.00 13.46 85 ILE B N 1
ATOM 2819 C CA . ILE B 1 85 ? 27.668 13.788 27.535 1.00 12.56 85 ILE B CA 1
ATOM 2820 C C . ILE B 1 85 ? 26.771 13.412 26.362 1.00 12.34 85 ILE B C 1
ATOM 2821 O O . ILE B 1 85 ? 25.733 12.746 26.532 1.00 12.49 85 ILE B O 1
ATOM 2826 N N . GLY B 1 86 ? 27.228 13.764 25.159 1.00 11.69 86 GLY B N 1
ATOM 2827 C CA . GLY B 1 86 ? 26.674 13.258 23.933 1.00 12.03 86 GLY B CA 1
ATOM 2828 C C . GLY B 1 86 ? 27.606 12.196 23.354 1.00 11.57 86 GLY B C 1
ATOM 2829 O O . GLY B 1 86 ? 28.804 12.406 23.306 1.00 14.00 86 GLY B O 1
ATOM 2830 N N . TYR B 1 87 ? 27.094 11.018 23.042 1.00 12.33 87 TYR B N 1
ATOM 2831 C CA . TYR B 1 87 ? 27.948 9.907 22.606 1.00 12.79 87 TYR B CA 1
ATOM 2832 C C . TYR B 1 87 ? 27.248 9.230 21.407 1.00 12.64 87 TYR B C 1
ATOM 2833 O O . TYR B 1 87 ? 26.021 9.292 21.269 1.00 12.72 87 TYR B O 1
ATOM 2842 N N . ARG B 1 88 ? 28.027 8.532 20.611 1.00 13.45 88 ARG B N 1
ATOM 2843 C CA . ARG B 1 88 ? 27.482 7.694 19.547 1.00 14.72 88 ARG B CA 1
ATOM 2844 C C . ARG B 1 88 ? 26.550 6.654 20.132 1.00 14.49 88 ARG B C 1
ATOM 2845 O O . ARG B 1 88 ? 26.727 6.223 21.299 1.00 13.81 88 ARG B O 1
ATOM 2853 N N . PRO B 1 89 ? 25.574 6.223 19.354 1.00 13.56 89 PRO B N 1
ATOM 2854 C CA . PRO B 1 89 ? 24.661 5.244 19.877 1.00 14.36 89 PRO B CA 1
ATOM 2855 C C . PRO B 1 89 ? 25.307 3.914 20.213 1.00 15.38 89 PRO B C 1
ATOM 2856 O O . PRO B 1 89 ? 26.035 3.331 19.380 1.00 14.97 89 PRO B O 1
ATOM 2860 N N . THR B 1 90 ? 25.027 3.384 21.409 1.00 15.04 90 THR B N 1
ATOM 2861 C CA . THR B 1 90 ? 25.576 2.084 21.788 1.00 15.32 90 THR B CA 1
ATOM 2862 C C . THR B 1 90 ? 24.501 1.024 22.046 1.00 15.12 90 THR B C 1
ATOM 2863 O O . THR B 1 90 ? 24.845 -0.137 22.243 1.00 15.86 90 THR B O 1
ATOM 2867 N N . GLY B 1 91 ? 23.230 1.406 22.208 1.00 16.02 91 GLY B N 1
ATOM 2868 C CA . GLY B 1 91 ? 22.235 0.503 22.730 1.00 16.31 91 GLY B CA 1
ATOM 2869 C C . GLY B 1 91 ? 22.364 0.263 24.247 1.00 16.06 91 GLY B C 1
ATOM 2870 O O . GLY B 1 91 ? 21.605 -0.503 24.790 1.00 16.83 91 GLY B O 1
ATOM 2871 N N . GLY B 1 92 ? 23.293 0.924 24.936 1.00 14.64 92 GLY B N 1
ATOM 2872 C CA . GLY B 1 92 ? 23.508 0.674 26.367 1.00 14.23 92 GLY B CA 1
ATOM 2873 C C . GLY B 1 92 ? 22.403 1.317 27.205 1.00 14.02 92 GLY B C 1
ATOM 2874 O O . GLY B 1 92 ? 21.747 2.298 26.806 1.00 14.72 92 GLY B O 1
ATOM 2875 N N . ASP B 1 93 ? 22.246 0.817 28.418 1.00 13.47 93 ASP B N 1
ATOM 2876 C CA . ASP B 1 93 ? 21.226 1.313 29.306 1.00 13.70 93 ASP B CA 1
ATOM 2877 C C . ASP B 1 93 ? 21.575 2.719 29.877 1.00 13.34 93 ASP B C 1
ATOM 2878 O O . ASP B 1 93 ? 20.679 3.419 30.429 1.00 15.21 93 ASP B O 1
ATOM 2883 N N . ASN B 1 94 ? 22.842 3.099 29.746 1.00 12.20 94 ASN B N 1
ATOM 2884 C CA . ASN B 1 94 ? 23.282 4.466 30.127 1.00 12.56 94 ASN B CA 1
ATOM 2885 C C . ASN B 1 94 ? 22.982 5.486 29.033 1.00 12.33 94 ASN B C 1
ATOM 2886 O O . ASN B 1 94 ? 23.401 6.634 29.121 1.00 11.25 94 ASN B O 1
ATOM 2891 N N . GLN B 1 95 ? 22.333 5.089 27.960 1.00 12.60 95 GLN B N 1
ATOM 2892 C CA . GLN B 1 95 ? 21.678 6.035 26.996 1.00 12.52 95 GLN B CA 1
ATOM 2893 C C . GLN B 1 95 ? 20.151 5.948 26.990 1.00 12.62 95 GLN B C 1
ATOM 2894 O O . GLN B 1 95 ? 19.486 6.486 26.088 1.00 12.19 95 GLN B O 1
ATOM 2900 N N . LYS B 1 96 ? 19.575 5.202 27.933 1.00 12.50 96 LYS B N 1
ATOM 2901 C CA . LYS B 1 96 ? 18.162 5.098 28.074 1.00 12.62 96 LYS B CA 1
ATOM 2902 C C . LYS B 1 96 ? 17.753 5.831 29.330 1.00 12.66 96 LYS B C 1
ATOM 2903 O O . LYS B 1 96 ? 18.441 5.736 30.377 1.00 12.84 96 LYS B O 1
ATOM 2909 N N . TRP B 1 97 ? 16.656 6.545 29.188 1.00 12.16 97 TRP B N 1
ATOM 2910 C CA . TRP B 1 97 ? 16.202 7.547 30.177 1.00 12.42 97 TRP B CA 1
ATOM 2911 C C . TRP B 1 97 ? 14.721 7.380 30.500 1.00 12.65 97 TRP B C 1
ATOM 2912 O O . TRP B 1 97 ? 13.897 7.297 29.587 1.00 13.59 97 TRP B O 1
ATOM 2923 N N . ILE B 1 98 ? 14.412 7.261 31.790 1.00 12.17 98 ILE B N 1
ATOM 2924 C CA . ILE B 1 98 ? 13.071 7.079 32.289 1.00 13.28 98 ILE B CA 1
ATOM 2925 C C . ILE B 1 98 ? 12.624 8.482 32.634 1.00 14.46 98 ILE B C 1
ATOM 2926 O O . ILE B 1 98 ? 13.216 9.141 33.513 1.00 14.11 98 ILE B O 1
ATOM 2935 N N . ILE B 1 99 ? 11.570 8.922 31.965 1.00 14.86 99 ILE B N 1
ATOM 2936 C CA . ILE B 1 99 ? 11.047 10.300 32.106 1.00 16.08 99 ILE B CA 1
ATOM 2937 C C . ILE B 1 99 ? 9.686 10.194 32.738 1.00 18.43 99 ILE B C 1
ATOM 2938 O O . ILE B 1 99 ? 8.803 9.646 32.135 1.00 22.34 99 ILE B O 1
ATOM 2943 N N . SER B 1 100 ? 9.545 10.762 33.936 1.00 19.85 100 SER B N 1
ATOM 2944 C CA . SER B 1 100 ? 8.377 10.605 34.810 1.00 22.31 100 SER B CA 1
ATOM 2945 C C . SER B 1 100 ? 7.961 11.967 35.413 1.00 22.81 100 SER B C 1
ATOM 2946 O O . SER B 1 100 ? 8.795 12.890 35.548 1.00 23.78 100 SER B O 1
ATOM 2949 N N . GLN B 1 101 ? 6.696 12.067 35.870 1.00 27.41 101 GLN B N 1
ATOM 2950 C CA . GLN B 1 101 ? 6.003 13.366 36.240 1.00 30.35 101 GLN B CA 1
ATOM 2951 C C . GLN B 1 101 ? 5.807 13.604 37.771 1.0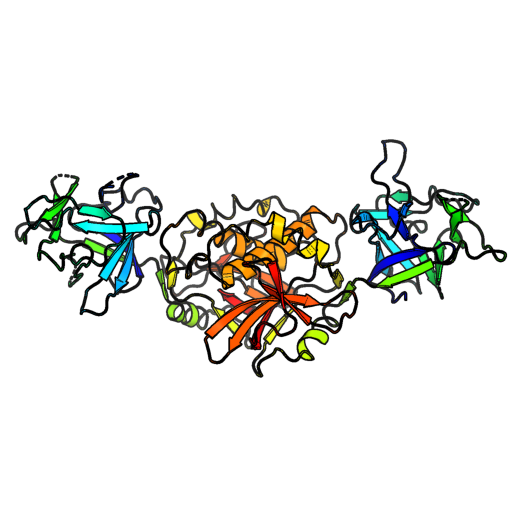0 32.67 101 GLN B C 1
ATOM 2952 O O . GLN B 1 101 ? 5.624 12.652 38.508 1.00 31.92 101 GLN B O 1
ATOM 2958 N N . TRP B 1 106 ? 8.499 17.135 36.127 1.00 25.79 106 TRP B N 1
ATOM 2959 C CA . TRP B 1 106 ? 9.271 16.016 35.411 1.00 21.98 106 TRP B CA 1
ATOM 2960 C C . TRP B 1 106 ? 10.734 15.713 35.844 1.00 18.26 106 TRP B C 1
ATOM 2961 O O . TRP B 1 106 ? 11.539 16.600 35.989 1.00 15.78 106 TRP B O 1
ATOM 2972 N N . LYS B 1 107 ? 11.094 14.447 35.868 1.00 14.60 107 LYS B N 1
ATOM 2973 C CA . LYS B 1 107 ? 12.482 14.059 36.108 1.00 15.72 107 LYS B CA 1
ATOM 2974 C C . LYS B 1 107 ? 12.989 13.143 34.976 1.00 14.03 107 LYS B C 1
ATOM 2975 O O . LYS B 1 107 ? 12.153 12.475 34.308 1.00 16.17 107 LYS B O 1
ATOM 2981 N N . ILE B 1 108 ? 14.330 13.067 34.853 1.00 13.52 108 ILE B N 1
ATOM 2982 C CA . ILE B 1 108 ? 15.005 12.272 33.796 1.00 13.31 108 ILE B CA 1
ATOM 2983 C C . ILE B 1 108 ? 16.005 11.338 34.521 1.00 13.22 108 ILE B C 1
ATOM 2984 O O . ILE B 1 108 ? 17.062 11.755 34.979 1.00 12.41 108 ILE B O 1
ATOM 2989 N N . LYS B 1 109 ? 15.692 10.038 34.535 1.00 13.46 109 LYS B N 1
ATOM 2990 C CA . LYS B 1 109 ? 16.472 9.093 35.306 1.00 14.95 109 LYS B CA 1
ATOM 2991 C C . LYS B 1 109 ? 17.142 8.102 34.393 1.00 14.91 109 LYS B C 1
ATOM 2992 O O . LYS B 1 109 ? 16.485 7.560 33.491 1.00 14.44 109 LYS B O 1
ATOM 2998 N N . SER B 1 110 ? 18.435 7.887 34.628 1.00 15.06 110 SER B N 1
ATOM 2999 C CA . SER B 1 110 ? 19.212 6.861 33.855 1.00 14.38 110 SER B CA 1
ATOM 3000 C C . SER B 1 110 ? 18.694 5.455 34.160 1.00 14.27 110 SER B C 1
ATOM 3001 O O . SER B 1 110 ? 18.573 5.070 35.350 1.00 15.55 110 SER B O 1
ATOM 3004 N N . LYS B 1 111 ? 18.349 4.703 33.121 1.00 14.05 111 LYS B N 1
ATOM 3005 C CA . LYS B 1 111 ? 17.835 3.328 33.321 1.00 15.06 111 LYS B CA 1
ATOM 3006 C C . LYS B 1 111 ? 18.951 2.525 33.963 1.00 17.03 111 LYS B C 1
ATOM 3007 O O . LYS B 1 111 ? 18.682 1.659 34.791 1.00 19.12 111 LYS B O 1
ATOM 3013 N N . GLU B 1 112 ? 20.192 2.793 33.604 1.00 15.80 112 GLU B N 1
ATOM 3014 C CA . GLU B 1 112 ? 21.281 1.984 34.137 1.00 16.79 112 GLU B CA 1
ATOM 3015 C C . GLU B 1 112 ? 21.464 2.185 35.624 1.00 17.80 112 GLU B C 1
ATOM 3016 O O . GLU B 1 112 ? 21.509 1.197 36.372 1.00 17.59 112 GLU B O 1
ATOM 3026 N N . THR B 1 113 ? 21.505 3.448 36.050 1.00 15.66 113 THR B N 1
ATOM 3027 C CA . THR B 1 113 ? 21.930 3.774 37.408 1.00 14.50 113 THR B CA 1
ATOM 3028 C C . THR B 1 113 ? 20.880 4.159 38.383 1.00 14.63 113 THR B C 1
ATOM 3029 O O . THR B 1 113 ? 21.131 4.098 39.571 1.00 14.01 113 THR B O 1
ATOM 3033 N N . GLY B 1 114 ? 19.680 4.529 37.936 1.00 14.40 114 GLY B N 1
ATOM 3034 C CA . GLY B 1 114 ? 18.731 5.171 38.813 1.00 14.50 114 GLY B CA 1
ATOM 3035 C C . GLY B 1 114 ? 19.126 6.559 39.240 1.00 15.90 114 GLY B C 1
ATOM 3036 O O . GLY B 1 114 ? 18.440 7.122 40.103 1.00 16.37 114 GLY B O 1
ATOM 3037 N N . THR B 1 115 ? 20.233 7.126 38.727 1.00 13.69 115 THR B N 1
ATOM 3038 C CA . THR B 1 115 ? 20.567 8.528 39.041 1.00 13.31 115 THR B CA 1
ATOM 3039 C C . THR B 1 115 ? 19.944 9.466 38.038 1.00 13.31 115 THR B C 1
ATOM 3040 O O . THR B 1 115 ? 19.516 9.059 36.938 1.00 13.95 115 THR B O 1
ATOM 3044 N N . PHE B 1 116 ? 19.832 10.721 38.430 1.00 13.21 116 PHE B N 1
ATOM 3045 C CA . PHE B 1 116 ? 19.003 11.695 37.704 1.00 13.86 116 PHE B CA 1
ATOM 3046 C C . PHE B 1 116 ? 19.828 12.764 37.042 1.00 11.81 116 PHE B C 1
ATOM 3047 O O . PHE B 1 116 ? 20.853 13.210 37.570 1.00 11.89 116 PHE B O 1
ATOM 3055 N N . VAL B 1 117 ? 19.352 13.229 35.890 1.00 11.70 117 VAL B N 1
ATOM 3056 C CA . VAL B 1 117 ? 19.978 14.368 35.265 1.00 12.30 117 VAL B CA 1
ATOM 3057 C C . VAL B 1 117 ? 19.765 15.599 36.196 1.00 11.52 117 VAL B C 1
ATOM 3058 O O . VAL B 1 117 ? 18.607 15.918 36.558 1.00 12.64 117 VAL B O 1
ATOM 3062 N N . THR B 1 118 ? 20.849 16.287 36.495 1.00 11.39 118 THR B N 1
ATOM 3063 C CA . THR B 1 118 ? 20.907 17.273 37.548 1.00 11.73 118 THR B CA 1
ATOM 3064 C C . THR B 1 118 ? 21.639 18.492 37.110 1.00 11.23 118 THR B C 1
ATOM 3065 O O . THR B 1 118 ? 22.654 18.394 36.514 1.00 11.03 118 THR B O 1
ATOM 3069 N N . LEU B 1 119 ? 21.097 19.676 37.387 1.00 11.82 119 LEU B N 1
ATOM 3070 C CA . LEU B 1 119 ? 21.796 20.946 37.129 1.00 15.25 119 LEU B CA 1
ATOM 3071 C C . LEU B 1 119 ? 22.618 21.253 38.376 1.00 15.08 119 LEU B C 1
ATOM 3072 O O . LEU B 1 119 ? 22.056 21.425 39.441 1.00 16.43 119 LEU B O 1
ATOM 3077 N N . LEU B 1 120 ? 23.914 21.148 38.285 1.00 16.83 120 LEU B N 1
ATOM 3078 C CA . LEU B 1 120 ? 24.830 21.329 39.464 1.00 18.41 120 LEU B CA 1
ATOM 3079 C C . LEU B 1 120 ? 25.506 22.731 39.426 1.00 21.18 120 LEU B C 1
ATOM 3080 O O . LEU B 1 120 ? 26.054 23.147 38.387 1.00 17.49 120 LEU B O 1
ATOM 3085 N N . ASN B 1 121 ? 25.459 23.460 40.540 1.00 23.97 121 ASN B N 1
ATOM 3086 C CA . ASN B 1 121 ? 26.105 24.798 40.688 1.00 28.06 121 ASN B CA 1
ATOM 3087 C C . ASN B 1 121 ? 25.526 25.886 39.792 1.00 28.93 121 ASN B C 1
ATOM 3088 O O . ASN B 1 121 ? 24.301 25.880 39.600 1.00 34.37 121 ASN B O 1
ATOM 3093 N N . GLY B 1 128 ? 26.702 26.843 35.780 1.00 18.73 128 GLY B N 1
ATOM 3094 C CA . GLY B 1 128 ? 26.255 25.426 36.005 1.00 19.25 128 GLY B CA 1
ATOM 3095 C C . GLY B 1 128 ? 26.655 24.258 35.067 1.00 18.72 128 GLY B C 1
ATOM 3096 O O . GLY B 1 128 ? 26.951 24.495 33.926 1.00 18.60 128 GLY B O 1
ATOM 3097 N N . THR B 1 129 ? 26.691 23.009 35.566 1.00 16.43 129 THR B N 1
ATOM 3098 C CA . THR B 1 129 ? 26.997 21.830 34.771 1.00 15.69 129 THR B CA 1
ATOM 3099 C C . THR B 1 129 ? 25.875 20.819 34.857 1.00 15.33 129 THR B C 1
ATOM 3100 O O . THR B 1 129 ? 25.003 20.917 35.739 1.00 16.44 129 THR B O 1
ATOM 3104 N N . VAL B 1 130 ? 25.894 19.802 33.978 1.00 13.56 130 VAL B N 1
ATOM 3105 C CA . VAL B 1 130 ? 24.807 18.854 33.910 1.00 12.69 130 VAL B CA 1
ATOM 3106 C C . VAL B 1 130 ? 25.357 17.495 34.168 1.00 13.27 130 VAL B C 1
ATOM 3107 O O . VAL B 1 130 ? 26.165 16.997 33.404 1.00 13.80 130 VAL B O 1
ATOM 3111 N N . VAL B 1 131 ? 24.899 16.876 35.254 1.00 13.50 131 VAL B N 1
ATOM 3112 C CA . VAL B 1 131 ? 25.555 15.673 35.783 1.00 12.55 131 VAL B CA 1
ATOM 3113 C C . VAL B 1 131 ? 24.500 14.670 36.217 1.00 12.14 131 VAL B C 1
ATOM 3114 O O . VAL B 1 131 ? 23.302 15.004 36.387 1.00 11.12 131 VAL B O 1
ATOM 3118 N N . GLY B 1 132 ? 24.933 13.428 36.415 1.00 11.69 132 GLY B N 1
ATOM 3119 C CA . GLY B 1 132 ? 24.083 12.460 37.103 1.00 11.05 132 GLY B CA 1
ATOM 3120 C C . GLY B 1 132 ? 24.321 12.584 38.611 1.00 12.31 132 GLY B C 1
ATOM 3121 O O . GLY B 1 132 ? 25.480 12.793 39.057 1.00 12.87 132 GLY B O 1
ATOM 3122 N N . TRP B 1 133 ? 23.239 12.419 39.356 1.00 12.78 133 TRP B N 1
ATOM 3123 C CA . TRP B 1 133 ? 23.261 12.560 40.812 1.00 13.55 133 TRP B CA 1
ATOM 3124 C C . TRP B 1 133 ? 22.122 11.702 41.394 1.00 12.75 133 TRP B C 1
ATOM 3125 O O . TRP B 1 133 ? 21.030 11.572 40.831 1.00 13.01 133 TRP B O 1
ATOM 3136 N N . GLN B 1 134 ? 22.377 11.138 42.570 1.00 13.26 134 GLN B N 1
ATOM 3137 C CA . GLN B 1 134 ? 21.301 10.448 43.284 1.00 13.87 134 GLN B CA 1
ATOM 3138 C C . GLN B 1 134 ? 20.108 11.386 43.552 1.00 14.06 134 GLN B C 1
ATOM 3139 O O . GLN B 1 134 ? 20.183 12.605 43.456 1.00 11.54 134 GLN B O 1
ATOM 3145 N N . ASN B 1 135 ? 18.996 10.796 43.893 1.00 15.34 135 ASN B N 1
ATOM 3146 C CA . ASN B 1 135 ? 17.813 11.586 44.231 1.00 16.11 135 ASN B CA 1
ATOM 3147 C C . ASN B 1 135 ? 18.091 12.708 45.225 1.00 14.55 135 ASN B C 1
ATOM 3148 O O . ASN B 1 135 ? 18.734 12.495 46.263 1.00 15.46 135 ASN B O 1
ATOM 3153 N N . ILE B 1 136 ? 17.657 13.898 44.867 1.00 13.56 136 ILE B N 1
ATOM 3154 C CA . ILE B 1 136 ? 17.772 15.103 45.674 1.00 15.64 136 ILE B CA 1
ATOM 3155 C C . ILE B 1 136 ? 16.397 15.539 46.087 1.00 17.27 136 ILE B C 1
ATOM 3156 O O . ILE B 1 136 ? 15.541 15.702 45.239 1.00 20.49 136 ILE B O 1
ATOM 3161 N N . THR B 1 137 ? 16.204 15.783 47.382 1.00 17.47 137 THR B N 1
ATOM 3162 C CA . THR B 1 137 ? 14.888 16.201 47.920 1.00 19.61 137 THR B CA 1
ATOM 3163 C C . THR B 1 137 ? 14.894 17.635 48.461 1.00 20.21 137 THR B C 1
ATOM 3164 O O . THR B 1 137 ? 13.829 18.177 48.718 1.00 23.47 137 THR B O 1
ATOM 3168 N N . ASN B 1 138 ? 16.065 18.235 48.644 1.00 18.52 138 ASN B N 1
ATOM 3169 C CA . ASN B 1 138 ? 16.158 19.593 49.236 1.00 17.71 138 ASN B CA 1
ATOM 3170 C C . ASN B 1 138 ? 16.339 20.731 48.226 1.00 15.32 138 ASN B C 1
ATOM 3171 O O . ASN B 1 138 ? 16.440 21.911 48.575 1.00 14.76 138 ASN B O 1
ATOM 3176 N N . ASN B 1 139 ? 16.291 20.399 46.924 1.00 15.43 139 ASN B N 1
ATOM 3177 C CA . ASN B 1 139 ? 16.151 21.414 45.912 1.00 14.88 139 ASN B CA 1
ATOM 3178 C C . ASN B 1 139 ? 15.516 20.835 44.649 1.00 14.66 139 ASN B C 1
ATOM 3179 O O . ASN B 1 139 ? 15.258 19.619 44.590 1.00 15.80 139 ASN B O 1
ATOM 3184 N N . THR B 1 140 ? 15.290 21.702 43.658 1.00 13.31 140 THR B N 1
ATOM 3185 C CA . THR B 1 140 ? 14.603 21.307 42.451 1.00 13.42 140 THR B CA 1
ATOM 3186 C C . THR B 1 140 ? 15.545 21.117 41.256 1.00 14.00 140 THR B C 1
ATOM 3187 O O . THR B 1 140 ? 15.081 21.153 40.131 1.00 14.26 140 THR B O 1
ATOM 3191 N N . SER B 1 141 ? 16.830 20.926 41.516 1.00 13.42 141 SER B N 1
ATOM 3192 C CA . SER B 1 141 ? 17.840 20.859 40.470 1.00 13.87 141 SER B CA 1
ATOM 3193 C C . SER B 1 141 ? 17.656 19.668 39.531 1.00 12.23 141 SER B C 1
ATOM 3194 O O . SER B 1 141 ? 18.255 19.654 38.450 1.00 13.02 141 SER B O 1
ATOM 3197 N N . GLN B 1 142 ? 16.884 18.669 39.927 1.00 12.80 142 GLN B N 1
ATOM 3198 C CA . GLN B 1 142 ? 16.596 17.540 39.070 1.00 14.12 142 GLN B CA 1
ATOM 3199 C C . GLN B 1 142 ? 15.257 17.632 38.340 1.00 14.57 142 GLN B C 1
ATOM 3200 O O . GLN B 1 142 ? 14.798 16.642 37.725 1.00 12.88 142 GLN B O 1
ATOM 3206 N N . ASN B 1 143 ? 14.635 18.827 38.375 1.00 14.09 143 ASN B N 1
ATOM 3207 C CA . ASN B 1 143 ? 13.310 18.961 37.794 1.00 14.67 143 ASN B CA 1
ATOM 3208 C C . ASN B 1 143 ? 13.504 19.745 36.494 1.00 14.63 143 ASN B C 1
ATOM 3209 O O . ASN B 1 143 ? 14.239 20.755 36.453 1.00 16.72 143 ASN B O 1
ATOM 3214 N N . TRP B 1 144 ? 12.782 19.299 35.498 1.00 15.45 144 TRP B N 1
ATOM 3215 C CA . TRP B 1 144 ? 12.937 19.832 34.096 1.00 15.13 144 TRP B CA 1
ATOM 3216 C C . TRP B 1 144 ? 11.518 20.015 33.552 1.00 14.65 144 TRP B C 1
ATOM 3217 O O . TRP B 1 144 ? 10.604 19.275 33.913 1.00 15.29 144 TRP B O 1
ATOM 3228 N N . THR B 1 145 ? 11.367 20.956 32.640 1.00 14.12 145 THR B N 1
ATOM 3229 C CA . THR B 1 145 ? 10.167 21.089 31.843 1.00 16.79 145 THR B CA 1
ATOM 3230 C C . THR B 1 145 ? 10.454 20.736 30.410 1.00 15.05 145 THR B C 1
ATOM 3231 O O . THR B 1 145 ? 11.560 20.816 30.000 1.00 16.64 145 THR B O 1
ATOM 3235 N N . PHE B 1 146 ? 9.446 20.223 29.738 1.00 16.14 146 PHE B N 1
ATOM 3236 C CA . PHE B 1 146 ? 9.569 19.842 28.318 1.00 16.33 146 PHE B CA 1
ATOM 3237 C C . PHE B 1 146 ? 8.574 20.665 27.489 1.00 17.67 146 PHE B C 1
ATOM 3238 O O . PHE B 1 146 ? 7.389 20.673 27.816 1.00 17.58 146 PHE B O 1
ATOM 3246 N N . GLN B 1 147 ? 9.067 21.371 26.462 1.00 15.18 147 GLN B N 1
ATOM 3247 C CA . GLN B 1 147 ? 8.189 22.067 25.555 1.00 16.21 147 GLN B CA 1
ATOM 3248 C C . GLN B 1 147 ? 8.210 21.319 24.231 1.00 14.16 147 GLN B C 1
ATOM 3249 O O . GLN B 1 147 ? 9.251 21.210 23.656 1.00 13.46 147 GLN B O 1
ATOM 3255 N N . LYS B 1 148 ? 7.067 20.816 23.787 1.00 14.34 148 LYS B N 1
ATOM 3256 C CA . LYS B 1 148 ? 6.994 20.023 22.550 1.00 13.73 148 LYS B CA 1
ATOM 3257 C C . LYS B 1 148 ? 7.086 20.960 21.381 1.00 13.36 148 LYS B C 1
ATOM 3258 O O . LYS B 1 148 ? 6.426 21.976 21.354 1.00 12.87 148 LYS B O 1
ATOM 3264 N N . LEU B 1 149 ? 7.945 20.626 20.440 1.00 13.72 149 LEU B N 1
ATOM 3265 C CA . LEU B 1 149 ? 8.185 21.430 19.246 1.00 13.02 149 LEU B CA 1
ATOM 3266 C C . LEU B 1 149 ? 7.808 20.662 18.001 1.00 12.70 149 LEU B C 1
ATOM 3267 O O . LEU B 1 149 ? 8.056 21.154 16.881 1.00 13.31 149 LEU B O 1
ATOM 3272 N N . SER B 1 150 ? 7.315 19.439 18.135 1.00 13.06 150 SER B N 1
ATOM 3273 C CA . SER B 1 150 ? 6.974 18.551 17.014 1.00 13.61 150 SER B CA 1
ATOM 3274 C C . SER B 1 150 ? 5.473 18.284 16.925 1.00 12.29 150 SER B C 1
ATOM 3275 O O . SER B 1 150 ? 4.731 18.520 17.881 1.00 13.20 150 SER B O 1
ATOM 3278 N N . GLN B 1 151 ? 5.046 17.832 15.737 1.00 12.06 151 GLN B N 1
ATOM 3279 C CA . GLN B 1 151 ? 3.724 17.369 15.448 1.00 13.20 151 GLN B CA 1
ATOM 3280 C C . GLN B 1 151 ? 3.844 16.107 14.641 1.00 13.20 151 GLN B C 1
ATOM 3281 O O . GLN B 1 151 ? 4.751 15.991 13.845 1.00 12.87 151 GLN B O 1
ATOM 3287 N N . THR B 1 152 ? 2.967 15.158 14.903 1.00 13.06 152 THR B N 1
ATOM 3288 C CA . THR B 1 152 ? 2.846 13.999 14.025 1.00 14.94 152 THR B CA 1
ATOM 3289 C C . THR B 1 152 ? 2.191 14.346 12.704 1.00 15.02 152 THR B C 1
ATOM 3290 O O . THR B 1 152 ? 1.575 15.406 12.531 1.00 14.04 152 THR B O 1
ATOM 3294 N N . GLY B 1 153 ? 2.419 13.473 11.731 1.00 15.73 153 GLY B N 1
ATOM 3295 C CA . GLY B 1 153 ? 1.706 13.595 10.450 1.00 15.90 153 GLY B CA 1
ATOM 3296 C C . GLY B 1 153 ? 0.224 13.701 10.707 1.00 15.29 153 GLY B C 1
ATOM 3297 O O . GLY B 1 153 ? -0.423 14.602 10.166 1.00 15.99 153 GLY B O 1
ATOM 3298 N N . ALA B 1 154 ? -0.332 12.804 11.543 1.00 17.65 154 ALA B N 1
ATOM 3299 C CA . ALA B 1 154 ? -1.785 12.818 11.832 1.00 19.20 154 ALA B CA 1
ATOM 3300 C C . ALA B 1 154 ? -2.144 14.144 12.484 1.00 17.15 154 ALA B C 1
ATOM 3301 O O . ALA B 1 154 ? -3.176 14.727 12.184 1.00 16.67 154 ALA B O 1
ATOM 3303 N N . ASN B 1 155 ? -1.325 14.617 13.426 1.00 16.69 155 ASN B N 1
ATOM 3304 C CA . ASN B 1 155 ? -1.601 15.939 14.047 1.00 16.19 155 ASN B CA 1
ATOM 3305 C C . ASN B 1 155 ? -1.736 17.067 13.001 1.00 15.43 155 ASN B C 1
ATOM 3306 O O . ASN B 1 155 ? -2.670 17.875 13.070 1.00 14.80 155 ASN B O 1
ATOM 3311 N N . VAL B 1 156 ? -0.763 17.181 12.083 1.00 14.14 156 VAL B N 1
ATOM 3312 C CA . VAL B 1 156 ? -0.773 18.268 11.090 1.00 14.34 156 VAL B CA 1
ATOM 3313 C C . VAL B 1 156 ? -1.992 18.071 10.138 1.00 15.44 156 VAL B C 1
ATOM 3314 O O . VAL B 1 156 ? -2.693 19.039 9.822 1.00 14.82 156 VAL B O 1
ATOM 3318 N N . HIS B 1 157 ? -2.270 16.853 9.715 1.00 15.90 157 HIS B N 1
ATOM 3319 C CA A HIS B 1 157 ? -3.436 16.586 8.853 0.55 17.64 157 HIS B CA 1
ATOM 3320 C CA B HIS B 1 157 ? -3.456 16.551 8.853 0.45 17.49 157 HIS B CA 1
ATOM 3321 C C . HIS B 1 157 ? -4.745 17.096 9.474 1.00 18.31 157 HIS B C 1
ATOM 3322 O O . HIS B 1 157 ? -5.529 17.829 8.809 1.00 18.40 157 HIS B O 1
ATOM 3335 N N . ALA B 1 158 ? -4.954 16.774 10.754 1.00 17.43 158 ALA B N 1
ATOM 3336 C CA . ALA B 1 158 ? -6.097 17.266 11.455 1.00 17.53 158 ALA B CA 1
ATOM 3337 C C . ALA B 1 158 ? -6.134 18.785 11.503 1.00 16.08 158 ALA B C 1
ATOM 3338 O O . ALA B 1 158 ? -7.156 19.411 11.205 1.00 18.15 158 ALA B O 1
ATOM 3340 N N . THR B 1 159 ? -5.015 19.382 11.838 1.00 15.52 159 THR B N 1
ATOM 3341 C CA . THR B 1 159 ? -4.910 20.807 11.843 1.00 15.42 159 THR B CA 1
ATOM 3342 C C . THR B 1 159 ? -5.307 21.409 10.478 1.00 16.51 159 THR B C 1
ATOM 3343 O O . THR B 1 159 ? -6.130 22.344 10.382 1.00 16.91 159 THR B O 1
ATOM 3347 N N . LEU B 1 160 ? -4.755 20.811 9.458 1.00 16.60 160 LEU B N 1
ATOM 3348 C CA . LEU B 1 160 ? -4.957 21.275 8.085 1.00 17.94 160 LEU B CA 1
ATOM 3349 C C . LEU B 1 160 ? -6.421 21.150 7.684 1.00 18.44 160 LEU B C 1
ATOM 3350 O O . LEU B 1 160 ? -7.024 22.122 7.208 1.00 19.22 160 LEU B O 1
ATOM 3355 N N . LEU B 1 161 ? -7.023 20.026 7.971 1.00 19.15 161 LEU B N 1
ATOM 3356 C CA . LEU B 1 161 ? -8.460 19.868 7.719 1.00 24.15 161 LEU B CA 1
ATOM 3357 C C . LEU B 1 161 ? -9.374 20.771 8.498 1.00 25.07 161 LEU B C 1
ATOM 3358 O O . LEU B 1 161 ? -10.478 20.973 8.066 1.00 26.89 161 LEU B O 1
ATOM 3363 N N . ALA B 1 162 ? -8.956 21.305 9.647 1.00 21.11 162 ALA B N 1
ATOM 3364 C CA . ALA B 1 162 ? -9.801 22.179 10.432 1.00 20.05 162 ALA B CA 1
ATOM 3365 C C . ALA B 1 162 ? -9.605 23.680 10.127 1.00 19.95 162 ALA B C 1
ATOM 3366 O O . ALA B 1 162 ? -10.312 24.541 10.627 1.00 21.56 162 ALA B O 1
ATOM 3368 N N . CYS B 1 163 ? -8.650 24.015 9.279 1.00 19.74 163 CYS B N 1
ATOM 3369 C CA . CYS B 1 163 ? -8.414 25.425 8.975 1.00 18.25 163 CYS B CA 1
ATOM 3370 C C . CYS B 1 163 ? -9.435 26.004 7.971 1.00 17.21 163 CYS B C 1
ATOM 3371 O O . CYS B 1 163 ? -10.077 25.271 7.241 1.00 18.59 163 CYS B O 1
ATOM 3375 N N . PRO B 1 164 ? -9.591 27.328 7.953 1.00 16.20 164 PRO B N 1
ATOM 3376 C CA . PRO B 1 164 ? -10.642 27.939 7.190 1.00 15.89 164 PRO B CA 1
ATOM 3377 C C . PRO B 1 164 ? -10.209 28.202 5.728 1.00 18.24 164 PRO B C 1
ATOM 3378 O O . PRO B 1 164 ? -10.954 28.808 5.016 1.00 18.92 164 PRO B O 1
ATOM 3382 N N . ALA B 1 165 ? -9.058 27.702 5.288 1.00 18.24 165 ALA B N 1
ATOM 3383 C CA . ALA B 1 165 ? -8.481 28.194 4.004 1.00 18.63 165 ALA B CA 1
ATOM 3384 C C . ALA B 1 165 ? -8.597 27.133 2.902 1.00 19.57 165 ALA B C 1
ATOM 3385 O O . ALA B 1 165 ? -7.758 27.150 1.996 1.00 16.56 165 ALA B O 1
ATOM 3387 N N . LEU B 1 166 ? -9.555 26.202 2.990 1.00 16.28 166 LEU B N 1
ATOM 3388 C CA . LEU B 1 166 ? -9.666 25.109 2.033 1.00 15.95 166 LEU B CA 1
ATOM 3389 C C . LEU B 1 166 ? -10.946 25.203 1.207 1.00 16.42 166 LEU B C 1
ATOM 3390 O O . LEU B 1 166 ? -11.998 25.627 1.702 1.00 16.91 166 LEU B O 1
ATOM 3395 N N . ARG B 1 167 ? -10.843 24.785 -0.045 1.00 16.18 167 ARG B N 1
ATOM 3396 C CA . ARG B 1 167 ? -11.982 24.497 -0.885 1.00 16.63 167 ARG B CA 1
ATOM 3397 C C . ARG B 1 167 ? -12.569 23.149 -0.485 1.00 17.78 167 ARG B C 1
ATOM 3398 O O . ARG B 1 167 ? -11.895 22.324 0.136 1.00 18.38 167 ARG B O 1
ATOM 3406 N N . GLN B 1 168 ? -13.787 22.905 -0.925 1.00 17.35 168 GLN B N 1
ATOM 3407 C CA . GLN B 1 168 ? -14.513 21.630 -0.724 1.00 19.93 168 GLN B CA 1
ATOM 3408 C C . GLN B 1 168 ? -13.820 20.470 -1.324 1.00 18.84 168 GLN B C 1
ATOM 3409 O O . GLN B 1 168 ? -13.895 19.365 -0.812 1.00 20.58 168 GLN B O 1
ATOM 3415 N N . ASP B 1 169 ? -13.115 20.717 -2.416 1.00 17.49 169 ASP B N 1
ATOM 3416 C CA . ASP B 1 169 ? -12.423 19.683 -3.116 1.00 16.88 169 ASP B CA 1
ATOM 3417 C C . ASP B 1 169 ? -10.966 19.493 -2.708 1.00 18.39 169 ASP B C 1
ATOM 3418 O O . ASP B 1 169 ? -10.202 18.737 -3.376 1.00 17.31 169 ASP B O 1
ATOM 3423 N N . PHE B 1 170 ? -10.586 20.104 -1.590 1.00 18.35 170 PHE B N 1
ATOM 3424 C CA . PHE B 1 170 ? -9.194 20.063 -1.143 1.00 17.87 170 PHE B CA 1
ATOM 3425 C C . PHE B 1 170 ? -8.770 18.627 -0.930 1.00 17.60 170 PHE B C 1
ATOM 3426 O O . PHE B 1 170 ? -9.490 17.851 -0.306 1.00 18.98 170 PHE B O 1
ATOM 3434 N N . LYS B 1 171 ? -7.616 18.273 -1.460 1.00 17.05 171 LYS B N 1
ATOM 3435 C CA . LYS B 1 171 ? -6.920 17.018 -1.114 1.00 18.47 171 LYS B CA 1
ATOM 3436 C C . LYS B 1 171 ? -5.493 17.307 -0.705 1.00 18.86 171 LYS B C 1
ATOM 3437 O O . LYS B 1 171 ? -4.828 18.166 -1.284 1.00 17.54 171 LYS B O 1
ATOM 3443 N N . SER B 1 172 ? -5.015 16.573 0.285 1.00 18.64 172 SER B N 1
ATOM 3444 C CA . SER B 1 172 ? -3.686 16.707 0.722 1.00 18.15 172 SER B CA 1
ATOM 3445 C C . SER B 1 172 ? -3.045 15.321 0.827 1.00 17.93 172 SER B C 1
ATOM 3446 O O . SER B 1 172 ? -3.754 14.290 0.893 1.00 15.35 172 SER B O 1
ATOM 3449 N N . TYR B 1 173 ? -1.715 15.354 0.861 1.00 16.42 173 TYR B N 1
ATOM 3450 C CA . TYR B 1 173 ? -0.865 14.163 0.849 1.00 16.41 173 TYR B CA 1
ATOM 3451 C C . TYR B 1 173 ? 0.250 14.355 1.856 1.00 15.45 173 TYR B C 1
ATOM 3452 O O . TYR B 1 173 ? 0.867 15.413 1.894 1.00 15.62 173 TYR B O 1
ATOM 3461 N N . LEU B 1 174 ? 0.497 13.336 2.670 1.00 14.87 174 LEU B N 1
ATOM 3462 C CA . LEU B 1 174 ? 1.402 13.417 3.767 1.00 15.84 174 LEU B CA 1
ATOM 3463 C C . LEU B 1 174 ? 2.655 12.658 3.361 1.00 14.81 174 LEU B C 1
ATOM 3464 O O . LEU B 1 174 ? 2.538 11.601 2.719 1.00 13.59 174 LEU B O 1
ATOM 3469 N N . SER B 1 175 ? 3.814 13.166 3.753 1.00 13.76 175 SER B N 1
ATOM 3470 C CA . SER B 1 175 ? 5.121 12.660 3.424 1.00 14.50 175 SER B CA 1
ATOM 3471 C C . SER B 1 175 ? 5.853 11.863 4.514 1.00 13.54 175 SER B C 1
ATOM 3472 O O . SER B 1 175 ? 6.515 10.901 4.211 1.00 13.44 175 SER B O 1
ATOM 3475 N N . ASP B 1 176 ? 5.742 12.323 5.759 1.00 12.65 176 ASP B N 1
ATOM 3476 C CA . ASP B 1 176 ? 6.523 11.839 6.880 1.00 12.71 176 ASP B CA 1
ATOM 3477 C C . ASP B 1 176 ? 5.637 11.656 8.101 1.00 13.25 176 ASP B C 1
ATOM 3478 O O . ASP B 1 176 ? 4.478 11.996 8.082 1.00 13.11 176 ASP B O 1
ATOM 3483 N N . GLY B 1 177 ? 6.212 11.053 9.113 1.00 13.47 177 GLY B N 1
ATOM 3484 C CA . GLY B 1 177 ? 5.488 10.745 10.349 1.00 13.53 177 GLY B CA 1
ATOM 3485 C C . GLY B 1 177 ? 5.616 11.730 11.497 1.00 13.62 177 GLY B C 1
ATOM 3486 O O . GLY B 1 177 ? 4.684 11.849 12.293 1.00 14.81 177 GLY B O 1
ATOM 3487 N N . LEU B 1 178 ? 6.786 12.348 11.655 1.00 13.74 178 LEU B N 1
ATOM 3488 C CA . LEU B 1 178 ? 7.070 13.203 12.784 1.00 13.39 178 LEU B CA 1
ATOM 3489 C C . LEU B 1 178 ? 7.719 14.437 12.240 1.00 13.46 178 LEU B C 1
ATOM 3490 O O . LEU B 1 178 ? 8.705 14.346 11.498 1.00 12.51 178 LEU B O 1
ATOM 3495 N N . TYR B 1 179 ? 7.119 15.572 12.547 1.00 11.34 179 TYR B N 1
ATOM 3496 C CA . TYR B 1 179 ? 7.613 16.849 12.028 1.00 12.28 179 TYR B CA 1
ATOM 3497 C C . TYR B 1 179 ? 8.163 17.775 13.117 1.00 12.63 179 TYR B C 1
ATOM 3498 O O . TYR B 1 179 ? 7.484 18.005 14.124 1.00 13.08 179 TYR B O 1
ATOM 3507 N N . LEU B 1 180 ? 9.299 18.404 12.843 1.00 11.96 180 LEU B N 1
ATOM 3508 C CA . LEU B 1 180 ? 9.755 19.597 13.586 1.00 11.63 180 LEU B CA 1
ATOM 3509 C C . LEU B 1 180 ? 9.038 20.821 13.050 1.00 13.16 180 LEU B C 1
ATOM 3510 O O . LEU B 1 180 ? 8.939 21.036 11.833 1.00 12.15 180 LEU B O 1
ATOM 3515 N N . VAL B 1 181 ? 8.512 21.600 13.961 1.00 11.99 181 VAL B N 1
ATOM 3516 C CA . VAL B 1 181 ? 7.850 22.861 13.612 1.00 13.80 181 VAL B CA 1
ATOM 3517 C C . VAL B 1 181 ? 8.932 23.923 13.763 1.00 12.94 181 VAL B C 1
ATOM 3518 O O . VAL B 1 181 ? 9.485 24.146 14.846 1.00 14.05 181 VAL B O 1
ATOM 3522 N N . LEU B 1 182 ? 9.228 24.623 12.658 1.00 12.68 182 LEU B N 1
ATOM 3523 C CA . LEU B 1 182 ? 10.250 25.642 12.656 1.00 12.78 182 LEU B CA 1
ATOM 3524 C C . LEU B 1 182 ? 9.743 26.956 13.188 1.00 13.05 182 LEU B C 1
ATOM 3525 O O . LEU B 1 182 ? 8.554 27.241 13.099 1.00 12.86 182 LEU B O 1
ATOM 3530 N N . THR B 1 183 ? 10.679 27.791 13.618 1.00 14.29 183 THR B N 1
ATOM 3531 C CA . THR B 1 183 ? 10.366 29.169 13.971 1.00 14.12 183 THR B CA 1
ATOM 3532 C C . THR B 1 183 ? 10.375 30.041 12.733 1.00 15.23 183 THR B C 1
ATOM 3533 O O . THR B 1 183 ? 10.933 29.697 11.672 1.00 14.31 183 THR B O 1
ATOM 3537 N N . ARG B 1 184 ? 9.769 31.220 12.910 1.00 15.95 184 ARG B N 1
ATOM 3538 C CA . ARG B 1 184 ? 9.879 32.221 11.852 1.00 16.89 184 ARG B CA 1
ATOM 3539 C C . ARG B 1 184 ? 11.272 32.645 11.538 1.00 15.02 184 ARG B C 1
ATOM 3540 O O . ARG B 1 184 ? 11.658 32.855 10.373 1.00 14.07 184 ARG B O 1
ATOM 3548 N N . ASP B 1 185 ? 12.108 32.759 12.546 1.00 15.85 185 ASP B N 1
ATOM 3549 C CA . ASP B 1 185 ? 13.475 33.107 12.285 1.00 15.32 185 ASP B CA 1
ATOM 3550 C C . ASP B 1 185 ? 14.128 32.099 11.424 1.00 15.55 185 ASP B C 1
ATOM 3551 O O . ASP B 1 185 ? 14.898 32.435 10.513 1.00 15.27 185 ASP B O 1
ATOM 3556 N N . GLN B 1 186 ? 13.832 30.823 11.685 1.00 15.00 186 GLN B N 1
ATOM 3557 C CA . GLN B 1 186 ? 14.457 29.777 10.927 1.00 15.35 186 GLN B CA 1
ATOM 3558 C C . GLN B 1 186 ? 13.951 29.730 9.467 1.00 13.35 186 GLN B C 1
ATOM 3559 O O . GLN B 1 186 ? 14.776 29.643 8.552 1.00 15.92 186 GLN B O 1
ATOM 3565 N N . ILE B 1 187 ? 12.635 29.809 9.293 1.00 13.63 187 ILE B N 1
ATOM 3566 C CA . ILE B 1 187 ? 12.005 29.854 7.981 1.00 13.42 187 ILE B CA 1
ATOM 3567 C C . ILE B 1 187 ? 12.570 31.004 7.215 1.00 14.67 187 ILE B C 1
ATOM 3568 O O . ILE B 1 187 ? 13.026 30.856 6.079 1.00 13.29 187 ILE B O 1
ATOM 3573 N N . SER B 1 188 ? 12.548 32.182 7.804 1.00 14.51 188 SER B N 1
ATOM 3574 C CA . SER B 1 188 ? 13.127 33.310 7.141 1.00 15.80 188 SER B CA 1
ATOM 3575 C C . SER B 1 188 ? 14.608 33.202 6.790 1.00 16.02 188 SER B C 1
ATOM 3576 O O . SER B 1 188 ? 15.010 33.684 5.723 1.00 17.15 188 SER B O 1
ATOM 3579 N N . SER B 1 189 ? 15.430 32.584 7.632 1.00 15.33 189 SER B N 1
ATOM 3580 C CA A SER B 1 189 ? 16.854 32.466 7.345 0.80 16.65 189 SER B CA 1
ATOM 3581 C CA B SER B 1 189 ? 16.860 32.435 7.349 0.20 15.39 189 SER B CA 1
ATOM 3582 C C . SER B 1 189 ? 17.055 31.516 6.138 1.00 16.32 189 SER B C 1
ATOM 3583 O O . SER B 1 189 ? 17.865 31.770 5.283 1.00 17.18 189 SER B O 1
ATOM 3588 N N . ILE B 1 190 ? 16.268 30.463 6.071 1.00 15.45 190 ILE B N 1
ATOM 3589 C CA . ILE B 1 190 ? 16.310 29.516 4.910 1.00 14.56 190 ILE B CA 1
ATOM 3590 C C . ILE B 1 190 ? 15.919 30.256 3.643 1.00 14.98 190 ILE B C 1
ATOM 3591 O O . ILE B 1 190 ? 16.526 30.072 2.615 1.00 14.49 190 ILE B O 1
ATOM 3596 N N . TRP B 1 191 ? 14.864 31.061 3.734 1.00 13.76 191 TRP B N 1
ATOM 3597 C CA . TRP B 1 191 ? 14.329 31.787 2.612 1.00 13.60 191 TRP B CA 1
ATOM 3598 C C . TRP B 1 191 ? 15.343 32.828 2.129 1.00 14.95 191 TRP B C 1
ATOM 3599 O O . TRP B 1 191 ? 15.605 32.909 0.927 1.00 14.59 191 TRP B O 1
ATOM 3610 N N . GLN B 1 192 ? 15.943 33.572 3.072 1.00 16.06 192 GLN B N 1
ATOM 3611 C CA . GLN B 1 192 ? 17.000 34.540 2.761 1.00 20.24 192 GLN B CA 1
ATOM 3612 C C . GLN B 1 192 ? 18.143 33.812 2.043 1.00 20.93 192 GLN B C 1
ATOM 3613 O O . GLN B 1 192 ? 18.613 34.317 1.033 1.00 27.86 192 GLN B O 1
ATOM 3623 N N . ALA B 1 193 ? 18.555 32.630 2.506 1.00 20.19 193 ALA B N 1
ATOM 3624 C CA . ALA B 1 193 ? 19.648 31.934 1.911 1.00 21.77 193 ALA B CA 1
ATOM 3625 C C . ALA B 1 193 ? 19.326 31.361 0.528 1.00 23.26 193 ALA B C 1
ATOM 3626 O O . ALA B 1 193 ? 20.252 31.072 -0.235 1.00 23.18 193 ALA B O 1
ATOM 3628 N N . SER B 1 194 ? 18.035 31.161 0.222 1.00 21.10 194 SER B N 1
ATOM 3629 C CA . SER B 1 194 ? 17.609 30.487 -1.033 1.00 20.02 194 SER B CA 1
ATOM 3630 C C . SER B 1 194 ? 17.899 31.363 -2.250 1.00 19.10 194 SER B C 1
ATOM 3631 O O . SER B 1 194 ? 18.069 30.819 -3.348 1.00 22.34 194 SER B O 1
ATOM 3634 N N . GLY B 1 195 ? 17.889 32.664 -2.081 1.00 20.06 195 GLY B N 1
ATOM 3635 C CA . GLY B 1 195 ? 18.014 33.604 -3.168 1.00 20.23 195 GLY B CA 1
ATOM 3636 C C . GLY B 1 195 ? 16.692 33.811 -3.920 1.00 19.05 195 GLY B C 1
ATOM 3637 O O . GLY B 1 195 ? 16.650 34.577 -4.899 1.00 19.79 195 GLY B O 1
ATOM 3638 N N . LEU B 1 196 ? 15.606 33.151 -3.509 1.00 17.21 196 LEU B N 1
ATOM 3639 C CA . LEU B 1 196 ? 14.300 33.401 -4.092 1.00 15.01 196 LEU B CA 1
ATOM 3640 C C . LEU B 1 196 ? 13.866 34.873 -4.146 1.00 16.29 196 LEU B C 1
ATOM 3641 O O . LEU B 1 196 ? 13.269 35.329 -5.130 1.00 15.15 196 LEU B O 1
ATOM 3646 N N . GLY B 1 197 ? 14.233 35.648 -3.132 1.00 16.43 197 GLY B N 1
ATOM 3647 C CA . GLY B 1 197 ? 13.853 37.060 -3.045 1.00 16.28 197 GLY B CA 1
ATOM 3648 C C . GLY B 1 197 ? 14.442 37.963 -4.114 1.00 16.89 197 GLY B C 1
ATOM 3649 O O . GLY B 1 197 ? 13.853 38.975 -4.437 1.00 19.68 197 GLY B O 1
ATOM 3650 N N . SER B 1 198 ? 15.572 37.549 -4.644 1.00 18.94 198 SER B N 1
ATOM 3651 C CA A SER B 1 198 ? 16.242 38.253 -5.749 0.70 20.11 198 SER B CA 1
ATOM 3652 C CA B SER B 1 198 ? 16.261 38.245 -5.739 0.30 18.48 198 SER B CA 1
ATOM 3653 C C . SER B 1 198 ? 16.086 37.536 -7.091 1.00 20.10 198 SER B C 1
ATOM 3654 O O . SER B 1 198 ? 16.768 37.865 -8.049 1.00 22.06 198 SER B O 1
ATOM 3659 N N . THR B 1 199 ? 15.218 36.542 -7.171 1.00 17.86 199 THR B N 1
ATOM 3660 C CA . THR B 1 199 ? 14.968 35.855 -8.466 1.00 15.12 199 THR B CA 1
ATOM 3661 C C . THR B 1 199 ? 13.769 36.525 -9.082 1.00 14.10 199 THR B C 1
ATOM 3662 O O . THR B 1 199 ? 12.677 36.538 -8.509 1.00 13.82 199 THR B O 1
ATOM 3666 N N . PRO B 1 200 ? 13.905 37.030 -10.337 1.00 14.22 200 PRO B N 1
ATOM 3667 C CA . PRO B 1 200 ? 12.682 37.637 -10.893 1.00 15.09 200 PRO B CA 1
ATOM 3668 C C . PRO B 1 200 ? 11.556 36.607 -11.220 1.00 14.39 200 PRO B C 1
ATOM 3669 O O . PRO B 1 200 ? 11.876 35.491 -11.639 1.00 14.19 200 PRO B O 1
ATOM 3673 N N . TRP B 1 201 ? 10.304 37.028 -11.089 1.00 13.84 201 TRP B N 1
ATOM 3674 C CA . TRP B 1 201 ? 9.181 36.257 -11.462 1.00 14.09 201 TRP B CA 1
ATOM 3675 C C . TRP B 1 201 ? 9.126 36.234 -12.970 1.00 13.12 201 TRP B C 1
ATOM 3676 O O . TRP B 1 201 ? 9.174 37.273 -13.608 1.00 13.91 201 TRP B O 1
ATOM 3687 N N . ARG B 1 202 ? 8.966 35.035 -13.534 1.00 11.55 202 ARG B N 1
ATOM 3688 C CA . ARG B 1 202 ? 8.740 34.952 -14.995 1.00 11.96 202 ARG B CA 1
ATOM 3689 C C . ARG B 1 202 ? 7.695 33.917 -15.243 1.00 11.13 202 ARG B C 1
ATOM 3690 O O . ARG B 1 202 ? 7.747 32.765 -14.692 1.00 10.74 202 ARG B O 1
ATOM 3698 N N . SER B 1 203 ? 6.766 34.270 -16.123 1.00 11.20 203 SER B N 1
ATOM 3699 C CA . SER B 1 203 ? 5.609 33.470 -16.375 1.00 11.37 203 SER B CA 1
ATOM 3700 C C . SER B 1 203 ? 5.977 32.074 -16.862 1.00 11.46 203 SER B C 1
ATOM 3701 O O . SER B 1 203 ? 6.806 31.952 -17.745 1.00 11.40 203 SER B O 1
ATOM 3704 N N . GLU B 1 204 ? 5.359 31.062 -16.260 1.00 10.65 204 GLU B N 1
ATOM 3705 C CA . GLU B 1 204 ? 5.621 29.586 -16.520 1.00 10.75 204 GLU B CA 1
ATOM 3706 C C . GLU B 1 204 ? 6.987 29.074 -16.134 1.00 11.24 204 GLU B C 1
ATOM 3707 O O . GLU B 1 204 ? 7.108 28.060 -15.403 1.00 12.08 204 GLU B O 1
ATOM 3713 N N . ILE B 1 205 ? 8.053 29.726 -16.590 1.00 10.31 205 ILE B N 1
ATOM 3714 C CA . ILE B 1 205 ? 9.384 29.222 -16.474 1.00 11.12 205 ILE B CA 1
ATOM 3715 C C . ILE B 1 205 ? 9.948 29.375 -15.034 1.00 10.71 205 ILE B C 1
ATOM 3716 O O . ILE B 1 205 ? 10.722 28.570 -14.589 1.00 11.53 205 ILE B O 1
ATOM 3721 N N . PHE B 1 206 ? 9.513 30.418 -14.359 1.00 10.34 206 PHE B N 1
ATOM 3722 C CA . PHE B 1 206 ? 9.788 30.568 -12.938 1.00 10.65 206 PHE B CA 1
ATOM 3723 C C . PHE B 1 206 ? 8.754 31.467 -12.274 1.00 11.03 206 PHE B C 1
ATOM 3724 O O . PHE B 1 206 ? 8.976 32.605 -11.946 1.00 11.62 206 PHE B O 1
ATOM 3732 N N . ASP B 1 207 ? 7.594 30.865 -12.046 1.00 12.99 207 ASP B N 1
ATOM 3733 C CA . ASP B 1 207 ? 6.397 31.483 -11.547 1.00 11.59 207 ASP B CA 1
ATOM 3734 C C . ASP B 1 207 ? 5.962 30.844 -10.185 1.00 11.71 207 ASP B C 1
ATOM 3735 O O . ASP B 1 207 ? 6.788 30.174 -9.541 1.00 11.36 207 ASP B O 1
ATOM 3740 N N . CYS B 1 208 ? 4.743 31.119 -9.705 1.00 11.68 208 CYS B N 1
ATOM 3741 C CA . CYS B 1 208 ? 4.455 30.828 -8.296 1.00 12.11 208 CYS B CA 1
ATOM 3742 C C . CYS B 1 208 ? 4.704 29.345 -8.005 1.00 12.38 208 CYS B C 1
ATOM 3743 O O . CYS B 1 208 ? 5.256 29.012 -6.942 1.00 11.67 208 CYS B O 1
ATOM 3746 N N . ASP B 1 209 ? 4.340 28.457 -8.923 1.00 11.14 209 ASP B N 1
ATOM 3747 C CA . ASP B 1 209 ? 4.589 27.076 -8.677 1.00 12.73 209 ASP B CA 1
ATOM 3748 C C . ASP B 1 209 ? 6.061 26.792 -8.406 1.00 11.98 209 ASP B C 1
ATOM 3749 O O . ASP B 1 209 ? 6.381 25.940 -7.564 1.00 11.33 209 ASP B O 1
ATOM 3754 N N . ASP B 1 210 ? 6.949 27.463 -9.101 1.00 11.02 210 ASP B N 1
ATOM 3755 C CA . ASP B 1 210 ? 8.372 27.204 -8.977 1.00 11.38 210 ASP B CA 1
ATOM 3756 C C . ASP B 1 210 ? 8.909 27.767 -7.647 1.00 11.23 210 ASP B C 1
ATOM 3757 O O . ASP B 1 210 ? 9.645 27.118 -6.959 1.00 11.28 210 ASP B O 1
ATOM 3762 N N . PHE B 1 211 ? 8.489 28.991 -7.308 1.00 11.10 211 PHE B N 1
ATOM 3763 C CA . PHE B 1 211 ? 8.869 29.567 -6.026 1.00 12.23 211 PHE B CA 1
ATOM 3764 C C . PHE B 1 211 ? 8.452 28.649 -4.904 1.00 11.52 211 PHE B C 1
ATOM 3765 O O . PHE B 1 211 ? 9.291 28.406 -4.018 1.00 13.19 211 PHE B O 1
ATOM 3773 N N . ALA B 1 212 ? 7.210 28.153 -4.915 1.00 11.64 212 ALA B N 1
ATOM 3774 C CA . ALA B 1 212 ? 6.716 27.354 -3.819 1.00 10.68 212 ALA B CA 1
ATOM 3775 C C . ALA B 1 212 ? 7.392 25.956 -3.728 1.00 11.42 212 ALA B C 1
ATOM 3776 O O . ALA B 1 212 ? 7.730 25.433 -2.664 1.00 11.17 212 ALA B O 1
ATOM 3778 N N . THR B 1 213 ? 7.600 25.378 -4.892 1.00 10.82 213 THR B N 1
ATOM 3779 C CA . THR B 1 213 ? 8.235 24.050 -4.944 1.00 10.96 213 THR B CA 1
ATOM 3780 C C . THR B 1 213 ? 9.696 24.146 -4.589 1.00 10.91 213 THR B C 1
ATOM 3781 O O . THR B 1 213 ? 10.195 23.292 -3.869 1.00 11.22 213 THR B O 1
ATOM 3785 N N . VAL B 1 214 ? 10.420 25.127 -5.126 1.00 10.26 214 VAL B N 1
ATOM 3786 C CA . VAL B 1 214 ? 11.816 25.283 -4.874 1.00 10.98 214 VAL B CA 1
ATOM 3787 C C . VAL B 1 214 ? 12.012 25.605 -3.364 1.00 11.54 214 VAL B C 1
ATOM 3788 O O . VAL B 1 214 ? 12.927 25.052 -2.762 1.00 10.97 214 VAL B O 1
ATOM 3792 N N . PHE B 1 215 ? 11.196 26.500 -2.812 1.00 10.78 215 PHE B N 1
ATOM 3793 C CA . PHE B 1 215 ? 11.340 26.811 -1.373 1.00 11.46 215 PHE B CA 1
ATOM 3794 C C . PHE B 1 215 ? 11.160 25.547 -0.520 1.00 11.47 215 PHE B C 1
ATOM 3795 O O . PHE B 1 215 ? 11.984 25.320 0.414 1.00 10.88 215 PHE B O 1
ATOM 3803 N N . LYS B 1 216 ? 10.148 24.753 -0.849 1.00 9.83 216 LYS B N 1
ATOM 3804 C CA . LYS B 1 216 ? 9.926 23.500 -0.172 1.00 11.32 216 LYS B CA 1
ATOM 3805 C C . LYS B 1 216 ? 11.134 22.595 -0.183 1.00 10.73 216 LYS B C 1
ATOM 3806 O O . LYS B 1 216 ? 11.515 21.952 0.859 1.00 10.30 216 LYS B O 1
ATOM 3812 N N . GLY B 1 217 ? 11.754 22.520 -1.348 1.00 10.55 217 GLY B N 1
ATOM 3813 C CA . GLY B 1 217 ? 13.037 21.802 -1.427 1.00 10.62 217 GLY B CA 1
ATOM 3814 C C . GLY B 1 217 ? 14.189 22.413 -0.667 1.00 10.94 217 GLY B C 1
ATOM 3815 O O . GLY B 1 217 ? 15.064 21.674 -0.062 1.00 11.69 217 GLY B O 1
ATOM 3816 N N . ALA B 1 218 ? 14.235 23.743 -0.644 1.00 11.71 218 ALA B N 1
ATOM 3817 C CA . ALA B 1 218 ? 15.247 24.448 0.167 1.00 11.23 218 ALA B CA 1
ATOM 3818 C C . ALA B 1 218 ? 15.167 24.067 1.656 1.00 11.55 218 ALA B C 1
ATOM 3819 O O . ALA B 1 218 ? 16.176 23.899 2.303 1.00 10.17 218 ALA B O 1
ATOM 3821 N N . VAL B 1 219 ? 13.941 23.941 2.159 1.00 11.39 219 VAL B N 1
ATOM 3822 C CA . VAL B 1 219 ? 13.717 23.621 3.586 1.00 11.35 219 VAL B CA 1
ATOM 3823 C C . VAL B 1 219 ? 14.196 22.194 3.763 1.00 11.25 219 VAL B C 1
ATOM 3824 O O . VAL B 1 219 ? 14.939 21.939 4.722 1.00 10.42 219 VAL B O 1
ATOM 3828 N N . ALA B 1 220 ? 13.845 21.314 2.824 1.00 11.79 220 ALA B N 1
ATOM 3829 C CA . ALA B 1 220 ? 14.262 19.898 2.964 1.00 12.30 220 ALA B CA 1
ATOM 3830 C C . ALA B 1 220 ? 15.822 19.788 2.991 1.00 11.98 220 ALA B C 1
ATOM 3831 O O . ALA B 1 220 ? 16.392 19.044 3.770 1.00 10.61 220 ALA B O 1
ATOM 3833 N N . LYS B 1 221 ? 16.516 20.497 2.101 1.00 12.21 221 LYS B N 1
ATOM 3834 C CA . LYS B 1 221 ? 17.977 20.449 2.075 1.00 12.77 221 LYS B CA 1
ATOM 3835 C C . LYS B 1 221 ? 18.547 21.054 3.334 1.00 11.89 221 LYS B C 1
ATOM 3836 O O . LYS B 1 221 ? 19.517 20.531 3.865 1.00 12.45 221 LYS B O 1
ATOM 3842 N N . TRP B 1 222 ? 17.967 22.140 3.811 1.00 11.86 222 TRP B N 1
ATOM 3843 C CA . TRP B 1 222 ? 18.428 22.712 5.093 1.00 12.54 222 TRP B CA 1
ATOM 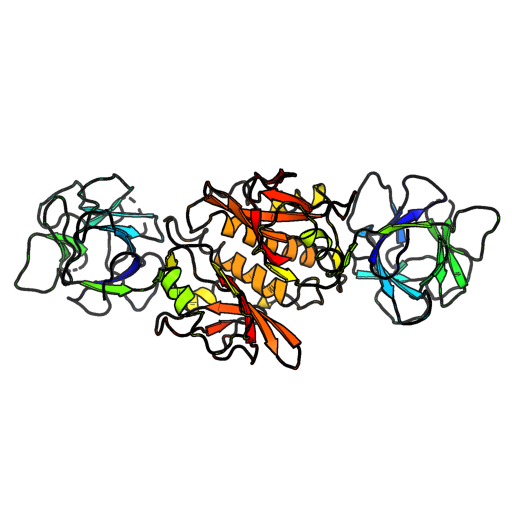3844 C C . TRP B 1 222 ? 18.350 21.702 6.247 1.00 12.24 222 TRP B C 1
ATOM 3845 O O . TRP B 1 222 ? 19.289 21.603 7.071 1.00 11.55 222 TRP B O 1
ATOM 3856 N N . GLY B 1 223 ? 17.244 20.975 6.267 1.00 11.32 223 GLY B N 1
ATOM 3857 C CA . GLY B 1 223 ? 17.075 19.893 7.258 1.00 12.50 223 GLY B CA 1
ATOM 3858 C C . GLY B 1 223 ? 18.111 18.843 7.150 1.00 12.54 223 GLY B C 1
ATOM 3859 O O . GLY B 1 223 ? 18.771 18.445 8.158 1.00 12.42 223 GLY B O 1
ATOM 3860 N N . ASN B 1 224 ? 18.338 18.376 5.925 1.00 12.16 224 ASN B N 1
ATOM 3861 C CA . ASN B 1 224 ? 19.387 17.390 5.734 1.00 12.37 224 ASN B CA 1
ATOM 3862 C C . ASN B 1 224 ? 20.768 17.860 6.112 1.00 12.21 224 ASN B C 1
ATOM 3863 O O . ASN B 1 224 ? 21.597 17.144 6.708 1.00 13.00 224 ASN B O 1
ATOM 3868 N N . GLU B 1 225 ? 21.011 19.113 5.861 1.00 14.59 225 GLU B N 1
ATOM 3869 C CA . GLU B 1 225 ? 22.360 19.669 6.044 1.00 15.30 225 GLU B CA 1
ATOM 3870 C C . GLU B 1 225 ? 22.614 20.115 7.492 1.00 15.11 225 GLU B C 1
ATOM 3871 O O . GLU B 1 225 ? 23.748 20.228 7.900 1.00 16.18 225 GLU B O 1
ATOM 3877 N N . ASN B 1 226 ? 21.568 20.324 8.276 1.00 13.56 226 ASN B N 1
ATOM 3878 C CA . ASN B 1 226 ? 21.796 20.778 9.651 1.00 13.98 226 ASN B CA 1
ATOM 3879 C C . ASN B 1 226 ? 21.436 19.797 10.732 1.00 14.92 226 ASN B C 1
ATOM 3880 O O . ASN B 1 226 ? 21.750 20.083 11.893 1.00 17.66 226 ASN B O 1
ATOM 3885 N N . PHE B 1 227 ? 20.774 18.689 10.426 1.00 13.03 227 PHE B N 1
ATOM 3886 C CA . PHE B 1 227 ? 20.420 17.725 11.473 1.00 14.03 227 PHE B CA 1
ATOM 3887 C C . PHE B 1 227 ? 21.037 16.374 11.198 1.00 14.02 227 PHE B C 1
ATOM 3888 O O . PHE B 1 227 ? 20.777 15.769 10.157 1.00 14.76 227 PHE B O 1
ATOM 3896 N N . LYS B 1 228 ? 21.895 15.935 12.097 1.00 13.86 228 LYS B N 1
ATOM 3897 C CA . LYS B 1 228 ? 22.559 14.612 11.951 1.00 15.14 228 LYS B CA 1
ATOM 3898 C C . LYS B 1 228 ? 21.712 13.465 12.447 1.00 15.10 228 LYS B C 1
ATOM 3899 O O . LYS B 1 228 ? 21.912 12.291 12.093 1.00 15.91 228 LYS B O 1
ATOM 3905 N N . ALA B 1 229 ? 20.717 13.769 13.266 1.00 13.74 229 ALA B N 1
ATOM 3906 C CA . ALA B 1 229 ? 19.724 12.724 13.661 1.00 12.98 229 ALA B CA 1
ATOM 3907 C C . ALA B 1 229 ? 18.824 12.433 12.472 1.00 14.34 229 ALA B C 1
ATOM 3908 O O . ALA B 1 229 ? 18.685 13.271 11.590 1.00 12.78 229 ALA B O 1
ATOM 3910 N N . ASN B 1 230 ? 18.276 11.247 12.421 1.00 14.10 230 ASN B N 1
ATOM 3911 C CA . ASN B 1 230 ? 17.192 10.926 11.526 1.00 15.63 230 ASN B CA 1
ATOM 3912 C C . ASN B 1 230 ? 15.850 10.768 12.284 1.00 15.30 230 ASN B C 1
ATOM 3913 O O . ASN B 1 230 ? 15.781 11.081 13.492 1.00 15.85 230 ASN B O 1
ATOM 3918 N N . GLY B 1 231 ? 14.800 10.345 11.593 1.00 13.98 231 GLY B N 1
ATOM 3919 C CA . GLY B 1 231 ? 13.572 9.985 12.228 1.00 14.43 231 GLY B CA 1
ATOM 3920 C C . GLY B 1 231 ? 12.584 11.102 12.450 1.00 13.84 231 GLY B C 1
ATOM 3921 O O . GLY B 1 231 ? 11.614 10.923 13.178 1.00 13.85 231 GLY B O 1
ATOM 3922 N N . PHE B 1 232 ? 12.802 12.239 11.779 1.00 12.23 232 PHE B N 1
ATOM 3923 C CA . PHE B 1 232 ? 11.802 13.305 11.707 1.00 12.44 232 PHE B CA 1
ATOM 3924 C C . PHE B 1 232 ? 12.074 14.116 10.422 1.00 12.51 232 PHE B C 1
ATOM 3925 O O . PHE B 1 232 ? 13.146 13.984 9.796 1.00 12.45 232 PHE B O 1
ATOM 3933 N N . ALA B 1 233 ? 11.097 14.975 10.101 1.00 11.91 233 ALA B N 1
ATOM 3934 C CA . ALA B 1 233 ? 11.193 15.862 8.961 1.00 12.41 233 ALA B CA 1
ATOM 3935 C C . ALA B 1 233 ? 10.863 17.231 9.414 1.00 12.20 233 ALA B C 1
ATOM 3936 O O . ALA B 1 233 ? 10.392 17.439 10.528 1.00 13.76 233 ALA B O 1
ATOM 3938 N N . LEU B 1 234 ? 11.140 18.185 8.544 1.00 11.36 234 LEU B N 1
ATOM 3939 C CA A LEU B 1 234 ? 10.773 19.577 8.773 0.80 11.43 234 LEU B CA 1
ATOM 3940 C CA B LEU B 1 234 ? 10.779 19.582 8.778 0.20 11.35 234 LEU B CA 1
ATOM 3941 C C . LEU B 1 234 ? 9.463 19.892 8.085 1.00 11.57 234 LEU B C 1
ATOM 3942 O O . LEU B 1 234 ? 9.301 19.612 6.871 1.00 11.32 234 LEU B O 1
ATOM 3951 N N . LEU B 1 235 ? 8.513 20.478 8.809 1.00 12.42 235 LEU B N 1
ATOM 3952 C CA . LEU B 1 235 ? 7.233 20.863 8.214 1.00 12.07 235 LEU B CA 1
ATOM 3953 C C . LEU B 1 235 ? 7.383 22.034 7.280 1.00 11.62 235 LEU B C 1
ATOM 3954 O O . LEU B 1 235 ? 7.791 23.081 7.690 1.00 11.47 235 LEU B O 1
ATOM 3959 N N . CYS B 1 236 ? 7.098 21.805 5.987 1.00 11.67 236 CYS B N 1
ATOM 3960 C CA . CYS B 1 236 ? 7.037 22.917 5.054 1.00 11.89 236 CYS B CA 1
ATOM 3961 C C . CYS B 1 236 ? 5.978 22.517 4.038 1.00 12.71 236 CYS B C 1
ATOM 3962 O O . CYS B 1 236 ? 6.225 21.711 3.180 1.00 12.41 236 CYS B O 1
ATOM 3965 N N . GLY B 1 237 ? 4.818 23.087 4.162 1.00 12.26 237 GLY B N 1
ATOM 3966 C CA . GLY B 1 237 ? 3.709 22.783 3.250 1.00 12.53 237 GLY B CA 1
ATOM 3967 C C . GLY B 1 237 ? 3.790 23.484 1.905 1.00 12.14 237 GLY B C 1
ATOM 3968 O O . GLY B 1 237 ? 4.339 24.598 1.794 1.00 12.71 237 GLY B O 1
ATOM 3969 N N . LEU B 1 238 ? 3.253 22.796 0.924 1.00 11.23 238 LEU B N 1
ATOM 3970 C CA . LEU B 1 238 ? 2.954 23.339 -0.422 1.00 13.06 238 LEU B CA 1
ATOM 3971 C C . LEU B 1 238 ? 1.438 23.376 -0.574 1.00 12.89 238 LEU B C 1
ATOM 3972 O O . LEU B 1 238 ? 0.757 22.397 -0.181 1.00 12.76 238 LEU B O 1
ATOM 3977 N N . MET B 1 239 ? 0.900 24.501 -1.088 1.00 11.17 239 MET B N 1
ATOM 3978 C CA . MET B 1 239 ? -0.516 24.589 -1.385 1.00 12.82 239 MET B CA 1
ATOM 3979 C C . MET B 1 239 ? -0.681 25.224 -2.791 1.00 12.84 239 MET B C 1
ATOM 3980 O O . MET B 1 239 ? 0.083 26.052 -3.172 1.00 11.56 239 MET B O 1
ATOM 3985 N N . PHE B 1 240 ? -1.630 24.717 -3.552 1.00 13.43 240 PHE B N 1
ATOM 3986 C CA . PHE B 1 240 ? -2.187 25.388 -4.720 1.00 14.23 240 PHE B CA 1
ATOM 3987 C C . PHE B 1 240 ? -3.609 25.766 -4.323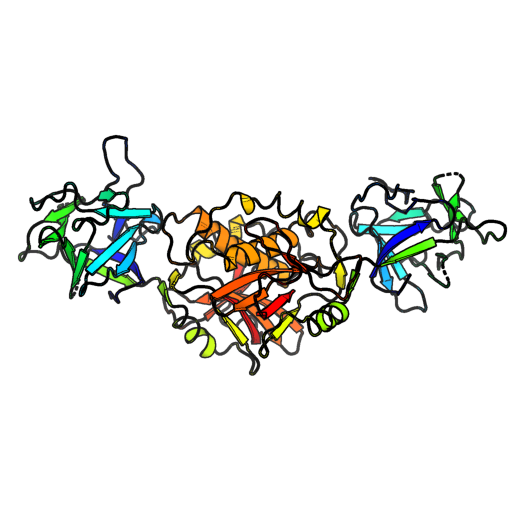 1.00 14.19 240 PHE B C 1
ATOM 3988 O O . PHE B 1 240 ? -4.412 24.927 -3.833 1.00 13.93 240 PHE B O 1
ATOM 3996 N N . GLY B 1 241 ? -3.938 27.026 -4.535 1.00 13.70 241 GLY B N 1
ATOM 3997 C CA . GLY B 1 241 ? -5.283 27.493 -4.260 1.00 15.02 241 GLY B CA 1
ATOM 3998 C C . GLY B 1 241 ? -5.747 28.520 -5.273 1.00 17.15 241 GLY B C 1
ATOM 3999 O O . GLY B 1 241 ? -4.987 28.930 -6.155 1.00 13.98 241 GLY B O 1
ATOM 4000 N N . SER B 1 242 ? -7.004 28.906 -5.124 1.00 16.50 242 SER B N 1
ATOM 4001 C CA . SER B 1 242 ? -7.593 29.837 -6.042 1.00 19.71 242 SER B CA 1
ATOM 4002 C C . SER B 1 242 ? -8.600 30.707 -5.401 1.00 18.73 242 SER B C 1
ATOM 4003 O O . SER B 1 242 ? -9.177 30.402 -4.345 1.00 19.07 242 SER B O 1
ATOM 4006 N N . LYS B 1 243 ? -8.893 31.777 -6.112 1.00 19.90 243 LYS B N 1
ATOM 4007 C CA . LYS B 1 243 ? -10.138 32.490 -5.813 1.00 20.93 243 LYS B CA 1
ATOM 4008 C C . LYS B 1 243 ? -10.731 32.946 -7.122 1.00 22.35 243 LYS B C 1
ATOM 4009 O O . LYS B 1 243 ? -10.177 32.662 -8.171 1.00 20.51 243 LYS B O 1
ATOM 4015 N N . SER B 1 244 ? -11.813 33.710 -7.073 1.00 24.02 244 SER B N 1
ATOM 4016 C CA . SER B 1 244 ? -12.436 34.162 -8.353 1.00 23.43 244 SER B CA 1
ATOM 4017 C C . SER B 1 244 ? -11.457 34.903 -9.305 1.00 25.04 244 SER B C 1
ATOM 4018 O O . SER B 1 244 ? -11.588 34.791 -10.529 1.00 26.94 244 SER B O 1
ATOM 4021 N N . SER B 1 245 ? -10.473 35.606 -8.776 1.00 24.90 245 SER B N 1
ATOM 4022 C CA . SER B 1 245 ? -9.537 36.353 -9.598 1.00 23.59 245 SER B CA 1
ATOM 4023 C C . SER B 1 245 ? -8.256 35.655 -10.124 1.00 25.55 245 SER B C 1
ATOM 4024 O O . SER B 1 245 ? -7.510 36.277 -10.886 1.00 25.38 245 SER B O 1
ATOM 4027 N N . GLY B 1 246 ? -8.004 34.383 -9.728 1.00 23.10 246 GLY B N 1
ATOM 4028 C CA . GLY B 1 246 ? -6.953 33.535 -10.324 1.00 21.89 246 GLY B CA 1
ATOM 4029 C C . GLY B 1 246 ? -6.418 32.546 -9.263 1.00 19.57 246 GLY B C 1
ATOM 4030 O O . GLY B 1 246 ? -6.944 32.451 -8.135 1.00 18.74 246 GLY B O 1
ATOM 4031 N N . ALA B 1 247 ? -5.373 31.835 -9.626 1.00 19.81 247 ALA B N 1
ATOM 4032 C CA . ALA B 1 247 ? -4.849 30.737 -8.834 1.00 18.56 247 ALA B CA 1
ATOM 4033 C C . ALA B 1 247 ? -3.412 30.969 -8.473 1.00 17.07 247 ALA B C 1
ATOM 4034 O O . ALA B 1 247 ? -2.661 31.602 -9.248 1.00 19.09 247 ALA B O 1
ATOM 4036 N N . HIS B 1 248 ? -2.973 30.400 -7.320 1.00 14.87 248 HIS B N 1
ATOM 4037 C CA . HIS B 1 248 ? -1.628 30.758 -6.818 1.00 14.09 248 HIS B CA 1
ATOM 4038 C C . HIS B 1 248 ? -1.106 29.617 -6.010 1.00 13.57 248 HIS B C 1
ATOM 4039 O O . HIS B 1 248 ? -1.896 28.935 -5.364 1.00 13.29 248 HIS B O 1
ATOM 4046 N N . ALA B 1 249 ? 0.225 29.472 -6.053 1.00 13.50 249 ALA B N 1
ATOM 4047 C CA . ALA B 1 249 ? 0.975 28.518 -5.272 1.00 13.83 249 ALA B CA 1
ATOM 4048 C C . ALA B 1 249 ? 1.743 29.212 -4.195 1.00 12.99 249 ALA B C 1
ATOM 4049 O O . ALA B 1 249 ? 2.333 30.246 -4.429 1.00 13.30 249 ALA B O 1
ATOM 4051 N N . TYR B 1 250 ? 1.772 28.594 -3.005 1.00 12.14 250 TYR B N 1
ATOM 4052 C CA . TYR B 1 250 ? 2.370 29.246 -1.822 1.00 12.87 250 TYR B CA 1
ATOM 4053 C C . TYR B 1 250 ? 2.658 28.162 -0.815 1.00 11.99 250 TYR B C 1
ATOM 4054 O O . TYR B 1 250 ? 2.375 26.945 -1.049 1.00 11.34 250 TYR B O 1
ATOM 4063 N N . ASN B 1 251 ? 3.313 28.561 0.247 1.00 11.75 251 ASN B N 1
ATOM 4064 C CA . ASN B 1 251 ? 3.720 27.598 1.271 1.00 11.50 251 ASN B CA 1
ATOM 4065 C C . ASN B 1 251 ? 2.925 27.829 2.579 1.00 11.80 251 ASN B C 1
ATOM 4066 O O . ASN B 1 251 ? 2.226 28.821 2.743 1.00 12.86 251 ASN B O 1
ATOM 4071 N N . TRP B 1 252 ? 3.070 26.895 3.521 1.00 12.85 252 TRP B N 1
ATOM 4072 C CA . TRP B 1 252 ? 2.322 26.964 4.741 1.00 12.33 252 TRP B CA 1
ATOM 4073 C C . TRP B 1 252 ? 2.997 26.170 5.844 1.00 13.60 252 TRP B C 1
ATOM 4074 O O . TRP B 1 252 ? 3.777 25.230 5.583 1.00 13.58 252 TRP B O 1
ATOM 4085 N N . PHE B 1 253 ? 2.624 26.535 7.059 1.00 12.79 253 PHE B N 1
ATOM 4086 C CA . PHE B 1 253 ? 3.267 26.059 8.248 1.00 13.63 253 PHE B CA 1
ATOM 4087 C C . PHE B 1 253 ? 2.245 26.043 9.387 1.00 14.86 253 PHE B C 1
ATOM 4088 O O . PHE B 1 253 ? 1.112 26.605 9.283 1.00 13.88 253 PHE B O 1
ATOM 4096 N N . VAL B 1 254 ? 2.675 25.458 10.500 1.00 14.95 254 VAL B N 1
ATOM 4097 C CA . VAL B 1 254 ? 1.945 25.660 11.765 1.00 15.20 254 VAL B CA 1
ATOM 4098 C C . VAL B 1 254 ? 2.855 26.388 12.671 1.00 15.25 254 VAL B C 1
ATOM 4099 O O . VAL B 1 254 ? 4.054 26.426 12.489 1.00 14.19 254 VAL B O 1
ATOM 4103 N N . GLU B 1 255 ? 2.257 27.033 13.669 1.00 18.53 255 GLU B N 1
ATOM 4104 C CA . GLU B 1 255 ? 2.954 27.970 14.520 1.00 19.48 255 GLU B CA 1
ATOM 4105 C C . GLU B 1 255 ? 3.410 27.225 15.764 1.00 19.67 255 GLU B C 1
ATOM 4106 O O . GLU B 1 255 ? 2.652 26.477 16.344 1.00 18.97 255 GLU B O 1
ATOM 4112 N N . ARG B 1 256 ? 4.623 27.506 16.206 1.00 19.82 256 ARG B N 1
ATOM 4113 C CA . ARG B 1 256 ? 5.036 27.038 17.520 1.00 23.19 256 ARG B CA 1
ATOM 4114 C C . ARG B 1 256 ? 4.217 27.442 18.698 1.00 22.90 256 ARG B C 1
ATOM 4115 O O . ARG B 1 256 ? 4.002 26.625 19.585 1.00 22.82 256 ARG B O 1
ATOM 4123 N N . GLY B 1 257 ? 3.722 28.664 18.683 1.00 20.99 257 GLY B N 1
ATOM 4124 C CA . GLY B 1 257 ? 2.852 29.138 19.817 1.00 22.11 257 GLY B CA 1
ATOM 4125 C C . GLY B 1 257 ? 1.484 28.544 19.787 1.00 23.43 257 GLY B C 1
ATOM 4126 O O . GLY B 1 257 ? 0.746 28.583 20.779 1.00 26.97 257 GLY B O 1
ATOM 4127 N N . ASN B 1 258 ? 1.075 27.996 18.642 1.00 20.62 258 ASN B N 1
ATOM 4128 C CA . ASN B 1 258 ? -0.217 27.376 18.557 1.00 21.63 258 ASN B CA 1
ATOM 4129 C C . ASN B 1 258 ? -0.267 26.462 17.360 1.00 21.61 258 ASN B C 1
ATOM 4130 O O . ASN B 1 258 ? -0.461 26.931 16.210 1.00 20.53 258 ASN B O 1
ATOM 4135 N N . PHE B 1 259 ? -0.184 25.168 17.631 1.00 18.88 259 PHE B N 1
ATOM 4136 C CA . PHE B 1 259 ? 0.042 24.228 16.566 1.00 18.63 259 PHE B CA 1
ATOM 4137 C C . PHE B 1 259 ? -1.218 24.063 15.714 1.00 19.62 259 PHE B C 1
ATOM 4138 O O . PHE B 1 259 ? -1.126 23.476 14.664 1.00 18.24 259 PHE B O 1
ATOM 4146 N N . SER B 1 260 ? -2.356 24.543 16.185 1.00 21.00 260 SER B N 1
ATOM 4147 C CA A SER B 1 260 ? -3.608 24.485 15.415 0.50 19.80 260 SER B CA 1
ATOM 4148 C CA B SER B 1 260 ? -3.614 24.472 15.442 0.50 20.00 260 SER B CA 1
ATOM 4149 C C . SER B 1 260 ? -3.724 25.633 14.427 1.00 19.72 260 SER B C 1
ATOM 4150 O O . SER B 1 260 ? -4.617 25.639 13.595 1.00 19.99 260 SER B O 1
ATOM 4155 N N . THR B 1 261 ? -2.826 26.604 14.467 1.00 17.27 261 THR B N 1
ATOM 4156 C CA . THR B 1 261 ? -2.916 27.741 13.550 1.00 18.13 261 THR B CA 1
ATOM 4157 C C . THR B 1 261 ? -2.103 27.391 12.283 1.00 15.37 261 THR B C 1
ATOM 4158 O O . THR B 1 261 ? -0.890 27.186 12.402 1.00 16.69 261 THR B O 1
ATOM 4162 N N . VAL B 1 262 ? -2.747 27.398 11.115 1.00 15.37 262 VAL B N 1
ATOM 4163 C CA . VAL B 1 262 ? -2.048 27.327 9.830 1.00 15.34 262 VAL B CA 1
ATOM 4164 C C . VAL B 1 262 ? -1.676 28.745 9.358 1.00 16.33 262 VAL B C 1
ATOM 4165 O O . VAL B 1 262 ? -2.531 29.612 9.253 1.00 18.13 262 VAL B O 1
ATOM 4169 N N . THR B 1 263 ? -0.405 28.985 9.104 1.00 14.69 263 THR B N 1
ATOM 4170 C CA . THR B 1 263 ? 0.083 30.273 8.659 1.00 15.71 263 THR B CA 1
ATOM 4171 C C . THR B 1 263 ? 0.579 30.074 7.217 1.00 15.90 263 THR B C 1
ATOM 4172 O O . THR B 1 263 ? 1.069 29.016 6.889 1.00 14.56 263 THR B O 1
ATOM 4176 N N . PHE B 1 264 ? 0.442 31.111 6.390 1.00 14.53 264 PHE B N 1
ATOM 4177 C CA . PHE B 1 264 ? 0.819 31.022 4.980 1.00 12.91 264 PHE B CA 1
ATOM 4178 C C . PHE B 1 264 ? 2.035 31.884 4.739 1.00 13.87 264 PHE B C 1
ATOM 4179 O O . PHE B 1 264 ? 2.343 32.883 5.453 1.00 14.96 264 PHE B O 1
ATOM 4187 N N . PHE B 1 265 ? 2.805 31.453 3.738 1.00 13.34 265 PHE B N 1
ATOM 4188 C CA . PHE B 1 265 ? 4.082 31.997 3.444 1.00 12.47 265 PHE B CA 1
ATOM 4189 C C . PHE B 1 265 ? 4.214 32.195 1.920 1.00 13.50 265 PHE B C 1
ATOM 4190 O O . PHE B 1 265 ? 3.881 31.298 1.129 1.00 13.21 265 PHE B O 1
ATOM 4198 N N . GLU B 1 266 ? 4.615 33.400 1.532 1.00 12.28 266 GLU B N 1
ATOM 4199 C CA . GLU B 1 266 ? 4.789 33.755 0.127 1.00 13.13 266 GLU B CA 1
ATOM 4200 C C . GLU B 1 266 ? 6.262 33.616 -0.255 1.00 12.74 266 GLU B C 1
ATOM 4201 O O . GLU B 1 266 ? 7.067 34.478 0.085 1.00 12.78 266 GLU B O 1
ATOM 4207 N N . PRO B 1 267 ? 6.656 32.549 -1.009 1.00 12.93 267 PRO B N 1
ATOM 4208 C CA . PRO B 1 267 ? 8.071 32.339 -1.245 1.00 12.58 267 PRO B CA 1
ATOM 4209 C C . PRO B 1 267 ? 8.710 33.315 -2.285 1.00 12.57 267 PRO B C 1
ATOM 4210 O O . PRO B 1 267 ? 9.915 33.328 -2.403 1.00 13.51 267 PRO B O 1
ATOM 4214 N N . GLN B 1 268 ? 7.919 34.136 -2.962 1.00 13.97 268 GLN B N 1
ATOM 4215 C CA . GLN B 1 268 ? 8.474 35.203 -3.792 1.00 14.14 268 GLN B CA 1
ATOM 4216 C C . GLN B 1 268 ? 9.029 36.349 -2.989 1.00 15.79 268 GLN B C 1
ATOM 4217 O O . GLN B 1 268 ? 9.997 36.936 -3.464 1.00 17.49 268 GLN B O 1
ATOM 4223 N N . ASN B 1 269 ? 8.542 36.583 -1.748 1.00 15.40 269 ASN B N 1
ATOM 4224 C CA . ASN B 1 269 ? 9.009 37.790 -1.032 1.00 15.23 269 ASN B CA 1
ATOM 4225 C C . ASN B 1 269 ? 9.148 37.605 0.462 1.00 16.91 269 ASN B C 1
ATOM 4226 O O . ASN B 1 269 ? 9.342 38.574 1.175 1.00 15.53 269 ASN B O 1
ATOM 4231 N N . GLY B 1 270 ? 9.023 36.378 0.945 1.00 15.29 270 GLY B N 1
ATOM 4232 C CA . GLY B 1 270 ? 9.342 36.090 2.348 1.00 14.95 270 GLY B CA 1
ATOM 4233 C C . GLY B 1 270 ? 8.310 36.571 3.385 1.00 15.49 270 GLY B C 1
ATOM 4234 O O . GLY B 1 270 ? 8.656 36.645 4.554 1.00 16.35 270 GLY B O 1
ATOM 4235 N N . THR B 1 271 ? 7.093 36.903 2.970 1.00 15.86 271 THR B N 1
ATOM 4236 C CA . THR B 1 271 ? 6.054 37.407 3.845 1.00 16.34 271 THR B CA 1
ATOM 4237 C C . THR B 1 271 ? 5.110 36.330 4.279 1.00 17.43 271 THR B C 1
ATOM 4238 O O . THR B 1 271 ? 5.003 35.290 3.634 1.00 17.46 271 THR B O 1
ATOM 4242 N N . TYR B 1 272 ? 4.470 36.577 5.406 1.00 16.25 272 TYR B N 1
ATOM 4243 C CA . TYR B 1 272 ? 3.602 35.678 6.074 1.00 17.41 272 TYR B CA 1
ATOM 4244 C C . TYR B 1 272 ? 2.225 36.307 5.987 1.00 20.19 272 TYR B C 1
ATOM 4245 O O . TYR B 1 272 ? 2.112 37.540 5.934 1.00 19.95 272 TYR B O 1
ATOM 4254 N N . SER B 1 273 ? 1.191 35.474 5.949 1.00 19.80 273 SER B N 1
ATOM 4255 C CA . SER B 1 273 ? -0.185 35.904 5.908 1.00 21.11 273 SER B CA 1
ATOM 4256 C C . SER B 1 273 ? -0.995 34.932 6.796 1.00 20.70 273 SER B C 1
ATOM 4257 O O . SER B 1 273 ? -0.737 33.714 6.817 1.00 20.58 273 SER B O 1
ATOM 4260 N N . ALA B 1 274 ? -1.933 35.470 7.558 1.00 19.51 274 ALA B N 1
ATOM 4261 C CA . ALA B 1 274 ? -2.873 34.676 8.328 1.00 18.61 274 ALA B CA 1
ATOM 4262 C C . ALA B 1 274 ? -4.035 34.209 7.469 1.00 19.11 274 ALA B C 1
ATOM 4263 O O . ALA B 1 274 ? -4.607 33.179 7.779 1.00 20.10 274 ALA B O 1
ATOM 4265 N N . ASN B 1 275 ? -4.381 34.905 6.372 1.00 19.14 275 ASN B N 1
ATOM 4266 C CA . ASN B 1 275 ? -5.582 34.554 5.546 1.00 19.14 275 ASN B CA 1
ATOM 4267 C C . ASN B 1 275 ? -5.292 33.944 4.137 1.00 19.00 275 ASN B C 1
ATOM 4268 O O . ASN B 1 275 ? -6.218 33.805 3.309 1.00 19.99 275 ASN B O 1
ATOM 4273 N N . ALA B 1 276 ? -4.025 33.663 3.860 1.00 18.83 276 ALA B N 1
ATOM 4274 C CA . ALA B 1 276 ? -3.598 33.042 2.544 1.00 18.64 276 ALA B CA 1
ATOM 4275 C C . ALA B 1 276 ? -3.980 34.003 1.359 1.00 18.80 276 ALA B C 1
ATOM 4276 O O . ALA B 1 276 ? -4.254 33.572 0.240 1.00 18.73 276 ALA B O 1
ATOM 4278 N N . TRP B 1 277 ? -3.996 35.315 1.645 1.00 18.92 277 TRP B N 1
ATOM 4279 C CA . TRP B 1 277 ? -4.338 36.333 0.617 1.00 20.81 277 TRP B CA 1
ATOM 4280 C C . TRP B 1 277 ? -5.685 36.007 -0.057 1.00 20.52 277 TRP B C 1
ATOM 4281 O O . TRP B 1 277 ? -5.901 36.243 -1.249 1.00 19.01 277 TRP B O 1
ATOM 4292 N N . ASP B 1 278 ? -6.587 35.423 0.717 1.00 19.33 278 ASP B N 1
ATOM 4293 C CA . ASP B 1 278 ? -7.869 34.996 0.235 1.00 19.59 278 ASP B CA 1
ATOM 4294 C C . ASP B 1 278 ? -7.914 33.820 -0.718 1.00 18.25 278 ASP B C 1
ATOM 4295 O O . ASP B 1 278 ? -9.004 33.448 -1.149 1.00 18.38 278 ASP B O 1
ATOM 4300 N N . TYR B 1 279 ? -6.780 33.138 -0.928 1.00 16.10 279 TYR B N 1
ATOM 4301 C CA . TYR B 1 279 ? -6.846 31.888 -1.716 1.00 15.88 279 TYR B CA 1
ATOM 4302 C C . TYR B 1 279 ? -7.413 30.800 -0.911 1.00 15.59 279 TYR B C 1
ATOM 4303 O O . TYR B 1 279 ? -7.174 30.713 0.325 1.00 16.57 279 TYR B O 1
ATOM 4312 N N . LYS B 1 280 ? -8.112 29.904 -1.598 1.00 16.48 280 LYS B N 1
ATOM 4313 C CA . LYS B 1 280 ? -8.639 28.729 -0.970 1.00 17.08 280 LYS B CA 1
ATOM 4314 C C . LYS B 1 280 ? -8.031 27.540 -1.660 1.00 17.20 280 LYS B C 1
ATOM 4315 O O . LYS B 1 280 ? -8.061 27.445 -2.908 1.00 15.34 280 LYS B O 1
ATOM 4321 N N . ALA B 1 281 ? -7.443 26.666 -0.857 1.00 15.60 281 ALA B N 1
ATOM 4322 C CA . ALA B 1 281 ? -6.645 25.549 -1.353 1.00 15.42 281 ALA B CA 1
ATOM 4323 C C . ALA B 1 281 ? -7.419 24.379 -1.936 1.00 15.00 281 ALA B C 1
ATOM 4324 O O . ALA B 1 281 ? -8.450 23.957 -1.403 1.00 17.14 281 ALA B O 1
ATOM 4326 N N . TYR B 1 282 ? -6.943 23.887 -3.079 1.00 13.45 282 TYR B N 1
ATOM 4327 C CA . TYR B 1 282 ? -7.424 22.634 -3.616 1.00 13.42 282 TYR B CA 1
ATOM 4328 C C . TYR B 1 282 ? -6.452 21.501 -3.480 1.00 12.64 282 TYR B C 1
ATOM 4329 O O . TYR B 1 282 ? -6.842 20.314 -3.573 1.00 13.71 282 TYR B O 1
ATOM 4338 N N . PHE B 1 283 ? -5.186 21.822 -3.229 1.00 12.81 283 PHE B N 1
ATOM 4339 C CA . PHE B 1 283 ? -4.128 20.848 -3.138 1.00 13.85 283 PHE B CA 1
ATOM 4340 C C . PHE B 1 283 ? -3.157 21.254 -2.019 1.00 13.86 283 PHE B C 1
ATOM 4341 O O . PHE B 1 283 ? -2.759 22.402 -1.913 1.00 12.84 283 PHE B O 1
ATOM 4349 N N . GLY B 1 284 ? -2.819 20.308 -1.172 1.00 13.55 284 GLY B N 1
ATOM 4350 C CA . GLY B 1 284 ? -1.723 20.468 -0.242 1.00 13.32 284 GLY B CA 1
ATOM 4351 C C . GLY B 1 284 ? -0.773 19.288 -0.142 1.00 13.25 284 GLY B C 1
ATOM 4352 O O . GLY B 1 284 ? -1.177 18.153 -0.271 1.00 15.26 284 GLY B O 1
ATOM 4353 N N . LEU B 1 285 ? 0.491 19.563 0.074 1.00 14.66 285 LEU B N 1
ATOM 4354 C CA . LEU B 1 285 ? 1.518 18.531 0.237 1.00 14.04 285 LEU B CA 1
ATOM 4355 C C . LEU B 1 285 ? 2.356 18.907 1.443 1.00 15.68 285 LEU B C 1
ATOM 4356 O O . LEU B 1 285 ? 2.735 20.057 1.557 1.00 14.39 285 LEU B O 1
ATOM 4361 N N . PHE B 1 286 ? 2.633 17.959 2.353 1.00 14.36 286 PHE B N 1
ATOM 4362 C CA . PHE B 1 286 ? 3.532 18.272 3.461 1.00 14.83 286 PHE B CA 1
ATOM 4363 C C . PHE B 1 286 ? 4.172 17.005 3.970 1.00 13.53 286 PHE B C 1
ATOM 4364 O O . PHE B 1 286 ? 3.739 15.929 3.546 1.00 13.67 286 PHE B O 1
#

Solvent-accessible surface area: 21858 Å² total; per-residue (Å²): 83,16,100,11,76,0,0,0,16,0,27,10,53,91,63,81,97,19,21,0,3,2,34,191,98,43,64,3,68,60,17,57,61,93,90,53,55,29,14,0,1,1,0,0,38,75,54,76,71,89,74,3,23,24,0,29,0,0,71,27,8,21,27,1,5,0,26,67,90,35,60,98,52,31,16,40,1,17,2,62,159,84,75,63,16,51,4,5,33,1,40,2,49,178,69,52,0,70,0,71,82,35,32,10,27,0,1,7,50,153,58,73,5,9,1,69,107,83,35,121,140,59,64,4,2,46,2,69,6,88,42,0,1,12,47,3,80,55,0,62,63,13,0,98,82,11,128,6,40,91,185,85,24,92,10,17,61,34,11,50,4,1,0,1,5,33,102,123,17,4,37,57,6,24,134,90,23,34,4,43,103,30,93,138,48,38,34,4,3,16,22,12,14,2,0,8,10,0,25,4,17,2,16,90,43,0,39,133,37,1,145,0,57,16,0,6,14,1,1,0,2,0,9,0,21,76,130,96,31,64,32,3,0,0,0,4,2,48,36,84,84,38,84,66,11,9,2,0,16,0,47,83,15,63,51,18,93,83,0,72,83,29,83,0,42,0,0,3,2,82,17,100,12,86,0,0,0,17,0,27,9,57,90,65,84,95,20,23,0,3,3,23,139,111,67,72,107,146,97,31,22,46,2,71,61,14,58,61,91,94,54,53,28,17,0,2,0,0,0,38,74,50,79,71,91,84,5,25,20,0,30,0,0,55,27,8,21,26,0,6,0,26,67,93,33,56,90,53,32,14,42,1,18,3,84,158,78,66,62,20,48,5,4,29,1,45,3,58,180,65,44,1,64,0,70,85,30,35,10,28,0,1,6,52,151,57,75,5,9,1,69,104,83,34,128,137,64,64,3,2,48,2,69,5,91,41,0,1,13,55,2,76,57,0,74,61,16,0,92,91,17,124,5,37,97,199,67,19,94,25,26,82,27,11,39,7,0,0,1,6,31,114,121,17,4,36,61,5,21,131,91,43,31,6,45,97,32,99,136,49,28,45,4,3,16,24,13,13,2,0,9,13,0,22,4,23,1,14,75,49,0,33,122,38,1,142,0,55,16,0,6,15,1,1,0,2,0,9,0,20,77,133,96,38,69,33,3,0,0,0,7,4,43,38,82,79,43,80,57,12,6,4,0,16,0,47,84,15,67,53,13,96,84,0,72,83,35,88,0,53,0,0,2,3

Nearest PDB structures (foldseek):
  5mua-assembly1_A  TM=1.004E+00  e=5.981E-62  Cerioporus squamosus
  5mua-assembly1_B  TM=1.002E+00  e=3.228E-57  Cerioporus squamosus
  3phz-assembly1_B  TM=9.750E-01  e=2.486E-52  Cerioporus squamosus
  6tsr-assembly1_AAA-2  TM=9.397E-01  e=5.408E-34  Marasmius oreades
  5d61-assembly1_A  TM=9.403E-01  e=2.839E-33  Marasmius oreades

InterPro domains:
  IPR000772 Ricin B, lectin domain [PF14200] (6-87)
  IPR000772 Ricin B, lectin domain [PF14200] (93-151)
  IPR035992 Ricin B-like lectins [SSF50370] (5-147)
  IPR038765 Papain-like cysteine peptidase superfamily [SSF54001] (149-286)
  IPR040600 Agglutinin, C-terminal [PF18021] (179-271)

Organism: NCBI:txid2829415

CATH classification: 2.80.10.50 (+1 more: 3.30.460.70)

Foldseek 3Di:
DDDAFAKWWKAAPFDPQWTWFWPVCIFTFIDGNVDCDLRRIWGWHDDPPPQKTWTARQQPRFTFFQPPLDLDAFGTGHTHHDDVDQRRMWRAPPHFTARRRRRFTFFCVVHGTHTHHDDDPGRRRGIDIQGQKDFPVLLVVLVVVAPQADPLADEDEDAGMEGADDLVVLLVLLVVLCLQVDDADPPVCHQVNLLVSSVVSQQVVSVVGTPHDRYGYDKKWFWFADPVGIGIWIWGAHRVGRSAIWTARSNHGDIHRNNVSTHTRYMYD/DDDAFAKWWKAAPQDPQKTWFWDPDADPVGFTFTFIDGNVDCPLRRIWGWHDDPDAQKTWTARQQPRFTFFQPPLDLDAFGTTGGHHDDVDQRRMWRAPPHWTARSSHRFTFFCPVNGTHTHHDDDPGRRRPIDIQGQKDFQVRLVVLVVPDPQADPQADEDEDATMEGADALVVLLVLLVVLCLQVDDADPPVRHQVNLLVSSVVSQQVVSVVRTPHDRYGYDKKWFWFDDPVGIGIWIWGAHSVGRSQIWTARSNHGDIHSRNVNTHTRYMYD

Secondary structure (DSSP, 8-state):
---SSEEEEEEESSSTTEEEEE---PBEEEEETTS--GGG-EEEEE-SSTTEEEEEETTT-PEEEEGGG--STTEEEEEE-----GGG-EEEE--EEEETTT--EEEEE--EEEEE----SS-TT-EEEEE-EEEHHHHHHHHHT-SSEEEEEEEE---SEEEPPPHHHHHHHHHHHTGGGSPPBTTTBSHHHHHHHHHHHHHHHHHHH----S-EE--EEEEEEETTEEEEEEEEEETTEEEEEEEEETTTTEEESSGGG-EEEEEE-/---SSEEEEEEESSSTTEEEEE-S--BTTBPPBEEEEETTS--GGG-EEEEE-SSTTEEEEEETTT-PEEEEGGG--STTEEEEEE-----GGG-EEEE--EEEETTT--EEEEE--EEEEES---SS-TT-EEEEE-EEEHHHHHHHHHHSS-EEEEEEEE---SEEEPPPHHHHHHHHHHHTGGGSPPBTTTBSHHHHHHHHHHHHHHHHHHH----S-EE--EEEEEEETTEEEEEEEEEETTEEEEEEEEETTTTEEESSGGG-EEEEEE-